Protein 3QFU (pdb70)

B-factor: mean 29.81, std 9.0, range [12.0, 86.88]

Sequence (379 aa):
NYGTVIGIDLGTTYSCVAVMKNGKTEILANEQGNRITPSYVAFTDDERLIGDAAKNQVAANPQNTIFDIKRLIGLKYNDRSVQKDIKHLPFNVVNKDGKPAVEVSVKGEKKVFTPEEISGMILGKMKQIAEDYLGTKVTHAVVTVPAYFNDAQRQATKDAGTIAGLNVLRIVNEPTAAAIAYGLDKSDKEHQIIVYDLGGGTFDVSLLSIENGVFEVQATSGDTHLGGEDFDYKIVRQLIKAFKKKHGIDVSDNNKALAKLKREAEKAKRALSSQMSTRIEIDSFVDGIDLSETLTRAKFEELNLDLFKKTLKPVEKVLQDSGLEKKDVDDIVLVGGSTRIPKVQQLLESYFDGKKASKGINPDEAVAYGAAVQAGVLS

Structure (mmCIF, N/CA/C/O backbone):
data_3QFU
#
_entry.id   3QFU
#
_cell.length_a   63.367
_cell.length_b   85.667
_cell.length_c   94.921
_cell.angle_alpha   90.00
_cell.angle_beta   90.00
_cell.angle_gamma   90.00
#
_symmetry.space_group_name_H-M   'P 21 21 21'
#
loop_
_entity.id
_entity.type
_entity.pdbx_description
1 polymer '78 kDa glucose-regulated protein homolog'
2 non-polymer "ADENOSINE-5'-DIPHOSPHATE"
3 non-polymer 'PHOSPHATE ION'
4 non-polymer 'MAGNESIUM ION'
5 water water
#
loop_
_atom_site.group_PDB
_atom_site.id
_atom_site.type_symbol
_atom_site.label_atom_id
_atom_site.label_alt_id
_atom_site.label_comp_id
_atom_site.label_asym_id
_atom_site.label_entity_id
_atom_site.label_seq_id
_atom_site.pdbx_PDB_ins_code
_atom_site.Cartn_x
_atom_site.Cartn_y
_atom_site.Cartn_z
_atom_site.occupancy
_atom_site.B_iso_or_equiv
_atom_site.auth_seq_id
_atom_site.auth_comp_id
_atom_site.auth_asym_id
_atom_site.auth_atom_id
_atom_site.pdbx_PDB_model_num
ATOM 1 N N . ASN A 1 16 ? 18.864 13.808 -15.439 1.00 38.86 48 ASN A N 1
ATOM 2 C CA . ASN A 1 16 ? 19.888 13.286 -14.488 1.00 38.78 48 ASN A CA 1
ATOM 3 C C . ASN A 1 16 ? 20.116 14.246 -13.324 1.00 38.51 48 ASN A C 1
ATOM 4 O O . ASN A 1 16 ? 20.541 15.388 -13.521 1.00 38.47 48 ASN A O 1
ATOM 9 N N . TYR A 1 17 ? 19.827 13.774 -12.114 1.00 28.01 49 TYR A N 1
ATOM 10 C CA . TYR A 1 17 ? 20.014 14.576 -10.906 1.00 26.84 49 TYR A CA 1
ATOM 11 C C . TYR A 1 17 ? 21.448 14.534 -10.384 1.00 26.16 49 TYR A C 1
ATOM 12 O O . TYR A 1 17 ? 21.843 15.383 -9.583 1.00 25.42 49 TYR A O 1
ATOM 21 N N . GLY A 1 18 ? 22.216 13.541 -10.829 1.00 26.02 50 GLY A N 1
ATOM 22 C CA . GLY A 1 18 ? 23.552 13.300 -10.287 1.00 25.34 50 GLY A CA 1
ATOM 23 C C . GLY A 1 18 ? 23.472 12.899 -8.824 1.00 24.25 50 GLY A C 1
ATOM 24 O O . GLY A 1 18 ? 22.506 12.259 -8.400 1.00 24.04 50 GLY A O 1
ATOM 25 N N . THR A 1 19 ? 24.484 13.277 -8.050 1.00 23.26 51 THR A N 1
ATOM 26 C CA . THR A 1 19 ? 24.466 13.044 -6.612 1.00 22.23 51 THR A CA 1
ATOM 27 C C . THR A 1 19 ? 23.807 14.228 -5.905 1.00 21.36 51 THR A C 1
ATOM 28 O O . THR A 1 19 ? 24.361 15.332 -5.864 1.00 20.86 51 THR A O 1
ATOM 32 N N . VAL A 1 20 ? 22.618 13.986 -5.360 1.00 20.65 52 VAL A N 1
ATOM 33 C CA . VAL A 1 20 ? 21.827 15.039 -4.723 1.00 20.06 52 VAL A CA 1
ATOM 34 C C . VAL A 1 20 ? 22.291 15.241 -3.282 1.00 19.30 52 VAL A C 1
ATOM 35 O O . VAL A 1 20 ? 22.345 14.291 -2.499 1.00 19.56 52 VAL A O 1
ATOM 39 N N . ILE A 1 21 ? 22.637 16.482 -2.945 1.00 18.71 53 ILE A N 1
ATOM 40 C CA . ILE A 1 21 ? 23.162 16.799 -1.615 1.00 17.83 53 ILE A CA 1
ATOM 41 C C . ILE A 1 21 ? 22.092 17.407 -0.705 1.00 17.70 53 ILE A C 1
ATOM 42 O O . ILE A 1 21 ? 21.078 17.913 -1.182 1.00 17.82 53 ILE A O 1
ATOM 47 N N . GLY A 1 22 ? 22.324 17.337 0.603 1.00 17.51 54 GLY A N 1
ATOM 48 C CA . GLY A 1 22 ? 21.419 17.923 1.586 1.00 17.16 54 GLY A CA 1
ATOM 49 C C . GLY A 1 22 ? 22.070 19.100 2.282 1.00 16.78 54 GLY A C 1
ATOM 50 O O . GLY A 1 22 ? 23.218 19.010 2.719 1.00 16.75 54 GLY A O 1
ATOM 51 N N . ILE A 1 23 ? 21.343 20.210 2.379 1.00 16.78 55 ILE A N 1
ATOM 52 C CA . ILE A 1 23 ? 21.882 21.421 3.001 1.00 16.62 55 ILE A CA 1
ATOM 53 C C . ILE A 1 23 ? 20.948 22.007 4.060 1.00 16.61 55 ILE A C 1
ATOM 54 O O . ILE A 1 23 ? 19.775 22.276 3.793 1.00 16.57 55 ILE A O 1
ATOM 59 N N . ASP A 1 24 ? 21.489 22.189 5.260 1.00 16.66 56 ASP A N 1
ATOM 60 C CA . ASP A 1 24 ? 20.848 22.973 6.305 1.00 16.86 56 ASP A CA 1
ATOM 61 C C . ASP A 1 24 ? 21.358 24.409 6.157 1.00 16.88 56 ASP A C 1
ATOM 62 O O . ASP A 1 24 ? 22.499 24.711 6.506 1.00 16.86 56 ASP A O 1
ATOM 67 N N . LEU A 1 25 ? 20.520 25.278 5.598 1.00 17.06 57 LEU A N 1
ATOM 68 C CA . LEU A 1 25 ? 20.864 26.692 5.450 1.00 17.12 57 LEU A CA 1
ATOM 69 C C . LEU A 1 25 ? 20.329 27.436 6.670 1.00 17.26 57 LEU A C 1
ATOM 70 O O . LEU A 1 25 ? 19.179 27.892 6.687 1.00 17.32 57 LEU A O 1
ATOM 75 N N . GLY A 1 26 ? 21.170 27.537 7.696 1.00 17.30 58 GLY A N 1
ATOM 76 C CA . GLY A 1 26 ? 20.733 28.035 8.996 1.00 17.70 58 GLY A CA 1
ATOM 77 C C . GLY A 1 26 ? 20.907 29.526 9.194 1.00 18.03 58 GLY A C 1
ATOM 78 O O . GLY A 1 26 ? 21.649 30.184 8.454 1.00 18.24 58 GLY A O 1
ATOM 79 N N . THR A 1 27 ? 20.221 30.052 10.205 1.00 18.33 59 THR A N 1
ATOM 80 C CA . THR A 1 27 ? 20.314 31.463 10.571 1.00 18.80 59 THR A CA 1
ATOM 81 C C . THR A 1 27 ? 21.751 31.876 10.898 1.00 19.05 59 THR A C 1
ATOM 82 O O . THR A 1 27 ? 22.218 32.920 10.434 1.00 19.03 59 THR A O 1
ATOM 86 N N . THR A 1 28 ? 22.450 31.053 11.680 1.00 19.00 60 THR A N 1
ATOM 87 C CA . THR A 1 28 ? 23.810 31.390 12.119 1.00 19.57 60 THR A CA 1
ATOM 88 C C . THR A 1 28 ? 24.879 30.465 11.530 1.00 19.33 60 THR A C 1
ATOM 89 O O . THR A 1 28 ? 26.004 30.896 11.277 1.00 19.70 60 THR A O 1
ATOM 93 N N . TYR A 1 29 ? 24.519 29.200 11.320 1.00 19.34 61 TYR A N 1
ATOM 94 C CA . TYR A 1 29 ? 25.423 28.212 10.734 1.00 19.37 61 TYR A CA 1
ATOM 95 C C . TYR A 1 29 ? 24.756 27.421 9.625 1.00 19.10 61 TYR A C 1
ATOM 96 O O . TYR A 1 29 ? 23.559 27.145 9.690 1.00 18.52 61 TYR A O 1
ATOM 105 N N . SER A 1 30 ? 25.544 27.043 8.621 1.00 18.95 62 SER A N 1
ATOM 106 C CA . SER A 1 30 ? 25.080 26.134 7.576 1.00 18.76 62 SER A CA 1
ATOM 107 C C . SER A 1 30 ? 25.863 24.821 7.596 1.00 18.90 62 SER A C 1
ATOM 108 O O . SER A 1 30 ? 27.017 24.776 8.033 1.00 18.90 62 SER A O 1
ATOM 111 N N . CYS A 1 31 ? 25.220 23.754 7.129 1.00 18.86 63 CYS A N 1
ATOM 112 C CA . CYS A 1 31 ? 25.796 22.413 7.167 1.00 18.88 63 CYS A CA 1
ATOM 113 C C . CYS A 1 31 ? 25.408 21.652 5.904 1.00 18.68 63 CYS A C 1
ATOM 114 O O . CYS A 1 31 ? 24.252 21.691 5.481 1.00 18.36 63 CYS A O 1
ATOM 117 N N . VAL A 1 32 ? 26.380 20.969 5.307 1.00 18.55 64 VAL A N 1
ATOM 118 C CA . VAL A 1 32 ? 26.138 20.181 4.102 1.00 18.67 64 VAL A CA 1
ATOM 119 C C . VAL A 1 32 ? 26.454 18.705 4.351 1.00 18.93 64 VAL A C 1
ATOM 120 O O . VAL A 1 32 ? 27.409 18.369 5.055 1.00 18.55 64 VAL A O 1
ATOM 124 N N . ALA A 1 33 ? 25.622 17.838 3.785 1.00 19.0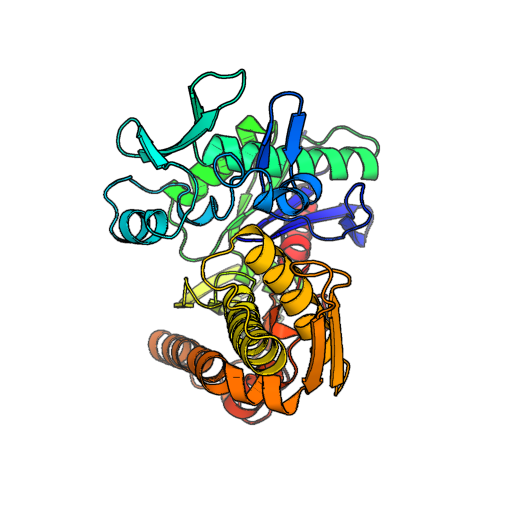2 65 ALA A N 1
ATOM 125 C CA . ALA A 1 33 ? 25.760 16.400 3.959 1.00 19.68 65 ALA A CA 1
ATOM 126 C C . ALA A 1 33 ? 25.411 15.674 2.666 1.00 20.27 65 ALA A C 1
ATOM 127 O O . ALA A 1 33 ? 24.720 16.222 1.803 1.00 20.14 65 ALA A O 1
ATOM 129 N N . VAL A 1 34 ? 25.893 14.442 2.532 1.00 21.14 66 VAL A N 1
ATOM 130 C CA . VAL A 1 34 ? 25.581 13.626 1.360 1.00 22.44 66 VAL A CA 1
ATOM 131 C C . VAL A 1 34 ? 25.518 12.145 1.724 1.00 23.71 66 VAL A C 1
ATOM 132 O O . VAL A 1 34 ? 26.327 11.655 2.518 1.00 23.23 66 VAL A O 1
ATOM 136 N N . MET A 1 35 ? 24.536 11.451 1.158 1.00 25.20 67 MET A N 1
ATOM 137 C CA . MET A 1 35 ? 24.452 10.005 1.271 1.00 27.60 67 MET A CA 1
ATOM 138 C C . MET A 1 35 ? 25.088 9.386 0.032 1.00 28.60 67 MET A C 1
ATOM 139 O O . MET A 1 35 ? 24.643 9.620 -1.095 1.00 28.88 67 MET A O 1
ATOM 144 N N . LYS A 1 36 ? 26.146 8.615 0.253 1.00 29.85 68 LYS A N 1
ATOM 145 C CA . LYS A 1 36 ? 26.867 7.957 -0.827 1.00 31.46 68 LYS A CA 1
ATOM 146 C C . LYS A 1 36 ? 27.260 6.550 -0.393 1.00 32.33 68 LYS A C 1
ATOM 147 O O . LYS A 1 36 ? 27.988 6.373 0.587 1.00 32.60 68 LYS A O 1
ATOM 153 N N . ASN A 1 37 ? 26.751 5.564 -1.131 1.00 33.31 69 ASN A N 1
ATOM 154 C CA . ASN A 1 37 ? 26.992 4.140 -0.875 1.00 34.35 69 ASN A CA 1
ATOM 155 C C . ASN A 1 37 ? 26.780 3.684 0.576 1.00 34.03 69 ASN A C 1
ATOM 156 O O . ASN A 1 37 ? 27.708 3.219 1.243 1.00 34.45 69 ASN A O 1
ATOM 161 N N . GLY A 1 38 ? 25.544 3.839 1.049 1.00 33.48 70 GLY A N 1
ATOM 162 C CA . GLY A 1 38 ? 25.113 3.292 2.337 1.00 33.17 70 GLY A CA 1
ATOM 163 C C . GLY A 1 38 ? 25.508 4.066 3.581 1.00 32.28 70 GLY A C 1
ATOM 164 O O . GLY A 1 38 ? 25.317 3.583 4.699 1.00 32.59 70 GLY A O 1
ATOM 165 N N . LYS A 1 39 ? 26.057 5.264 3.394 1.00 31.20 71 LYS A N 1
ATOM 166 C CA . LYS A 1 39 ? 26.490 6.099 4.512 1.00 30.32 71 LYS A CA 1
ATOM 167 C C . LYS A 1 39 ? 26.198 7.575 4.245 1.00 29.09 71 LYS A C 1
ATOM 168 O O . LYS A 1 39 ? 26.453 8.073 3.148 1.00 29.00 71 LYS A O 1
ATOM 174 N N . THR A 1 40 ? 25.660 8.258 5.255 1.00 28.01 72 THR A N 1
ATOM 175 C CA . THR A 1 40 ? 25.419 9.699 5.193 1.00 26.82 72 THR A CA 1
ATOM 176 C C . THR A 1 40 ? 26.482 10.424 6.009 1.00 26.50 72 THR A C 1
ATOM 177 O O . THR A 1 40 ? 26.634 10.173 7.207 1.00 26.40 72 THR A O 1
ATOM 181 N N . GLU A 1 41 ? 27.184 11.333 5.389 1.00 26.01 73 GLU A N 1
ATOM 182 C CA . GLU A 1 41 ? 28.183 12.106 6.119 1.00 25.85 73 GLU A CA 1
ATOM 183 C C . GLU A 1 41 ? 27.956 13.599 5.961 1.00 24.75 73 GLU A C 1
ATOM 184 O O . GLU A 1 41 ? 27.609 14.064 4.878 1.00 24.16 73 GLU A O 1
ATOM 190 N N . ILE A 1 42 ? 28.416 14.207 7.064 1.00 24.03 74 ILE A N 1
ATOM 191 C CA . ILE A 1 42 ? 28.474 15.666 7.098 1.00 23.38 74 ILE A CA 1
ATOM 192 C C . ILE A 1 42 ? 29.869 16.067 6.630 1.00 23.30 74 ILE A C 1
ATOM 193 O O . ILE A 1 42 ? 30.868 15.457 7.026 1.00 23.27 74 ILE A O 1
ATOM 198 N N . LEU A 1 43 ? 29.927 17.077 5.767 1.00 22.81 75 LEU A N 1
ATOM 199 C CA . LEU A 1 43 ? 31.161 17.411 5.069 1.00 22.96 75 LEU A CA 1
ATOM 200 C C . LEU A 1 43 ? 31.809 18.660 5.655 1.00 22.91 75 LEU A C 1
ATOM 201 O O . LEU A 1 43 ? 31.202 19.729 5.683 1.00 22.56 75 LEU A O 1
ATOM 206 N N . ALA A 1 44 ? 33.041 18.505 6.136 1.00 23.16 76 ALA A N 1
ATOM 207 C CA . ALA A 1 44 ? 33.793 19.612 6.721 1.00 23.43 76 ALA A CA 1
ATOM 208 C C . ALA A 1 44 ? 34.249 20.600 5.650 1.00 23.79 76 ALA A C 1
ATOM 209 O O . ALA A 1 44 ? 34.554 20.204 4.521 1.00 24.14 76 ALA A O 1
ATOM 211 N N . ASN A 1 45 ? 34.292 21.882 6.005 1.00 24.00 77 ASN A N 1
ATOM 212 C CA . ASN A 1 45 ? 34.767 22.908 5.078 1.00 24.86 77 ASN A CA 1
ATOM 213 C C . ASN A 1 45 ? 36.294 22.905 4.959 1.00 26.09 77 ASN A C 1
ATOM 214 O O . ASN A 1 45 ? 36.960 22.033 5.521 1.00 26.31 77 ASN A O 1
ATOM 219 N N . GLU A 1 46 ? 36.840 23.872 4.224 1.00 27.19 78 GLU A N 1
ATOM 220 C CA . GLU A 1 46 ? 38.286 23.947 3.980 1.00 28.65 78 GLU A CA 1
ATOM 221 C C . GLU A 1 46 ? 39.110 24.212 5.248 1.00 28.76 78 GLU A C 1
ATOM 222 O O . GLU A 1 46 ? 40.304 23.908 5.293 1.00 29.56 78 GLU A O 1
ATOM 228 N N . GLN A 1 47 ? 38.463 24.767 6.271 1.00 28.25 79 GLN A N 1
ATOM 229 C CA . GLN A 1 47 ? 39.097 25.005 7.568 1.00 28.46 79 GLN A CA 1
ATOM 230 C C . GLN A 1 47 ? 38.918 23.822 8.528 1.00 28.04 79 GLN A C 1
ATOM 231 O O . GLN A 1 47 ? 39.395 23.857 9.667 1.00 28.23 79 GLN A O 1
ATOM 237 N N . GLY A 1 48 ? 38.236 22.778 8.056 1.00 27.14 80 GLY A N 1
ATOM 238 C CA . GLY A 1 48 ? 38.047 21.550 8.827 1.00 26.61 80 GLY A CA 1
ATOM 239 C C . GLY A 1 48 ? 36.834 21.567 9.737 1.00 25.68 80 GLY A C 1
ATOM 240 O O . GLY A 1 48 ? 36.649 20.655 10.552 1.00 25.84 80 GLY A O 1
ATOM 241 N N . ASN A 1 49 ? 36.005 22.599 9.592 1.00 24.70 81 ASN A N 1
ATOM 242 C CA . ASN A 1 49 ? 34.806 22.758 10.405 1.00 23.70 81 ASN A CA 1
ATOM 243 C C . ASN A 1 49 ? 33.601 22.097 9.747 1.00 22.87 81 ASN A C 1
ATOM 244 O O . ASN A 1 49 ? 33.298 22.354 8.578 1.00 22.60 81 ASN A O 1
ATOM 249 N N . ARG A 1 50 ? 32.916 21.254 10.515 1.00 22.12 82 ARG A N 1
ATOM 250 C CA . ARG A 1 50 ? 31.774 20.487 10.015 1.00 21.39 82 ARG A CA 1
ATOM 251 C C . ARG A 1 50 ? 30.520 21.343 9.816 1.00 20.85 82 ARG A C 1
ATOM 252 O O . ARG A 1 50 ? 29.562 20.910 9.167 1.00 20.38 82 ARG A O 1
ATOM 260 N N . ILE A 1 51 ? 30.535 22.543 10.394 1.00 20.36 83 ILE A N 1
ATOM 261 C CA . ILE A 1 51 ? 29.515 23.562 10.146 1.00 20.05 83 ILE A CA 1
ATOM 262 C C . ILE A 1 51 ? 30.200 24.878 9.756 1.00 19.99 83 ILE A C 1
ATOM 263 O O . ILE A 1 51 ? 31.356 25.110 10.115 1.00 20.09 83 ILE A O 1
ATOM 268 N N . THR A 1 52 ? 29.486 25.720 9.014 1.00 19.54 84 THR A N 1
ATOM 269 C CA . THR A 1 52 ? 30.052 26.953 8.461 1.00 19.40 84 THR A CA 1
ATOM 270 C C . THR A 1 52 ? 29.161 28.142 8.828 1.00 19.24 84 THR A C 1
ATOM 271 O O . THR A 1 52 ? 27.950 28.082 8.617 1.00 18.61 84 THR A O 1
ATOM 275 N N . PRO A 1 53 ? 29.750 29.222 9.390 1.00 19.25 85 PRO A N 1
ATOM 276 C CA . PRO A 1 53 ? 28.956 30.407 9.721 1.00 19.12 85 PRO A CA 1
ATOM 277 C C . PRO A 1 53 ? 28.222 30.936 8.497 1.00 19.00 85 PRO A C 1
ATOM 278 O O . PRO A 1 53 ? 28.807 31.019 7.414 1.00 19.15 85 PRO A O 1
ATOM 282 N N . SER A 1 54 ? 26.944 31.266 8.671 1.00 18.77 86 SER A N 1
ATOM 283 C CA . SER A 1 54 ? 26.138 31.846 7.604 1.00 18.83 86 SER A CA 1
ATOM 284 C C . SER A 1 54 ? 26.473 33.329 7.469 1.00 19.41 86 SER A C 1
ATOM 285 O O . SER A 1 54 ? 25.641 34.201 7.731 1.00 19.31 86 SER A O 1
ATOM 288 N N . TYR A 1 55 ? 27.714 33.588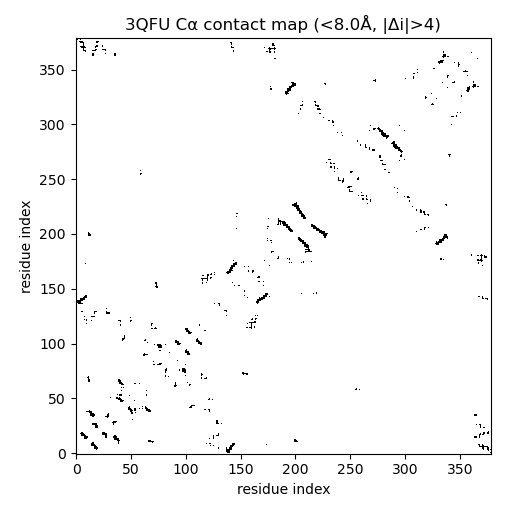 7.057 1.00 19.98 87 TYR A N 1
ATOM 289 C CA . TYR A 1 55 ? 28.266 34.933 6.954 1.00 20.87 87 TYR A CA 1
ATOM 290 C C . TYR A 1 55 ? 28.831 35.173 5.564 1.00 21.34 87 TYR A C 1
ATOM 291 O O . TYR A 1 55 ? 29.441 34.280 4.973 1.00 20.79 87 TYR A O 1
ATOM 300 N N . VAL A 1 56 ? 28.629 36.387 5.057 1.00 21.91 88 VAL A N 1
ATOM 301 C CA . VAL A 1 56 ? 29.285 36.853 3.836 1.00 22.91 88 VAL A CA 1
ATOM 302 C C . VAL A 1 56 ? 29.875 38.238 4.104 1.00 23.76 88 VAL A C 1
ATOM 303 O O . VAL A 1 56 ? 29.223 39.088 4.708 1.00 23.63 88 VAL A O 1
ATOM 307 N N . ALA A 1 57 ? 31.115 38.448 3.674 1.00 24.58 89 ALA A N 1
ATOM 308 C CA . ALA A 1 57 ? 31.773 39.742 3.842 1.00 25.89 89 ALA A CA 1
ATOM 309 C C . ALA A 1 57 ? 32.341 40.254 2.524 1.00 27.22 89 ALA A C 1
ATOM 310 O O . ALA A 1 57 ? 32.880 39.486 1.724 1.00 27.11 89 ALA A O 1
ATOM 312 N N . PHE A 1 58 ? 32.216 41.562 2.314 1.00 28.60 90 PHE A N 1
ATOM 313 C CA . PHE A 1 58 ? 32.699 42.203 1.101 1.00 30.40 90 PHE A CA 1
ATOM 314 C C . PHE A 1 58 ? 33.851 43.133 1.440 1.00 32.05 90 PHE A C 1
ATOM 315 O O . PHE A 1 58 ? 33.694 44.071 2.222 1.00 32.17 90 PHE A O 1
ATOM 323 N N . THR A 1 59 ? 35.013 42.848 0.862 1.00 33.73 91 THR A N 1
ATOM 324 C CA . THR A 1 59 ? 36.208 43.656 1.080 1.00 35.81 91 THR A CA 1
ATOM 325 C C . THR A 1 59 ? 36.718 44.192 -0.255 1.00 37.59 91 THR A C 1
ATOM 326 O O . THR A 1 59 ? 36.193 43.839 -1.315 1.00 37.72 91 THR A O 1
ATOM 330 N N . ASP A 1 60 ? 37.739 45.043 -0.199 1.00 39.52 92 ASP A N 1
ATOM 331 C CA . ASP A 1 60 ? 38.332 45.624 -1.402 1.00 41.61 92 ASP A CA 1
ATOM 332 C C . ASP A 1 60 ? 38.890 44.569 -2.361 1.00 42.21 92 ASP A C 1
ATOM 333 O O . ASP A 1 60 ? 38.898 44.776 -3.576 1.00 43.41 92 ASP A O 1
ATOM 338 N N . ASP A 1 61 ? 39.339 43.442 -1.812 1.00 41.88 93 ASP A N 1
ATOM 339 C CA . ASP A 1 61 ? 40.001 42.401 -2.600 1.00 42.58 93 ASP A CA 1
ATOM 340 C C . ASP A 1 61 ? 39.157 41.146 -2.810 1.00 41.39 93 ASP A C 1
ATOM 341 O O . ASP A 1 61 ? 39.163 40.565 -3.898 1.00 41.85 93 ASP A O 1
ATOM 346 N N . GLU A 1 62 ? 38.306 40.688 -1.937 1.00 39.97 94 GLU A N 1
ATOM 347 C CA . GLU A 1 62 ? 37.887 39.354 -1.525 1.00 38.77 94 GLU A CA 1
ATOM 348 C C . GLU A 1 62 ? 36.379 39.240 -1.298 1.00 36.97 94 GLU A C 1
ATOM 349 O O . GLU A 1 62 ? 35.713 40.212 -0.935 1.00 36.97 94 GLU A O 1
ATOM 355 N N . ARG A 1 63 ? 35.611 38.457 -1.817 1.00 35.56 95 ARG A N 1
ATOM 356 C CA . ARG A 1 63 ? 34.287 38.143 -1.305 1.00 33.65 95 ARG A CA 1
ATOM 357 C C . ARG A 1 63 ? 34.440 36.944 -0.369 1.00 32.02 95 ARG A C 1
ATOM 358 O O . ARG A 1 63 ? 34.722 35.829 -0.816 1.00 31.89 95 ARG A O 1
ATOM 366 N N . LEU A 1 64 ? 34.279 37.186 0.931 1.00 30.34 96 LEU A N 1
ATOM 367 C CA . LEU A 1 64 ? 34.508 36.159 1.947 1.00 28.81 96 LEU A CA 1
ATOM 368 C C . LEU A 1 64 ? 33.208 35.476 2.353 1.00 27.41 96 LEU A C 1
ATOM 369 O O . LEU A 1 64 ? 32.192 36.136 2.559 1.00 26.84 96 LEU A O 1
ATOM 374 N N . ILE A 1 65 ? 33.250 34.151 2.456 1.00 26.59 97 ILE A N 1
ATOM 375 C CA . ILE A 1 65 ? 32.066 33.364 2.798 1.00 25.53 97 ILE A CA 1
ATOM 376 C C . ILE A 1 65 ? 32.412 32.344 3.879 1.00 24.87 97 ILE A C 1
ATOM 377 O O . ILE A 1 65 ? 33.329 31.538 3.710 1.00 25.26 97 ILE A O 1
ATOM 382 N N . GLY A 1 66 ? 31.686 32.402 4.993 1.00 23.97 98 GLY A N 1
ATOM 383 C CA . GLY A 1 66 ? 31.844 31.434 6.074 1.00 23.31 98 GLY A CA 1
ATOM 384 C C . GLY A 1 66 ? 32.774 31.878 7.183 1.00 23.40 98 GLY A C 1
ATOM 385 O O . GLY A 1 66 ? 32.668 33.000 7.679 1.00 23.17 98 GLY A O 1
ATOM 386 N N . ASP A 1 67 ? 33.690 30.988 7.568 1.00 23.29 99 ASP A N 1
ATOM 387 C CA . ASP A 1 67 ? 34.626 31.247 8.664 1.00 23.67 99 ASP A CA 1
ATOM 388 C C . ASP A 1 67 ? 35.440 32.529 8.492 1.00 24.23 99 ASP A C 1
ATOM 389 O O . ASP A 1 67 ? 35.549 33.316 9.430 1.00 24.42 99 ASP A O 1
ATOM 394 N N . ALA A 1 68 ? 35.994 32.739 7.298 1.00 24.76 100 ALA A N 1
ATOM 395 C CA . ALA A 1 68 ? 36.809 33.928 7.020 1.00 25.74 100 ALA A CA 1
ATOM 396 C C . ALA A 1 68 ? 36.010 35.222 7.169 1.00 25.79 100 ALA A C 1
ATOM 397 O O . ALA A 1 68 ? 36.543 36.233 7.631 1.00 26.30 100 ALA A O 1
ATOM 399 N N . ALA A 1 69 ? 34.735 35.178 6.781 1.00 25.39 101 ALA A N 1
ATOM 400 C CA . ALA A 1 69 ? 33.840 36.327 6.907 1.00 25.57 101 ALA A CA 1
ATOM 401 C C . ALA A 1 69 ? 33.525 36.644 8.371 1.00 25.53 101 ALA A C 1
ATOM 402 O O . ALA A 1 69 ? 33.603 37.801 8.788 1.00 25.89 101 ALA A O 1
ATOM 404 N N . LYS A 1 70 ? 33.181 35.616 9.147 1.00 25.17 102 LYS A N 1
ATOM 405 C CA . LYS A 1 70 ? 32.894 35.798 10.570 1.00 25.43 102 LYS A CA 1
ATOM 406 C C . LYS A 1 70 ? 34.129 36.256 11.347 1.00 26.16 102 LYS A C 1
ATOM 407 O O . LYS A 1 70 ? 34.018 37.073 12.261 1.00 26.33 102 LYS A O 1
ATOM 413 N N . ASN A 1 71 ? 35.298 35.738 10.968 1.00 26.90 103 ASN A N 1
ATOM 414 C CA . ASN A 1 71 ? 36.559 36.069 11.640 1.00 27.95 103 ASN A CA 1
ATOM 415 C C . ASN A 1 71 ? 36.969 37.543 11.559 1.00 28.72 103 ASN A C 1
ATOM 416 O O . ASN A 1 71 ? 37.626 38.054 12.468 1.00 29.24 103 ASN A O 1
ATOM 421 N N . GLN A 1 72 ? 36.587 38.219 10.476 1.00 28.82 104 GLN A N 1
ATOM 422 C CA . GLN A 1 72 ? 36.971 39.622 10.266 1.00 29.63 104 GLN A CA 1
ATOM 423 C C . GLN A 1 72 ? 35.840 40.627 10.520 1.00 29.70 104 GLN A C 1
ATOM 424 O O . GLN A 1 72 ? 35.975 41.808 10.190 1.00 30.40 104 GLN A O 1
ATOM 430 N N . VAL A 1 73 ? 34.744 40.155 11.115 1.00 29.14 105 VAL A N 1
ATOM 431 C CA . VAL A 1 73 ? 33.533 40.964 11.315 1.00 29.23 105 VAL A CA 1
ATOM 432 C C . VAL A 1 73 ? 33.788 42.314 12.013 1.00 29.99 105 VAL A C 1
ATOM 433 O O . VAL A 1 73 ? 33.265 43.345 11.583 1.00 30.27 105 VAL A O 1
ATOM 437 N N . ALA A 1 74 ? 34.608 42.302 13.063 1.00 30.29 106 ALA A N 1
ATOM 438 C CA . ALA A 1 74 ? 34.914 43.508 13.838 1.00 31.04 106 ALA A CA 1
ATOM 439 C C . ALA A 1 74 ? 35.670 44.560 13.028 1.00 31.96 106 ALA A C 1
ATOM 440 O O . ALA A 1 74 ? 35.488 45.762 13.235 1.00 32.66 106 ALA A O 1
ATOM 442 N N . ALA A 1 75 ? 36.515 44.102 12.107 1.00 32.18 107 ALA A N 1
ATOM 443 C CA . ALA A 1 75 ? 37.300 44.993 11.257 1.00 32.96 107 ALA A CA 1
ATOM 444 C C . ALA A 1 75 ? 36.471 45.611 10.127 1.00 33.03 107 ALA A C 1
ATOM 445 O O . ALA A 1 75 ? 36.848 46.642 9.568 1.00 33.82 107 ALA A O 1
ATOM 447 N N . ASN A 1 76 ? 35.340 44.982 9.809 1.00 32.02 108 ASN A N 1
ATOM 448 C CA . ASN A 1 76 ? 34.534 45.357 8.649 1.00 32.02 108 ASN A CA 1
ATOM 449 C C . ASN A 1 76 ? 33.030 45.155 8.909 1.00 31.30 108 ASN A C 1
ATOM 450 O O . ASN A 1 76 ? 32.372 44.406 8.186 1.00 30.75 108 ASN A O 1
ATOM 455 N N . PRO A 1 77 ? 32.478 45.834 9.939 1.00 31.36 109 PRO A N 1
ATOM 456 C CA . PRO A 1 77 ? 31.104 45.533 10.370 1.00 30.61 109 PRO A CA 1
ATOM 457 C C . PRO A 1 77 ? 30.016 45.996 9.397 1.00 30.59 109 PRO A C 1
ATOM 458 O O . PRO A 1 77 ? 28.960 45.365 9.323 1.00 30.19 109 PRO A O 1
ATOM 462 N N . GLN A 1 78 ? 30.277 47.073 8.660 1.00 31.08 110 GLN A N 1
ATOM 463 C CA . GLN A 1 78 ? 29.307 47.616 7.704 1.00 31.13 110 GLN A CA 1
ATOM 464 C C . GLN A 1 78 ? 29.153 46.762 6.445 1.00 29.97 110 GLN A C 1
ATOM 465 O O . GLN A 1 78 ? 28.139 46.854 5.749 1.00 29.74 110 GLN A O 1
ATOM 471 N N . ASN A 1 79 ? 30.160 45.937 6.163 1.00 29.03 111 ASN A N 1
ATOM 472 C CA . ASN A 1 79 ? 30.194 45.136 4.942 1.00 28.31 111 ASN A CA 1
ATOM 473 C C . ASN A 1 79 ? 30.195 43.629 5.201 1.00 26.90 111 ASN A C 1
ATOM 474 O O . ASN A 1 79 ? 30.443 42.838 4.289 1.00 26.64 111 ASN A O 1
ATOM 479 N N . THR A 1 80 ? 29.917 43.242 6.443 1.00 25.86 112 THR A N 1
ATOM 480 C CA . THR A 1 80 ? 29.819 41.833 6.810 1.00 24.67 112 THR A CA 1
ATOM 481 C C . THR A 1 80 ? 28.365 41.489 7.111 1.00 23.87 112 THR A C 1
ATOM 482 O O . THR A 1 80 ? 27.760 42.038 8.036 1.00 23.70 112 THR A O 1
ATOM 486 N N . ILE A 1 81 ? 27.816 40.584 6.307 1.00 23.10 113 ILE A N 1
ATOM 487 C CA . ILE A 1 81 ? 26.393 40.258 6.347 1.00 22.51 113 ILE A CA 1
ATOM 488 C C . ILE A 1 81 ? 26.149 38.963 7.113 1.00 21.81 113 ILE A C 1
ATOM 489 O O . ILE A 1 81 ? 26.825 37.962 6.887 1.00 21.41 113 ILE A O 1
ATOM 494 N N . PHE A 1 82 ? 25.181 39.009 8.023 1.00 21.65 114 PHE A N 1
ATOM 495 C CA . PHE A 1 82 ? 24.753 37.846 8.792 1.00 21.17 114 PHE A CA 1
ATOM 496 C C . PHE A 1 82 ? 23.255 37.968 9.074 1.00 21.02 114 PHE A C 1
ATOM 497 O O . PHE A 1 82 ? 22.663 39.023 8.837 1.00 21.42 114 PHE A O 1
ATOM 505 N N . ASP A 1 83 ? 22.651 36.885 9.565 1.00 20.55 115 ASP A N 1
ATOM 506 C CA . ASP A 1 83 ? 21.211 36.836 9.861 1.00 20.61 115 ASP A CA 1
ATOM 507 C C . ASP A 1 83 ? 20.322 37.144 8.647 1.00 20.51 115 ASP A C 1
ATOM 508 O O . ASP A 1 83 ? 19.195 37.620 8.807 1.00 20.64 115 ASP A O 1
ATOM 513 N N . ILE A 1 84 ? 20.819 36.866 7.442 1.00 20.14 116 ILE A N 1
ATOM 514 C CA . ILE A 1 84 ? 20.054 37.148 6.222 1.00 20.26 116 ILE A CA 1
ATOM 515 C C . ILE A 1 84 ? 18.759 36.331 6.163 1.00 19.77 116 ILE A C 1
ATOM 516 O O . ILE A 1 84 ? 17.792 36.734 5.513 1.00 19.77 116 ILE A O 1
ATOM 521 N N . LYS A 1 85 ? 18.754 35.196 6.863 1.00 19.22 117 LYS A N 1
ATOM 522 C CA . LYS A 1 85 ? 17.587 34.315 6.940 1.00 18.96 117 LYS A CA 1
ATOM 523 C C . LYS A 1 85 ? 16.408 35.002 7.631 1.00 19.49 117 LYS A C 1
ATOM 524 O O . LYS A 1 85 ? 15.249 34.632 7.412 1.00 19.44 117 LYS A O 1
ATOM 530 N N . ARG A 1 86 ? 16.708 36.013 8.447 1.00 19.67 118 ARG A N 1
ATOM 531 C CA . ARG A 1 86 ? 15.672 36.822 9.100 1.00 20.43 118 ARG A CA 1
ATOM 532 C C . ARG A 1 86 ? 14.937 37.729 8.113 1.00 21.02 118 ARG A C 1
ATOM 533 O O . ARG A 1 86 ? 13.869 38.261 8.432 1.00 21.66 118 ARG A O 1
ATOM 541 N N . LEU A 1 87 ? 15.512 37.903 6.923 1.00 20.98 119 LEU A N 1
ATOM 542 C CA . LEU A 1 87 ? 14.966 38.816 5.918 1.00 21.39 119 LEU A CA 1
ATOM 543 C C . LEU A 1 87 ? 14.435 38.113 4.668 1.00 21.27 119 LEU A C 1
ATOM 544 O O . LEU A 1 87 ? 13.601 38.666 3.954 1.00 21.80 119 LEU A O 1
ATOM 549 N N . ILE A 1 88 ? 14.916 36.898 4.412 1.00 20.66 120 ILE A N 1
ATOM 550 C CA . ILE A 1 88 ? 14.616 36.187 3.166 1.00 20.52 120 ILE A CA 1
ATOM 551 C C . ILE A 1 88 ? 13.109 35.964 2.957 1.00 20.97 120 ILE A C 1
ATOM 552 O O . ILE A 1 88 ? 12.405 35.525 3.869 1.00 20.70 120 ILE A O 1
ATOM 557 N N . GLY A 1 89 ? 12.628 36.308 1.763 1.00 21.59 121 GLY A N 1
ATOM 558 C CA . GLY A 1 89 ? 11.235 36.068 1.372 1.00 22.17 121 GLY A CA 1
ATOM 559 C C . GLY A 1 89 ? 10.205 37.013 1.969 1.00 23.15 121 GLY A C 1
ATOM 560 O O . GLY A 1 89 ? 9.002 36.856 1.737 1.00 23.33 121 GLY A O 1
ATOM 561 N N . LEU A 1 90 ? 10.671 38.001 2.726 1.00 23.53 122 LEU A N 1
ATOM 562 C CA . LEU A 1 90 ? 9.774 38.946 3.389 1.00 24.57 122 LEU A CA 1
ATOM 563 C C . LEU A 1 90 ? 9.709 40.285 2.660 1.00 25.67 122 LEU A C 1
ATOM 564 O O . LEU A 1 90 ? 10.456 40.520 1.708 1.00 25.57 122 LEU A O 1
ATOM 569 N N . LYS A 1 91 ? 8.792 41.144 3.101 1.00 26.68 123 LYS A N 1
ATOM 570 C CA . LYS A 1 91 ? 8.659 42.495 2.561 1.00 28.17 123 LYS A CA 1
ATOM 571 C C . LYS A 1 91 ? 9.302 43.502 3.507 1.00 28.50 123 LYS A C 1
ATOM 572 O O . LYS A 1 91 ? 9.390 43.262 4.712 1.00 28.19 123 LYS A O 1
ATOM 578 N N . TYR A 1 92 ? 9.755 44.625 2.955 1.00 29.47 124 TYR A N 1
ATOM 579 C CA . TYR A 1 92 ? 10.461 45.640 3.736 1.00 30.28 124 TYR A CA 1
ATOM 580 C C . TYR A 1 92 ? 9.626 46.175 4.898 1.00 30.94 124 TYR A C 1
ATOM 581 O O . TYR A 1 92 ? 10.140 46.357 6.003 1.00 30.74 124 TYR A O 1
ATOM 590 N N . ASN A 1 93 ? 8.340 46.405 4.644 1.00 32.02 125 ASN A N 1
ATOM 591 C CA . ASN A 1 93 ? 7.443 46.994 5.637 1.00 33.14 125 ASN A CA 1
ATOM 592 C C . ASN A 1 93 ? 6.838 46.011 6.647 1.00 33.05 125 ASN A C 1
ATOM 593 O O . ASN A 1 93 ? 5.995 46.395 7.461 1.00 33.80 125 ASN A O 1
ATOM 598 N N . ASP A 1 94 ? 7.273 44.751 6.598 1.00 32.55 126 ASP A N 1
ATOM 599 C CA . ASP A 1 94 ? 6.860 43.749 7.584 1.00 32.59 126 ASP A CA 1
ATOM 600 C C . ASP A 1 94 ? 7.340 44.141 8.980 1.00 32.69 126 ASP A C 1
ATOM 601 O O . ASP A 1 94 ? 8.465 44.621 9.141 1.00 32.32 126 ASP A O 1
ATOM 606 N N . ARG A 1 95 ? 6.478 43.940 9.977 1.00 33.33 127 ARG A N 1
ATOM 607 C CA . ARG A 1 95 ? 6.788 44.258 11.376 1.00 33.81 127 ARG A CA 1
ATOM 608 C C . ARG A 1 95 ? 8.105 43.643 11.854 1.00 32.89 127 ARG A C 1
ATOM 609 O O . ARG A 1 95 ? 8.915 44.318 12.495 1.00 32.86 127 ARG A O 1
ATOM 617 N N . SER A 1 96 ? 8.316 42.367 11.531 1.00 32.15 128 SER A N 1
ATOM 618 C CA . SER A 1 96 ? 9.524 41.654 11.935 1.00 31.50 128 SER A CA 1
ATOM 619 C C . SER A 1 96 ? 10.781 42.245 11.292 1.00 31.17 128 SER A C 1
ATOM 620 O O . SER A 1 96 ? 11.813 42.382 11.951 1.00 30.91 128 SER A O 1
ATOM 623 N N . VAL A 1 97 ? 10.677 42.594 10.010 1.00 31.49 129 VAL A N 1
ATOM 624 C CA . VAL A 1 97 ? 11.792 43.171 9.252 1.00 31.61 129 VAL A CA 1
ATOM 625 C C . VAL A 1 97 ? 12.223 44.513 9.847 1.00 32.41 129 VAL A C 1
ATOM 626 O O . VAL A 1 97 ? 13.414 44.760 10.032 1.00 32.12 129 VAL A O 1
ATOM 630 N N . GLN A 1 98 ? 11.249 45.366 10.158 1.00 33.59 130 GLN A N 1
ATOM 631 C CA . GLN A 1 98 ? 11.525 46.668 10.765 1.00 34.73 130 GLN A CA 1
ATOM 632 C C . GLN A 1 98 ? 12.211 46.538 12.125 1.00 34.82 130 GLN A C 1
ATOM 633 O O . GLN A 1 98 ? 13.119 47.308 12.444 1.00 35.07 130 GLN A O 1
ATOM 639 N N . LYS A 1 99 ? 11.782 45.552 12.910 1.00 34.96 131 LYS A N 1
ATOM 640 C CA . LYS A 1 99 ? 12.395 45.251 14.202 1.00 35.34 131 LYS A CA 1
ATOM 641 C C . LYS A 1 99 ? 13.823 44.724 14.036 1.00 34.84 131 LYS A C 1
ATOM 642 O O . LYS A 1 99 ? 14.731 45.135 14.764 1.00 34.89 131 LYS A O 1
ATOM 648 N N . ASP A 1 100 ? 14.010 43.826 13.070 1.00 34.61 132 ASP A N 1
ATOM 649 C CA . ASP A 1 100 ? 15.297 43.166 12.845 1.00 34.42 132 ASP A CA 1
ATOM 650 C C . ASP A 1 100 ? 16.396 44.101 12.341 1.00 34.92 132 ASP A C 1
ATOM 651 O O . ASP A 1 100 ? 17.546 43.991 12.767 1.00 34.83 132 ASP A O 1
ATOM 656 N N . ILE A 1 101 ? 16.037 45.022 11.449 1.00 35.87 133 ILE A N 1
ATOM 657 C CA . ILE A 1 101 ? 17.018 45.925 10.830 1.00 36.65 133 ILE A CA 1
ATOM 658 C C . ILE A 1 101 ? 17.571 46.984 11.793 1.00 37.46 133 ILE A C 1
ATOM 659 O O . ILE A 1 101 ? 18.601 47.604 11.517 1.00 37.68 133 ILE A O 1
ATOM 664 N N . LYS A 1 102 ? 16.887 47.173 12.921 1.00 38.07 134 LYS A N 1
ATOM 665 C CA . LYS A 1 102 ? 17.364 48.047 13.995 1.00 38.99 134 LYS A CA 1
ATOM 666 C C . LYS A 1 102 ? 18.593 47.463 14.693 1.00 38.61 134 LYS A C 1
ATOM 667 O O . LYS A 1 102 ? 19.448 48.205 15.178 1.00 39.17 134 LYS A O 1
ATOM 673 N N . HIS A 1 103 ? 18.672 46.133 14.737 1.00 38.02 135 HIS A N 1
ATOM 674 C CA . HIS A 1 103 ? 19.743 45.433 15.450 1.00 37.67 135 HIS A CA 1
ATOM 675 C C . HIS A 1 103 ? 20.829 44.871 14.523 1.00 36.92 135 HIS A C 1
ATOM 676 O O . HIS A 1 103 ? 21.691 44.105 14.958 1.00 36.64 135 HIS A O 1
ATOM 683 N N . LEU A 1 104 ? 20.787 45.265 13.251 1.00 36.72 136 LEU A N 1
ATOM 684 C CA . LEU A 1 104 ? 21.804 44.867 12.276 1.00 35.99 136 LEU A CA 1
ATOM 685 C C . LEU A 1 104 ? 22.719 46.053 11.945 1.00 36.25 136 LEU A C 1
ATOM 686 O O . LEU A 1 104 ? 22.230 47.131 11.597 1.00 36.87 136 LEU A O 1
ATOM 691 N N . PRO A 1 105 ? 24.051 45.858 12.062 1.00 35.83 137 PRO A N 1
ATOM 692 C CA . PRO A 1 105 ? 25.045 46.928 11.892 1.00 36.13 137 PRO A CA 1
ATOM 693 C C . PRO A 1 105 ? 25.327 47.323 10.437 1.00 35.99 137 PRO A C 1
ATOM 694 O O . PRO A 1 105 ? 26.017 48.316 10.193 1.00 36.81 137 PRO A O 1
ATOM 698 N N . PHE A 1 106 ? 24.815 46.545 9.488 1.00 34.95 138 PHE A N 1
ATOM 699 C CA . PHE A 1 106 ? 24.943 46.869 8.069 1.00 34.66 138 PHE A CA 1
ATOM 700 C C . PHE A 1 106 ? 23.665 47.528 7.553 1.00 34.71 138 PHE A C 1
ATOM 701 O O . PHE A 1 106 ? 22.603 47.405 8.169 1.00 34.44 138 PHE A O 1
ATOM 709 N N . ASN A 1 107 ? 23.777 48.221 6.425 1.00 34.95 139 ASN A N 1
ATOM 710 C CA . ASN A 1 107 ? 22.650 48.939 5.840 1.00 35.16 139 ASN A CA 1
ATOM 711 C C . ASN A 1 107 ? 21.669 48.020 5.120 1.00 34.26 139 ASN A C 1
ATOM 712 O O . ASN A 1 107 ? 22.065 47.203 4.284 1.00 33.78 139 ASN A O 1
ATOM 717 N N . VAL A 1 108 ? 20.393 48.156 5.469 1.00 33.75 140 VAL A N 1
ATOM 718 C CA . VAL A 1 108 ? 19.314 47.456 4.777 1.00 33.02 140 VAL A CA 1
ATOM 719 C C . VAL A 1 108 ? 18.419 48.491 4.105 1.00 33.70 140 VAL A C 1
ATOM 720 O O . VAL A 1 108 ? 17.958 49.441 4.747 1.00 34.15 140 VAL A O 1
ATOM 724 N N . VAL A 1 109 ? 18.195 48.310 2.808 1.00 33.56 141 VAL A N 1
ATOM 725 C CA . VAL A 1 109 ? 17.408 49.254 2.019 1.00 34.28 141 VAL A CA 1
ATOM 726 C C . VAL A 1 109 ? 16.122 48.624 1.488 1.00 34.04 141 VAL A C 1
ATOM 727 O O . VAL A 1 109 ? 15.994 47.397 1.424 1.00 33.19 141 VAL A O 1
ATOM 731 N N . ASN A 1 110 ? 15.172 49.479 1.122 1.00 34.71 142 ASN A N 1
ATOM 732 C CA . ASN A 1 110 ? 13.948 49.040 0.472 1.00 34.77 142 ASN A CA 1
ATOM 733 C C . ASN A 1 110 ? 14.142 49.008 -1.041 1.00 35.21 142 ASN A C 1
ATOM 734 O O . ASN A 1 110 ? 14.250 50.052 -1.687 1.00 36.07 142 ASN A O 1
ATOM 739 N N . LYS A 1 111 ? 14.196 47.798 -1.589 1.00 34.64 143 LYS A N 1
ATOM 740 C CA . LYS A 1 111 ? 14.360 47.593 -3.022 1.00 35.15 143 LYS A CA 1
ATOM 741 C C . LYS A 1 111 ? 13.135 46.865 -3.570 1.00 35.04 143 LYS A C 1
ATOM 742 O O . LYS A 1 111 ? 12.954 45.670 -3.329 1.00 34.13 143 LYS A O 1
ATOM 748 N N . ASP A 1 112 ? 12.294 47.607 -4.292 1.00 35.91 144 ASP A N 1
ATOM 749 C CA . ASP A 1 112 ? 11.044 47.094 -4.874 1.00 36.15 144 ASP A CA 1
ATOM 750 C C . ASP A 1 112 ? 10.108 46.437 -3.847 1.00 35.21 144 ASP A C 1
ATOM 751 O O . ASP A 1 112 ? 9.470 45.422 -4.136 1.00 34.92 144 ASP A O 1
ATOM 756 N N . GLY A 1 113 ? 10.035 47.022 -2.652 1.00 34.87 145 GLY A N 1
ATOM 757 C CA . GLY A 1 113 ? 9.154 46.529 -1.591 1.00 34.12 145 GLY A CA 1
ATOM 758 C C . GLY A 1 113 ? 9.765 45.461 -0.699 1.00 32.88 145 GLY A C 1
ATOM 759 O O . GLY A 1 113 ? 9.133 45.012 0.259 1.00 32.46 145 GLY A O 1
ATOM 760 N N . LYS A 1 114 ? 10.996 45.061 -1.008 1.00 32.11 146 LYS A N 1
ATOM 761 C CA . LYS A 1 114 ? 11.671 43.974 -0.296 1.00 31.10 146 LYS A CA 1
ATOM 762 C C . LYS A 1 114 ? 12.983 44.450 0.332 1.00 30.53 146 LYS A C 1
ATOM 763 O O . LYS A 1 114 ? 13.644 45.333 -0.219 1.00 30.97 146 LYS A O 1
ATOM 769 N N . PRO A 1 115 ? 13.366 43.869 1.491 1.00 29.65 147 PRO A N 1
ATOM 770 C CA . PRO A 1 115 ? 14.632 44.257 2.110 1.00 29.19 147 PRO A CA 1
ATOM 771 C C . PRO A 1 115 ? 15.831 43.734 1.323 1.00 28.77 147 PRO A C 1
ATOM 772 O O . PRO A 1 115 ? 15.796 42.615 0.804 1.00 28.26 147 PRO A O 1
ATOM 776 N N . ALA A 1 116 ? 16.872 44.555 1.234 1.00 28.84 148 ALA A N 1
ATOM 777 C CA . ALA A 1 116 ? 18.116 44.179 0.571 1.00 28.75 148 ALA A CA 1
ATOM 778 C C . ALA A 1 116 ? 19.286 44.848 1.279 1.00 28.85 148 ALA A C 1
ATOM 779 O O . ALA A 1 116 ? 19.132 45.929 1.846 1.00 29.27 148 ALA A O 1
ATOM 781 N N . VAL A 1 117 ? 20.451 44.206 1.252 1.00 28.53 149 VAL A N 1
ATOM 782 C CA . VAL A 1 117 ? 21.631 44.751 1.928 1.00 28.87 149 VAL A CA 1
ATOM 783 C C . VAL A 1 117 ? 22.428 45.669 1.009 1.00 29.99 149 VAL A C 1
ATOM 784 O O . VAL A 1 117 ? 22.547 45.410 -0.189 1.00 29.96 149 VAL A O 1
ATOM 788 N N . GLU A 1 118 ? 22.953 46.747 1.584 1.00 30.95 150 GLU A N 1
ATOM 789 C CA . GLU A 1 118 ? 23.758 47.715 0.849 1.00 32.58 150 GLU A CA 1
ATOM 790 C C . GLU A 1 118 ? 25.166 47.754 1.429 1.00 33.07 150 GLU A C 1
ATOM 791 O O . GLU A 1 118 ? 25.353 48.052 2.610 1.00 32.93 150 GLU A O 1
ATOM 797 N N . VAL A 1 119 ? 26.147 47.437 0.589 1.00 34.00 151 VAL A N 1
ATOM 798 C CA . VAL A 1 119 ? 27.551 47.397 0.997 1.00 35.02 151 VAL A CA 1
ATOM 799 C C . VAL A 1 119 ? 28.418 48.178 0.008 1.00 36.98 151 VAL A C 1
ATOM 800 O O . VAL A 1 119 ? 27.916 48.704 -0.986 1.00 37.47 151 VAL A O 1
ATOM 804 N N . SER A 1 120 ? 29.716 48.249 0.294 1.00 38.54 152 SER A N 1
ATOM 805 C CA . SER A 1 120 ? 30.699 48.784 -0.646 1.00 40.95 152 SER A CA 1
ATOM 806 C C . SER A 1 120 ? 31.548 47.634 -1.186 1.00 41.57 152 SER A C 1
ATOM 807 O O . SER A 1 120 ? 32.093 46.841 -0.415 1.00 41.21 152 SER A O 1
ATOM 810 N N . VAL A 1 121 ? 31.653 47.540 -2.509 1.00 43.22 153 VAL A N 1
ATOM 811 C CA . VAL A 1 121 ? 32.381 46.436 -3.140 1.00 43.91 153 VAL A CA 1
ATOM 812 C C . VAL A 1 121 ? 33.705 46.901 -3.757 1.00 45.55 153 VAL A C 1
ATOM 813 O O . VAL A 1 121 ? 34.767 46.360 -3.434 1.00 45.86 153 VAL A O 1
ATOM 817 N N . LYS A 1 122 ? 33.635 47.907 -4.627 1.00 47.02 154 LYS A N 1
ATOM 818 C CA . LYS A 1 122 ? 34.821 48.449 -5.291 1.00 48.73 154 LYS A CA 1
ATOM 819 C C . LYS A 1 122 ? 35.273 49.758 -4.642 1.00 49.36 154 LYS A C 1
ATOM 820 O O . LYS A 1 122 ? 36.380 50.241 -4.895 1.00 50.77 154 LYS A O 1
ATOM 826 N N . GLY A 1 123 ? 34.412 50.308 -3.788 1.00 48.59 155 GLY A N 1
ATOM 827 C CA . GLY A 1 123 ? 34.555 51.671 -3.274 1.00 48.81 155 GLY A CA 1
ATOM 828 C C . GLY A 1 123 ? 33.296 52.428 -3.658 1.00 48.56 155 GLY A C 1
ATOM 829 O O . GLY A 1 123 ? 33.253 53.663 -3.629 1.00 49.68 155 GLY A O 1
ATOM 830 N N . GLU A 1 124 ? 32.270 51.658 -4.021 1.00 47.05 156 GLU A N 1
ATOM 831 C CA . GLU A 1 124 ? 31.000 52.163 -4.533 1.00 46.42 156 GLU A CA 1
ATOM 832 C C . GLU A 1 124 ? 29.880 51.298 -3.966 1.00 44.20 156 GLU A C 1
ATOM 833 O O . GLU A 1 124 ? 30.094 50.117 -3.677 1.00 43.25 156 GLU A O 1
ATOM 839 N N . LYS A 1 125 ? 28.692 51.879 -3.812 1.00 43.10 157 LYS A N 1
ATOM 840 C CA . LYS A 1 125 ? 27.560 51.171 -3.206 1.00 40.92 157 LYS A CA 1
ATOM 841 C C . LYS A 1 125 ? 27.021 50.046 -4.083 1.00 39.52 157 LYS A C 1
ATOM 842 O O . LYS A 1 125 ? 2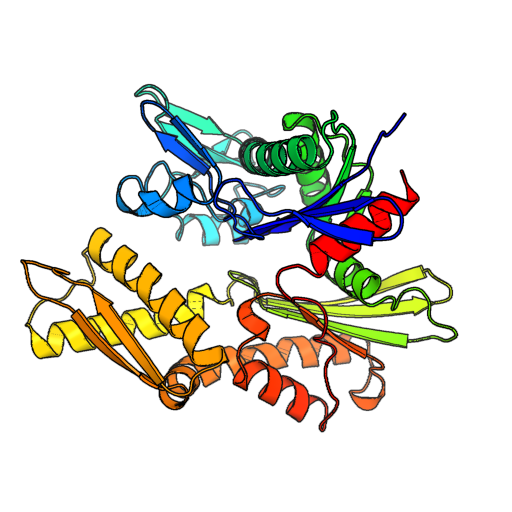6.787 50.228 -5.278 1.00 40.01 157 LYS A O 1
ATOM 848 N N . LYS A 1 126 ? 26.838 48.880 -3.467 1.00 37.36 158 LYS A N 1
ATOM 849 C CA . LYS A 1 126 ? 26.282 47.712 -4.137 1.00 35.89 158 LYS A CA 1
ATOM 850 C C . LYS A 1 126 ? 25.188 47.078 -3.289 1.00 33.76 158 LYS A C 1
ATOM 851 O O . LYS A 1 126 ? 25.332 46.941 -2.072 1.00 32.79 158 LYS A O 1
ATOM 857 N N . VAL A 1 127 ? 24.101 46.694 -3.951 1.00 32.57 159 VAL A N 1
ATOM 858 C CA . VAL A 1 127 ? 22.923 46.153 -3.281 1.00 30.77 159 VAL A CA 1
ATOM 859 C C . VAL A 1 127 ? 22.754 44.671 -3.616 1.00 29.36 159 VAL A C 1
ATOM 860 O O . VAL A 1 127 ? 22.858 44.275 -4.779 1.00 29.47 159 VAL A O 1
ATOM 864 N N . PHE A 1 128 ? 22.504 43.864 -2.586 1.00 27.69 160 PHE A N 1
ATOM 865 C CA . PHE A 1 128 ? 22.294 42.426 -2.744 1.00 26.28 160 PHE A CA 1
ATOM 866 C C . PHE A 1 128 ? 21.003 41.980 -2.070 1.00 25.25 160 PHE A C 1
ATOM 867 O O . PHE A 1 128 ? 20.711 42.386 -0.943 1.00 24.88 160 PHE A O 1
ATOM 875 N N . THR A 1 129 ? 20.242 41.137 -2.762 1.00 24.62 161 THR A N 1
ATOM 876 C CA . THR A 1 129 ? 19.025 40.553 -2.202 1.00 23.73 161 THR A CA 1
ATOM 877 C C . THR A 1 129 ? 19.383 39.445 -1.207 1.00 22.67 161 THR A C 1
ATOM 878 O O . THR A 1 129 ? 20.490 38.899 -1.263 1.00 22.49 161 THR A O 1
ATOM 882 N N . PRO A 1 130 ? 18.455 39.111 -0.289 1.00 21.94 162 PRO A N 1
ATOM 883 C CA . PRO A 1 130 ? 18.669 37.953 0.582 1.00 20.96 162 PRO A CA 1
ATOM 884 C C . PRO A 1 130 ? 18.891 36.661 -0.209 1.00 20.47 162 PRO A C 1
ATOM 885 O O . PRO A 1 130 ? 19.653 35.803 0.230 1.00 20.18 162 PRO A O 1
ATOM 889 N N . GLU A 1 131 ? 18.248 36.545 -1.372 1.00 20.72 163 GLU A N 1
ATOM 890 C CA . GLU A 1 131 ? 18.450 35.402 -2.270 1.00 20.46 163 GLU A CA 1
ATOM 891 C C . GLU A 1 131 ? 19.903 35.310 -2.725 1.00 20.49 163 GLU A C 1
ATOM 892 O O . GLU A 1 131 ? 20.502 34.232 -2.709 1.00 19.93 163 GLU A O 1
ATOM 898 N N . GLU A 1 132 ? 20.460 36.453 -3.119 1.00 20.72 164 GLU A N 1
ATOM 899 C CA . GLU A 1 132 ? 21.848 36.532 -3.569 1.00 21.28 164 GLU A CA 1
ATOM 900 C C . GLU A 1 132 ? 22.838 36.184 -2.456 1.00 20.53 164 GLU A C 1
ATOM 901 O O . GLU A 1 132 ? 23.774 35.416 -2.681 1.00 20.26 164 GLU A O 1
ATOM 907 N N . ILE A 1 133 ? 22.610 36.730 -1.261 1.00 20.10 165 ILE A N 1
ATOM 908 C CA . ILE A 1 133 ? 23.461 36.460 -0.095 1.00 19.72 165 ILE A CA 1
ATOM 909 C C . ILE A 1 133 ? 23.401 34.983 0.304 1.00 19.21 165 ILE A C 1
ATOM 910 O O . ILE A 1 133 ? 24.438 34.348 0.517 1.00 19.02 165 ILE A O 1
ATOM 915 N N . SER A 1 134 ? 22.187 34.440 0.391 1.00 18.90 166 SER A N 1
ATOM 916 C CA . SER A 1 134 ? 22.003 33.020 0.691 1.00 18.46 166 SER A CA 1
ATOM 917 C C . SER A 1 134 ? 22.619 32.145 -0.400 1.00 18.37 166 SER A C 1
ATOM 918 O O . SER A 1 134 ? 23.184 31.085 -0.111 1.00 18.11 166 SER A O 1
ATOM 921 N N . GLY A 1 135 ? 22.510 32.604 -1.646 1.00 18.66 167 GLY A N 1
ATOM 922 C CA . GLY A 1 135 ? 23.107 31.927 -2.799 1.00 18.86 167 GLY A CA 1
ATOM 923 C C . GLY A 1 135 ? 24.618 31.801 -2.709 1.00 18.93 167 GLY A C 1
ATOM 924 O O . GLY A 1 135 ? 25.190 30.799 -3.149 1.00 19.07 167 GLY A O 1
ATOM 925 N N . MET A 1 136 ? 25.266 32.816 -2.138 1.00 18.81 168 MET A N 1
ATOM 926 C CA . MET A 1 136 ? 26.711 32.772 -1.888 1.00 18.77 168 MET A CA 1
ATOM 927 C C 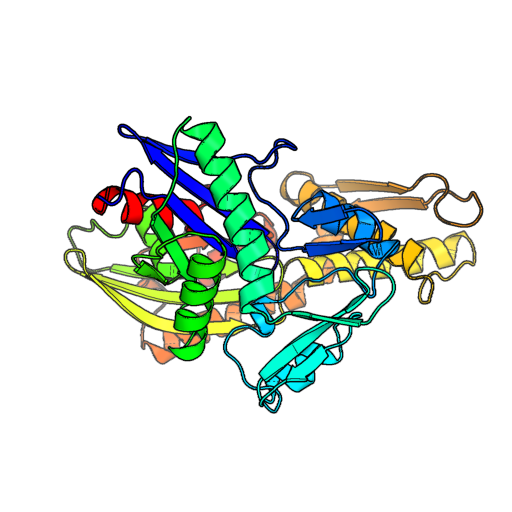. MET A 1 136 ? 27.063 31.659 -0.894 1.00 18.50 168 MET A C 1
ATOM 928 O O . MET A 1 136 ? 28.024 30.910 -1.103 1.00 18.49 168 MET A O 1
ATOM 933 N N . ILE A 1 137 ? 26.267 31.547 0.168 1.00 18.11 169 ILE A N 1
ATOM 934 C CA . ILE A 1 137 ? 26.441 30.498 1.180 1.00 17.67 169 ILE A CA 1
ATOM 935 C C . ILE A 1 137 ? 26.160 29.105 0.600 1.00 17.51 169 ILE A C 1
ATOM 936 O O . ILE A 1 137 ? 26.926 28.164 0.834 1.00 17.35 169 ILE A O 1
ATOM 941 N N . LEU A 1 138 ? 25.073 28.978 -0.159 1.00 17.48 170 LEU A N 1
ATOM 942 C CA . LEU A 1 138 ? 24.730 27.706 -0.807 1.00 17.56 170 LEU A CA 1
ATOM 943 C C . LEU A 1 138 ? 25.793 27.268 -1.818 1.00 18.13 170 LEU A C 1
ATOM 944 O O . LEU A 1 138 ? 26.090 26.076 -1.937 1.00 18.19 170 LEU A O 1
ATOM 949 N N . GLY A 1 139 ? 26.364 28.236 -2.532 1.00 18.63 171 GLY A N 1
ATOM 950 C CA . GLY A 1 139 ? 27.447 27.976 -3.477 1.00 19.37 171 GLY A CA 1
ATOM 951 C C . GLY A 1 139 ? 28.674 27.387 -2.801 1.00 19.60 171 GLY A C 1
ATOM 952 O O . GLY A 1 139 ? 29.328 26.499 -3.354 1.00 19.79 171 GLY A O 1
ATOM 953 N N . LYS A 1 140 ? 28.981 27.876 -1.601 1.00 19.37 172 LYS A N 1
ATOM 954 C CA . LYS A 1 140 ? 30.097 27.343 -0.819 1.00 19.63 172 LYS A CA 1
ATOM 955 C C . LYS A 1 140 ? 29.826 25.901 -0.396 1.00 19.07 172 LYS A C 1
ATOM 956 O O . LYS A 1 140 ? 30.704 25.045 -0.507 1.00 19.00 172 LYS A O 1
ATOM 962 N N . MET A 1 141 ? 28.607 25.639 0.078 1.00 18.59 173 MET A N 1
ATOM 963 C CA . MET A 1 141 ? 28.199 24.286 0.455 1.00 18.23 173 MET A CA 1
ATOM 964 C C . MET A 1 141 ? 28.331 23.335 -0.736 1.00 18.66 173 MET A C 1
ATOM 965 O O . MET A 1 141 ? 28.800 22.205 -0.584 1.00 18.37 173 MET A O 1
ATOM 970 N N . LYS A 1 142 ? 27.932 23.809 -1.917 1.00 18.76 174 LYS A N 1
ATOM 971 C CA . LYS A 1 142 ? 28.035 23.031 -3.149 1.00 19.29 174 LYS A CA 1
ATOM 972 C C . LYS A 1 142 ? 29.491 22.706 -3.479 1.00 19.69 174 LYS A C 1
ATOM 973 O O . LYS A 1 142 ? 29.824 21.566 -3.803 1.00 19.57 174 LYS A O 1
ATOM 979 N N . GLN A 1 143 ? 30.350 23.716 -3.386 1.00 19.53 175 GLN A N 1
ATOM 980 C CA . GLN A 1 143 ? 31.771 23.551 -3.680 1.00 20.36 175 GLN A CA 1
ATOM 981 C C . GLN A 1 143 ? 32.437 22.556 -2.729 1.00 19.68 175 GLN A C 1
ATOM 982 O O . GLN A 1 143 ? 33.276 21.762 -3.155 1.00 20.26 175 GLN A O 1
ATOM 988 N N . ILE A 1 144 ? 32.040 22.588 -1.455 1.00 18.72 176 ILE A N 1
ATOM 989 C CA . ILE A 1 144 ? 32.523 21.624 -0.461 1.00 18.56 176 ILE A CA 1
ATOM 990 C C . ILE A 1 144 ? 32.152 20.201 -0.893 1.00 18.13 176 ILE A C 1
ATOM 991 O O . ILE A 1 144 ? 32.999 19.297 -0.897 1.00 18.30 176 ILE A O 1
ATOM 996 N N . ALA A 1 145 ? 30.889 20.025 -1.278 1.00 17.43 177 ALA A N 1
ATOM 997 C CA . ALA A 1 145 ? 30.385 18.730 -1.737 1.00 17.39 177 ALA A CA 1
ATOM 998 C C . ALA A 1 145 ? 31.091 18.245 -3.001 1.00 17.99 177 ALA A C 1
ATOM 999 O O . ALA A 1 145 ? 31.362 17.053 -3.143 1.00 18.04 177 ALA A O 1
ATOM 1001 N N . GLU A 1 146 ? 31.380 19.175 -3.911 1.00 18.22 178 GLU A N 1
ATOM 1002 C CA . GLU A 1 146 ? 32.033 18.848 -5.179 1.00 19.25 178 GLU A CA 1
ATOM 1003 C C . GLU A 1 146 ? 33.447 18.295 -4.983 1.00 19.87 178 GLU A C 1
ATOM 1004 O O . GLU A 1 146 ? 33.846 17.356 -5.671 1.00 20.23 178 GLU A O 1
ATOM 1010 N N . ASP A 1 147 ? 34.190 18.873 -4.041 1.00 20.04 179 ASP A N 1
ATOM 1011 C CA . ASP A 1 147 ? 35.503 18.342 -3.675 1.00 20.88 179 ASP A CA 1
ATOM 1012 C C . ASP A 1 147 ? 35.378 16.969 -3.005 1.00 20.92 179 ASP A C 1
ATOM 1013 O O . ASP A 1 147 ? 36.140 16.054 -3.310 1.00 21.11 179 ASP A O 1
ATOM 1018 N N . TYR A 1 148 ? 34.406 16.836 -2.105 1.00 20.40 180 TYR A N 1
ATOM 1019 C CA . TYR A 1 148 ? 34.167 15.578 -1.387 1.00 20.68 180 TYR A CA 1
ATOM 1020 C C . TYR A 1 148 ? 33.844 14.421 -2.339 1.00 20.75 180 TYR A C 1
ATOM 1021 O O . TYR A 1 148 ? 34.326 13.294 -2.157 1.00 20.77 180 TYR A O 1
ATOM 1030 N N . LEU A 1 149 ? 33.034 14.713 -3.354 1.00 20.55 181 LEU A N 1
ATOM 1031 C CA . LEU A 1 149 ? 32.589 13.705 -4.310 1.00 20.90 181 LEU A CA 1
ATOM 1032 C C . LEU A 1 149 ? 33.541 13.547 -5.498 1.00 21.88 181 LEU A C 1
ATOM 1033 O O . LEU A 1 149 ? 33.554 12.501 -6.150 1.00 22.31 181 LEU A O 1
ATOM 1038 N N . GLY A 1 150 ? 34.329 14.586 -5.772 1.00 22.03 182 GLY A N 1
ATOM 1039 C CA . GLY A 1 150 ? 35.202 14.615 -6.946 1.00 23.10 182 GLY A CA 1
ATOM 1040 C C . GLY A 1 150 ? 34.432 14.756 -8.248 1.00 23.50 182 GLY A C 1
ATOM 1041 O O . GLY A 1 150 ? 34.950 14.445 -9.322 1.00 24.41 182 GLY A O 1
ATOM 1042 N N . THR A 1 151 ? 33.187 15.220 -8.144 1.00 23.08 183 THR A N 1
ATOM 1043 C CA . THR A 1 151 ? 32.303 15.385 -9.297 1.00 23.55 183 THR A CA 1
ATOM 1044 C C . THR A 1 151 ? 31.529 16.696 -9.187 1.00 22.85 183 THR A C 1
ATOM 1045 O O . THR A 1 151 ? 31.524 17.343 -8.138 1.00 22.05 183 THR A O 1
ATOM 1049 N N . LYS A 1 152 ? 30.862 17.072 -10.274 1.00 23.25 184 LYS A N 1
ATOM 1050 C CA . LYS A 1 152 ? 29.947 18.207 -10.264 1.00 22.94 184 LYS A CA 1
ATOM 1051 C C . LYS A 1 152 ? 28.723 17.878 -9.405 1.00 21.91 184 LYS A C 1
ATOM 1052 O O . LYS A 1 152 ? 28.323 16.716 -9.300 1.00 22.29 184 LYS A O 1
ATOM 1058 N N . VAL A 1 153 ? 28.155 18.904 -8.777 1.00 21.05 185 VAL A N 1
ATOM 1059 C CA . VAL A 1 153 ? 26.877 18.786 -8.072 1.00 19.84 185 VAL A CA 1
ATOM 1060 C C . VAL A 1 153 ? 25.911 19.787 -8.696 1.00 19.76 185 VAL A C 1
ATOM 1061 O O . VAL A 1 153 ? 26.264 20.950 -8.898 1.00 19.61 185 VAL A O 1
ATOM 1065 N N . THR A 1 154 ? 24.700 19.325 -9.008 1.00 19.51 186 THR A N 1
ATOM 1066 C CA . THR A 1 154 ? 23.704 20.158 -9.688 1.00 19.80 186 THR A CA 1
ATOM 1067 C C . THR A 1 154 ? 22.364 20.250 -8.953 1.00 19.31 186 THR A C 1
ATOM 1068 O O . THR A 1 154 ? 21.581 21.170 -9.202 1.00 19.08 186 THR A O 1
ATOM 1072 N N . HIS A 1 155 ? 22.104 19.298 -8.059 1.00 18.92 187 HIS A N 1
ATOM 1073 C CA . HIS A 1 155 ? 20.809 19.209 -7.384 1.00 18.88 187 HIS A CA 1
ATOM 1074 C C . HIS A 1 155 ? 20.953 19.066 -5.873 1.00 18.33 187 HIS A C 1
ATOM 1075 O O . HIS A 1 155 ? 21.939 18.505 -5.388 1.00 18.28 187 HIS A O 1
ATOM 1082 N N . ALA A 1 156 ? 19.954 19.560 -5.138 1.00 18.15 188 ALA A N 1
ATOM 1083 C CA . ALA A 1 156 ? 19.995 19.564 -3.675 1.00 17.72 188 ALA A CA 1
ATOM 1084 C C . ALA A 1 156 ? 18.616 19.491 -3.018 1.00 17.78 188 ALA A C 1
ATOM 1085 O O . ALA A 1 156 ? 17.601 19.813 -3.636 1.00 18.06 188 ALA A O 1
ATOM 1087 N N . VAL A 1 157 ? 18.608 19.045 -1.764 1.00 17.61 189 VAL A N 1
ATOM 1088 C CA . VAL A 1 157 ? 17.468 19.202 -0.864 1.00 17.61 189 VAL A CA 1
ATOM 1089 C C . VAL A 1 157 ? 17.897 20.215 0.194 1.00 17.31 189 VAL A C 1
ATOM 1090 O O . VAL A 1 157 ? 18.961 20.071 0.807 1.00 17.06 189 VAL A O 1
ATOM 1094 N N . VAL A 1 158 ? 17.086 21.251 0.391 1.00 17.45 190 VAL A N 1
ATOM 1095 C CA . VAL A 1 158 ? 17.430 22.323 1.321 1.00 17.08 190 VAL A CA 1
ATOM 1096 C C . VAL A 1 158 ? 16.320 22.460 2.361 1.00 17.10 190 VAL A C 1
ATOM 1097 O O . VAL A 1 158 ? 15.137 22.416 2.022 1.00 17.55 190 VAL A O 1
ATOM 1101 N N . THR A 1 159 ? 16.710 22.615 3.622 1.00 16.78 191 THR A N 1
ATOM 1102 C CA . THR A 1 159 ? 15.743 22.704 4.715 1.00 16.65 191 THR A CA 1
ATOM 1103 C C . THR A 1 159 ? 15.367 24.144 5.061 1.00 16.48 191 THR A C 1
ATOM 1104 O O . THR A 1 159 ? 16.148 25.079 4.827 1.00 15.99 191 THR A O 1
ATOM 1108 N N . VAL A 1 160 ? 14.154 24.306 5.590 1.00 16.49 192 VAL A N 1
ATOM 1109 C CA . VAL A 1 160 ? 13.648 25.592 6.081 1.00 16.54 192 VAL A CA 1
ATOM 1110 C C . VAL A 1 160 ? 12.867 25.356 7.374 1.00 16.85 192 VAL A C 1
ATOM 1111 O O . VAL A 1 160 ? 12.434 24.231 7.631 1.00 16.94 192 VAL A O 1
ATOM 1115 N N . PRO A 1 161 ? 12.676 26.411 8.190 1.00 16.93 193 PRO A N 1
ATOM 1116 C CA . PRO A 1 161 ? 11.795 26.268 9.347 1.00 17.40 193 PRO A CA 1
ATOM 1117 C C . PRO A 1 161 ? 10.373 25.908 8.917 1.00 17.93 193 PRO A C 1
ATOM 1118 O O . PRO A 1 161 ? 9.927 26.322 7.842 1.00 18.04 193 PRO A O 1
ATOM 1122 N N . ALA A 1 162 ? 9.676 25.140 9.752 1.00 18.47 194 ALA A N 1
ATOM 1123 C CA . ALA A 1 162 ? 8.315 24.691 9.453 1.00 19.10 194 ALA A CA 1
ATOM 1124 C C . ALA A 1 162 ? 7.346 25.844 9.175 1.00 19.62 194 ALA A C 1
ATOM 1125 O O . ALA A 1 162 ? 6.409 25.697 8.388 1.00 19.93 194 ALA A O 1
ATOM 1127 N N . TYR A 1 163 ? 7.587 26.988 9.814 1.00 19.77 195 TYR A N 1
ATOM 1128 C CA . TYR A 1 163 ? 6.683 28.134 9.725 1.00 20.63 195 TYR A CA 1
ATOM 1129 C C . TYR A 1 163 ? 6.918 29.023 8.500 1.00 19.95 195 TYR A C 1
ATOM 1130 O O . TYR A 1 163 ? 6.164 29.969 8.267 1.00 20.16 195 TYR A O 1
ATOM 1139 N N . PHE A 1 164 ? 7.964 28.731 7.730 1.00 19.13 196 PHE A N 1
ATOM 1140 C CA . PHE A 1 164 ? 8.217 29.449 6.479 1.00 18.89 196 PHE A CA 1
ATOM 1141 C C . PHE A 1 164 ? 7.032 29.307 5.529 1.00 19.22 196 PHE A C 1
ATOM 1142 O O . PHE A 1 164 ? 6.452 28.226 5.401 1.00 19.43 196 PHE A O 1
ATOM 1150 N N . ASN A 1 165 ? 6.664 30.410 4.885 1.00 19.11 197 ASN A N 1
ATOM 1151 C CA . ASN A 1 165 ? 5.598 30.405 3.888 1.00 19.68 197 ASN A CA 1
ATOM 1152 C C . ASN A 1 165 ? 6.168 30.195 2.486 1.00 19.41 197 ASN A C 1
ATOM 1153 O O . ASN A 1 165 ? 7.379 30.024 2.328 1.00 18.77 197 ASN A O 1
ATOM 1158 N N . ASP A 1 166 ? 5.301 30.220 1.476 1.00 19.89 198 ASP A N 1
ATOM 1159 C CA . ASP A 1 166 ? 5.723 29.961 0.099 1.00 20.05 198 ASP A CA 1
ATOM 1160 C C . ASP A 1 166 ? 6.762 30.956 -0.418 1.00 19.57 198 ASP A C 1
ATOM 1161 O O . ASP A 1 166 ? 7.704 30.565 -1.104 1.00 18.98 198 ASP A O 1
ATOM 1166 N N . ALA A 1 167 ? 6.577 32.237 -0.098 1.00 19.79 199 ALA A N 1
ATOM 1167 C CA . ALA A 1 167 ? 7.529 33.280 -0.495 1.00 19.76 199 ALA A CA 1
ATOM 1168 C C . ALA A 1 167 ? 8.930 32.984 0.038 1.00 18.98 199 ALA A C 1
ATOM 1169 O O . ALA A 1 167 ? 9.926 33.134 -0.676 1.00 18.74 199 ALA A O 1
ATOM 1171 N N . GLN A 1 168 ? 8.991 32.548 1.293 1.00 18.73 200 GLN A N 1
ATOM 1172 C CA . GLN A 1 168 ? 10.252 32.235 1.957 1.00 18.17 200 GLN A CA 1
ATOM 1173 C C . GLN A 1 168 ? 10.874 30.946 1.413 1.00 17.86 200 GLN A C 1
ATOM 1174 O O . GLN A 1 168 ? 12.092 30.861 1.250 1.00 17.51 200 GLN A O 1
ATOM 1180 N N . ARG A 1 169 ? 10.028 29.953 1.138 1.00 18.11 201 ARG A N 1
ATOM 1181 C CA . ARG A 1 169 ? 10.458 28.695 0.518 1.00 17.97 201 ARG A CA 1
ATOM 1182 C C . ARG A 1 169 ? 10.961 28.921 -0.907 1.00 18.24 201 ARG A C 1
ATOM 1183 O O . ARG A 1 169 ? 12.008 28.394 -1.287 1.00 17.98 201 ARG A O 1
ATOM 1191 N N . GLN A 1 170 ? 10.219 29.714 -1.681 1.00 18.88 202 GLN A N 1
ATOM 1192 C CA . GLN A 1 170 ? 10.604 30.037 -3.058 1.00 19.26 202 GLN A CA 1
ATOM 1193 C C . GLN A 1 170 ? 11.907 30.835 -3.106 1.00 18.94 202 GLN A C 1
ATOM 1194 O O . GLN A 1 170 ? 12.745 30.610 -3.983 1.00 18.68 202 GLN A O 1
ATOM 1200 N N . ALA A 1 171 ? 12.074 31.757 -2.159 1.00 18.55 203 ALA A N 1
ATOM 1201 C CA . ALA A 1 171 ? 13.287 32.567 -2.082 1.00 18.53 203 ALA A CA 1
ATOM 1202 C C . ALA A 1 171 ? 14.503 31.690 -1.793 1.00 18.02 203 ALA A C 1
ATOM 1203 O O . ALA A 1 171 ? 15.595 31.942 -2.304 1.00 18.07 203 ALA A O 1
ATOM 1205 N N . THR A 1 172 ? 14.298 30.651 -0.985 1.00 17.93 204 THR A N 1
ATOM 1206 C CA . THR A 1 172 ? 15.346 29.679 -0.688 1.00 17.67 204 THR A CA 1
ATOM 1207 C C . THR A 1 172 ? 15.687 28.842 -1.930 1.00 18.04 204 THR A C 1
ATOM 1208 O O . THR A 1 172 ? 16.867 28.584 -2.209 1.00 17.94 204 THR A O 1
ATOM 1212 N N . LYS A 1 173 ? 14.659 28.437 -2.677 1.00 18.40 205 LYS A N 1
ATOM 1213 C CA . LYS A 1 173 ? 14.844 27.783 -3.977 1.00 18.96 205 LYS A CA 1
ATOM 1214 C C . LYS A 1 173 ? 15.603 28.688 -4.949 1.00 19.05 205 LYS A C 1
ATOM 1215 O O . LYS A 1 173 ? 16.504 28.229 -5.651 1.00 19.03 205 LYS A O 1
ATOM 1221 N N . ASP A 1 174 ? 15.228 29.968 -4.980 1.00 19.09 206 ASP A N 1
ATOM 1222 C CA . ASP A 1 174 ? 15.852 30.956 -5.867 1.00 19.44 206 ASP A CA 1
ATOM 1223 C C . ASP A 1 174 ? 17.321 31.195 -5.512 1.00 19.19 206 ASP A C 1
ATOM 1224 O O . ASP A 1 174 ? 18.158 31.392 -6.399 1.00 19.31 206 ASP A O 1
ATOM 1229 N N . ALA A 1 175 ? 17.623 31.163 -4.214 1.00 18.50 207 ALA A N 1
ATOM 1230 C CA . ALA A 1 175 ? 19.002 31.230 -3.735 1.00 18.33 207 ALA A CA 1
ATOM 1231 C C . ALA A 1 175 ? 19.801 30.042 -4.265 1.00 18.23 207 ALA A C 1
ATOM 1232 O O . ALA A 1 175 ? 20.952 30.196 -4.669 1.00 18.40 207 ALA A O 1
ATOM 1234 N N . GLY A 1 176 ? 19.174 28.865 -4.261 1.00 18.01 208 GLY A N 1
ATOM 1235 C CA . GLY A 1 176 ? 19.753 27.662 -4.858 1.00 18.11 208 GLY A CA 1
ATOM 1236 C C . GLY A 1 176 ? 20.105 27.870 -6.319 1.00 18.65 208 GLY A C 1
ATOM 1237 O O . GLY A 1 176 ? 21.222 27.576 -6.740 1.00 18.68 208 GLY A O 1
ATOM 1238 N N . THR A 1 177 ? 19.150 28.391 -7.089 1.00 19.09 209 THR A N 1
ATOM 1239 C CA . THR A 1 177 ? 19.347 28.649 -8.520 1.00 19.91 209 THR A CA 1
ATOM 1240 C C . THR A 1 177 ? 20.551 29.557 -8.796 1.00 20.40 209 THR A C 1
ATOM 1241 O O . THR A 1 177 ? 21.320 29.306 -9.727 1.00 20.96 209 THR A O 1
ATOM 1245 N N . ILE A 1 178 ? 20.709 30.600 -7.981 1.00 20.38 210 ILE A N 1
ATOM 1246 C CA . ILE A 1 178 ? 21.849 31.519 -8.092 1.00 21.09 210 ILE A CA 1
ATOM 1247 C C . ILE A 1 178 ? 23.164 30.764 -7.860 1.00 21.14 210 ILE A C 1
ATOM 1248 O O . ILE A 1 178 ? 24.180 31.047 -8.506 1.00 21.64 210 ILE A O 1
ATOM 1253 N N . ALA A 1 179 ? 23.117 29.786 -6.957 1.00 20.69 211 ALA A N 1
ATOM 1254 C CA . ALA A 1 179 ? 24.278 28.958 -6.609 1.00 20.66 211 ALA A CA 1
ATOM 1255 C C . ALA A 1 179 ? 24.516 27.804 -7.593 1.00 21.17 211 ALA A C 1
ATOM 1256 O O . ALA A 1 179 ? 25.442 27.006 -7.409 1.00 21.37 211 ALA A O 1
ATOM 1258 N N . GLY A 1 180 ? 23.682 27.718 -8.628 1.00 21.32 212 GLY A N 1
ATOM 1259 C CA . GLY A 1 180 ? 23.780 26.650 -9.621 1.00 21.63 212 GLY A CA 1
ATOM 1260 C C . GLY A 1 180 ? 23.209 25.335 -9.124 1.00 21.05 212 GLY A C 1
ATOM 1261 O O . GLY A 1 180 ? 23.581 24.262 -9.609 1.00 21.27 212 GLY A O 1
ATOM 1262 N N . LEU A 1 181 ? 22.308 25.423 -8.149 1.00 20.39 213 LEU A N 1
ATOM 1263 C CA . LEU A 1 181 ? 21.653 24.249 -7.582 1.00 20.19 213 LEU A CA 1
ATOM 1264 C C . LEU A 1 181 ? 20.168 24.228 -7.910 1.00 20.40 213 LEU A C 1
ATOM 1265 O O . LEU A 1 181 ? 19.455 25.207 -7.675 1.00 20.65 213 LEU A O 1
ATOM 1270 N N . ASN A 1 182 ? 19.716 23.106 -8.460 1.00 20.61 214 ASN A N 1
ATOM 1271 C CA . ASN A 1 182 ? 18.295 22.840 -8.604 1.00 20.67 214 ASN A CA 1
ATOM 1272 C C . ASN A 1 182 ? 17.815 22.231 -7.289 1.00 19.93 214 ASN A C 1
ATOM 1273 O O . ASN A 1 182 ? 18.092 21.065 -6.998 1.00 19.57 214 ASN A O 1
ATOM 1278 N N . VAL A 1 183 ? 17.127 23.039 -6.487 1.00 19.33 215 VAL A N 1
ATOM 1279 C CA . VAL A 1 183 ? 16.594 22.586 -5.204 1.00 18.81 215 VAL A CA 1
ATOM 1280 C C . VAL A 1 183 ? 15.323 21.776 -5.462 1.00 18.94 215 VAL A C 1
ATOM 1281 O O . VAL A 1 183 ? 14.242 22.336 -5.670 1.00 18.89 215 VAL A O 1
ATOM 1285 N N . LEU A 1 184 ? 15.479 20.454 -5.468 1.00 19.00 216 LEU A N 1
ATOM 1286 C CA . LEU A 1 184 ? 14.394 19.531 -5.812 1.00 19.63 216 LEU A CA 1
ATOM 1287 C C . LEU A 1 184 ? 13.280 19.512 -4.769 1.00 19.61 216 LEU A C 1
ATOM 1288 O O . LEU A 1 184 ? 12.099 19.385 -5.109 1.00 20.11 216 LEU A O 1
ATOM 1293 N N . ARG A 1 185 ? 13.667 19.626 -3.503 1.00 19.29 217 ARG A N 1
ATOM 1294 C CA . ARG A 1 185 ? 12.715 19.643 -2.400 1.00 19.63 217 ARG A CA 1
ATOM 1295 C C . ARG A 1 185 ? 13.121 20.680 -1.362 1.00 19.02 217 ARG A C 1
ATOM 1296 O O . ARG A 1 185 ? 14.292 20.770 -0.983 1.00 18.75 217 ARG A O 1
ATOM 1304 N N . ILE A 1 186 ? 12.144 21.470 -0.926 1.00 18.95 218 ILE A N 1
ATOM 1305 C CA . ILE A 1 186 ? 12.272 22.267 0.289 1.00 18.38 218 ILE A CA 1
ATOM 1306 C C . ILE A 1 186 ? 11.629 21.447 1.412 1.00 18.52 218 ILE A C 1
ATOM 1307 O O . ILE A 1 186 ? 10.448 21.096 1.341 1.00 18.79 218 ILE A O 1
ATOM 1312 N N . VAL A 1 187 ? 12.421 21.133 2.433 1.00 18.04 219 VAL A N 1
ATOM 1313 C CA . VAL A 1 187 ? 11.992 20.249 3.514 1.00 18.43 219 VAL A CA 1
ATOM 1314 C C . VAL A 1 187 ? 12.001 20.969 4.861 1.00 18.03 219 VAL A C 1
ATOM 1315 O O . VAL A 1 187 ? 12.899 21.759 5.138 1.00 17.71 219 VAL A O 1
ATOM 1319 N N . ASN A 1 188 ? 10.997 20.689 5.692 1.00 18.28 220 ASN A N 1
ATOM 1320 C CA . ASN A 1 188 ? 10.922 21.280 7.030 1.00 17.99 220 ASN A CA 1
ATOM 1321 C C . ASN A 1 188 ? 12.022 20.784 7.967 1.00 17.61 220 ASN A C 1
ATOM 1322 O O . ASN A 1 188 ? 12.283 19.583 8.046 1.00 17.72 220 ASN A O 1
ATOM 1327 N N . GLU A 1 189 ? 12.660 21.721 8.669 1.00 17.32 221 GLU A N 1
ATOM 1328 C CA . GLU A 1 189 ? 13.752 21.409 9.600 1.00 17.01 221 GLU A CA 1
ATOM 1329 C C . GLU A 1 189 ? 13.424 20.335 10.658 1.00 17.28 221 GLU A C 1
ATOM 1330 O O . GLU A 1 189 ? 14.203 19.397 10.821 1.00 17.33 221 GLU A O 1
ATOM 1336 N N . PRO A 1 190 ? 12.286 20.462 11.377 1.00 17.84 222 PRO A N 1
ATOM 1337 C CA . PRO A 1 190 ? 11.985 19.413 12.363 1.00 18.37 222 PRO A CA 1
ATOM 1338 C C . PRO A 1 190 ? 11.767 18.034 11.729 1.00 18.82 222 PRO A C 1
ATOM 1339 O O . PRO A 1 190 ? 12.113 17.016 12.335 1.00 19.04 222 PRO A O 1
ATOM 1343 N N . THR A 1 191 ? 11.211 18.013 10.517 1.00 18.82 223 THR A N 1
ATOM 1344 C CA . THR A 1 191 ? 10.964 16.769 9.784 1.00 19.43 223 THR A CA 1
ATOM 1345 C C . THR A 1 191 ? 12.277 16.115 9.356 1.00 18.87 223 THR A C 1
ATOM 1346 O O . THR A 1 191 ? 12.434 14.895 9.464 1.00 19.07 223 THR A O 1
ATOM 1350 N N . ALA A 1 192 ? 13.209 16.938 8.882 1.00 18.27 224 ALA A N 1
ATOM 1351 C CA . ALA A 1 192 ? 14.552 16.493 8.530 1.00 17.93 224 ALA A CA 1
ATOM 1352 C C . ALA A 1 192 ? 15.227 15.819 9.725 1.00 18.09 224 ALA A C 1
ATOM 1353 O O . ALA A 1 192 ? 15.816 14.746 9.582 1.00 18.09 224 ALA A O 1
ATOM 1355 N N . ALA A 1 193 ? 15.115 16.442 10.900 1.00 18.22 225 ALA A N 1
ATOM 1356 C CA . ALA A 1 193 ? 15.666 15.890 12.140 1.00 18.83 225 ALA A CA 1
ATOM 1357 C C . ALA A 1 193 ? 15.027 14.545 12.491 1.00 19.68 225 ALA A C 1
ATOM 1358 O O . ALA A 1 193 ? 15.720 13.603 12.882 1.00 19.95 225 ALA A O 1
ATOM 1360 N N . ALA A 1 194 ? 13.706 14.464 12.342 1.00 20.21 226 ALA A N 1
ATOM 1361 C CA . ALA A 1 194 ? 12.971 13.226 12.601 1.00 21.23 226 ALA A CA 1
ATOM 1362 C C . ALA A 1 194 ? 13.400 12.116 11.640 1.00 21.49 226 ALA A C 1
ATOM 1363 O O . ALA A 1 194 ? 13.571 10.964 12.050 1.00 22.08 226 ALA A O 1
ATOM 1365 N N . ILE A 1 195 ? 13.572 12.477 10.368 1.00 21.08 227 ILE A N 1
ATOM 1366 C CA . ILE A 1 195 ? 14.049 11.552 9.336 1.00 21.46 227 ILE A CA 1
ATOM 1367 C C . ILE A 1 195 ? 15.456 11.036 9.660 1.00 21.34 227 ILE A C 1
ATOM 1368 O O . ILE A 1 195 ? 15.736 9.844 9.505 1.00 21.70 227 ILE A O 1
ATOM 1373 N N . ALA A 1 196 ? 16.321 11.928 10.123 1.00 20.81 228 ALA A N 1
ATOM 1374 C CA . ALA A 1 196 ? 17.645 11.580 10.592 1.00 20.84 228 ALA A CA 1
ATOM 1375 C C . ALA A 1 196 ? 17.629 10.405 11.594 1.00 21.60 228 ALA A C 1
ATOM 1376 O O . ALA A 1 196 ? 18.385 9.519 11.472 1.00 21.66 228 ALA A O 1
ATOM 1378 N N . TYR A 1 197 ? 16.747 10.487 12.562 1.00 22.10 229 TYR A N 1
ATOM 1379 C CA . TYR A 1 197 ? 16.577 9.486 13.609 1.00 23.22 229 TYR A CA 1
ATOM 1380 C C . TYR A 1 197 ? 15.752 8.263 13.194 1.00 24.32 229 TYR A C 1
ATOM 1381 O O . TYR A 1 197 ? 15.421 7.457 14.001 1.00 24.98 229 TYR A O 1
ATOM 1390 N N . GLY A 1 198 ? 15.431 8.190 11.923 1.00 24.58 230 GLY A N 1
ATOM 1391 C CA . GLY A 1 198 ? 14.683 7.093 11.348 1.00 26.18 230 GLY A CA 1
ATOM 1392 C C . GLY A 1 198 ? 13.244 7.001 11.796 1.00 27.52 230 GLY A C 1
ATOM 1393 O O . GLY A 1 198 ? 12.623 5.980 11.641 1.00 28.29 230 GLY A O 1
ATOM 1394 N N . LEU A 1 199 ? 12.728 8.075 12.346 1.00 27.93 231 LEU A N 1
ATOM 1395 C CA . LEU A 1 199 ? 11.392 8.071 12.861 1.00 29.46 231 LEU A CA 1
ATOM 1396 C C . LEU A 1 199 ? 10.328 8.047 11.797 1.00 30.35 231 LEU A C 1
ATOM 1397 O O . LEU A 1 199 ? 9.190 8.096 12.114 1.00 31.37 231 LEU A O 1
ATOM 1402 N N . ASP A 1 200 ? 10.729 7.965 10.551 1.00 30.54 232 ASP A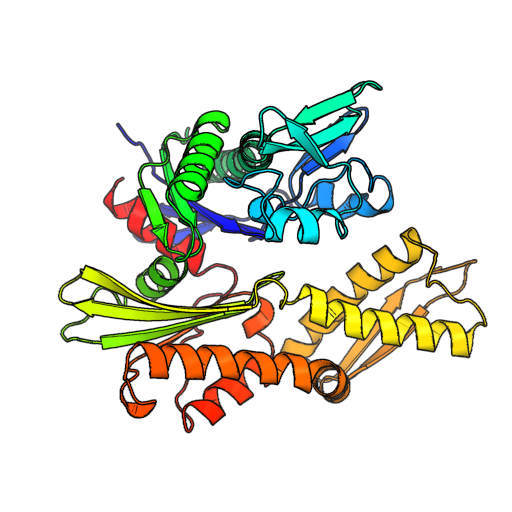 N 1
ATOM 1403 C CA . ASP A 1 200 ? 9.812 7.908 9.433 1.00 31.57 232 ASP A CA 1
ATOM 1404 C C . ASP A 1 200 ? 9.313 6.496 9.259 1.00 32.68 232 ASP A C 1
ATOM 1405 O O . ASP A 1 200 ? 8.297 6.234 8.651 1.00 33.50 232 ASP A O 1
ATOM 1410 N N . LYS A 1 201 ? 10.096 5.590 9.783 1.00 12.26 233 LYS A N 1
ATOM 1411 C CA . LYS A 1 201 ? 9.902 4.198 9.559 1.00 13.15 233 LYS A CA 1
ATOM 1412 C C . LYS A 1 201 ? 9.271 3.579 10.716 1.00 14.15 233 LYS A C 1
ATOM 1413 O O . LYS A 1 201 ? 9.657 2.550 11.113 1.00 14.71 233 LYS A O 1
ATOM 1419 N N . SER A 1 202 ? 8.297 4.184 11.287 1.00 14.46 234 SER A N 1
ATOM 1420 C CA . SER A 1 202 ? 7.691 3.547 12.393 1.00 15.56 234 SER A CA 1
ATOM 1421 C C . SER A 1 202 ? 6.614 2.503 12.057 1.00 16.84 234 SER A C 1
ATOM 1422 O O . SER A 1 202 ? 5.881 2.653 11.125 1.00 16.95 234 SER A O 1
ATOM 1425 N N . ASP A 1 203 ? 6.521 1.428 12.832 1.00 17.92 235 ASP A N 1
ATOM 1426 C CA . ASP A 1 203 ? 5.475 0.438 12.612 1.00 19.29 235 ASP A CA 1
ATOM 1427 C C . ASP A 1 203 ? 4.185 0.804 13.280 1.00 20.20 235 ASP A C 1
ATOM 1428 O O . ASP A 1 203 ? 3.191 0.159 13.059 1.00 21.37 235 ASP A O 1
ATOM 1433 N N . LYS A 1 204 ? 4.169 1.863 14.057 1.00 19.73 236 LYS A N 1
ATOM 1434 C CA . LYS A 1 204 ? 2.900 2.437 14.458 1.00 20.47 236 LYS A CA 1
ATOM 1435 C C . LYS A 1 204 ? 2.756 3.993 14.349 1.00 19.47 236 LYS A C 1
ATOM 1436 O O . LYS A 1 204 ? 3.579 4.637 13.784 1.00 18.18 236 LYS A O 1
ATOM 1442 N N . GLU A 1 205 ? 1.697 4.573 14.884 1.00 20.17 237 GLU A N 1
ATOM 1443 C CA . GLU A 1 205 ? 1.595 6.016 14.919 1.00 19.35 237 GLU A CA 1
ATOM 1444 C C . GLU A 1 205 ? 2.381 6.581 16.065 1.00 18.84 237 GLU A C 1
ATOM 1445 O O . GLU A 1 205 ? 2.341 6.044 17.137 1.00 19.69 237 GLU A O 1
ATOM 1451 N N . HIS A 1 206 ? 3.097 7.678 15.828 1.00 38.44 238 HIS A N 1
ATOM 1452 C CA . HIS A 1 206 ? 3.886 8.327 16.851 1.00 37.85 238 HIS A CA 1
ATOM 1453 C C . HIS A 1 206 ? 3.732 9.818 16.785 1.00 36.79 238 HIS A C 1
ATOM 1454 O O . HIS A 1 206 ? 3.588 10.353 15.726 1.00 36.33 238 HIS A O 1
ATOM 1461 N N . GLN A 1 207 ? 3.768 10.443 17.939 1.00 36.47 239 GLN A N 1
ATOM 1462 C CA . GLN A 1 207 ? 3.840 11.859 18.094 1.00 35.36 239 GLN A CA 1
ATOM 1463 C C . GLN A 1 207 ? 5.264 12.239 18.497 1.00 33.84 239 GLN A C 1
ATOM 1464 O O . GLN A 1 207 ? 5.788 11.740 19.455 1.00 34.05 239 GLN A O 1
ATOM 1470 N N . ILE A 1 208 ? 5.869 13.133 17.742 1.00 32.01 240 ILE A N 1
ATOM 1471 C CA . ILE A 1 208 ? 7.249 13.479 17.931 1.00 30.57 240 ILE A CA 1
ATOM 1472 C C . ILE A 1 208 ? 7.382 14.952 18.304 1.00 29.68 240 ILE A C 1
ATOM 1473 O O . ILE A 1 208 ? 6.905 15.768 17.597 1.00 29.33 240 ILE A O 1
ATOM 1478 N N . ILE A 1 209 ? 8.031 15.274 19.404 1.00 29.26 241 ILE A N 1
ATOM 1479 C CA . ILE A 1 209 ? 8.378 16.629 19.708 1.00 28.35 241 ILE A CA 1
ATOM 1480 C C . ILE A 1 209 ? 9.816 16.871 19.223 1.00 27.09 241 ILE A C 1
ATOM 1481 O O . ILE A 1 209 ? 10.665 16.110 19.530 1.00 26.94 241 ILE A O 1
ATOM 1486 N N . VAL A 1 210 ? 10.029 17.937 18.458 1.00 26.07 242 VAL A N 1
ATOM 1487 C CA . VAL A 1 210 ? 11.364 18.351 18.032 1.00 25.07 242 VAL A CA 1
ATOM 1488 C C . VAL A 1 210 ? 11.706 19.672 18.712 1.00 24.72 242 VAL A C 1
ATOM 1489 O O . VAL A 1 210 ? 11.111 20.711 18.416 1.00 24.87 242 VAL A O 1
ATOM 1493 N N . TYR A 1 211 ? 12.657 19.608 19.639 1.00 24.43 243 TYR A N 1
ATOM 1494 C CA . TYR A 1 211 ? 13.125 20.765 20.389 1.00 24.02 243 TYR A CA 1
ATOM 1495 C C . TYR A 1 211 ? 14.420 21.232 19.733 1.00 23.00 243 TYR A C 1
ATOM 1496 O O . TYR A 1 211 ? 15.419 20.509 19.739 1.00 22.55 243 TYR A O 1
ATOM 1505 N N . ASP A 1 212 ? 14.389 22.430 19.152 1.00 22.42 244 ASP A N 1
ATOM 1506 C CA . ASP A 1 212 ? 15.500 22.937 18.347 1.00 21.65 244 ASP A CA 1
ATOM 1507 C C . ASP A 1 212 ? 15.987 24.291 18.862 1.00 21.30 244 ASP A C 1
ATOM 1508 O O . ASP A 1 212 ? 15.396 25.333 18.567 1.00 21.40 244 ASP A O 1
ATOM 1513 N N . LEU A 1 213 ? 17.064 24.264 19.640 1.00 20.96 245 LEU A N 1
ATOM 1514 C CA . LEU A 1 213 ? 17.657 25.485 20.174 1.00 20.72 245 LEU A CA 1
ATOM 1515 C C . LEU A 1 213 ? 18.994 25.735 19.485 1.00 20.18 245 LEU A C 1
ATOM 1516 O O . LEU A 1 213 ? 19.971 25.013 19.708 1.00 20.16 245 LEU A O 1
ATOM 1521 N N . GLY A 1 214 ? 19.014 26.751 18.628 1.00 19.82 246 GLY A N 1
ATOM 1522 C CA . GLY A 1 214 ? 20.179 27.045 17.806 1.00 19.27 246 GLY A CA 1
ATOM 1523 C C . GLY A 1 214 ? 20.954 28.260 18.270 1.00 19.31 246 GLY A C 1
ATOM 1524 O O . GLY A 1 214 ? 21.019 28.550 19.467 1.00 19.53 246 GLY A O 1
ATOM 1525 N N . GLY A 1 215 ? 21.544 28.966 17.308 1.00 18.89 247 GLY A N 1
ATOM 1526 C CA . GLY A 1 215 ? 22.344 30.154 17.587 1.00 19.05 247 GLY A CA 1
ATOM 1527 C C . GLY A 1 215 ? 21.518 31.410 17.748 1.00 19.29 247 GLY A C 1
ATOM 1528 O O . GLY A 1 215 ? 21.838 32.263 18.571 1.00 19.60 247 GLY A O 1
ATOM 1529 N N . GLY A 1 216 ? 20.452 31.523 16.962 1.00 19.22 248 GLY A N 1
ATOM 1530 C CA . GLY A 1 216 ? 19.629 32.727 16.965 1.00 19.80 248 GLY A CA 1
ATOM 1531 C C . GLY A 1 216 ? 18.176 32.490 17.315 1.00 20.29 248 GLY A C 1
ATOM 1532 O O . GLY A 1 216 ? 17.504 33.389 17.829 1.00 20.95 248 GLY A O 1
ATOM 1533 N N . THR A 1 217 ? 17.689 31.283 17.030 1.00 20.18 249 THR A N 1
ATOM 1534 C CA . THR A 1 217 ? 16.266 30.977 17.157 1.00 20.83 249 THR A CA 1
ATOM 1535 C C . THR A 1 217 ? 16.000 29.720 17.971 1.00 21.04 249 THR A C 1
ATOM 1536 O O . THR A 1 217 ? 16.836 28.820 18.048 1.00 20.51 249 THR A O 1
ATOM 1540 N N . PHE A 1 218 ? 14.810 29.675 18.560 1.00 21.78 250 PHE A N 1
ATOM 1541 C CA . PHE A 1 218 ? 14.328 28.495 19.251 1.00 22.43 250 PHE A CA 1
ATOM 1542 C C . PHE A 1 218 ? 13.043 28.010 18.587 1.00 22.83 250 PHE A C 1
ATOM 1543 O O . PHE A 1 218 ? 12.122 28.796 18.373 1.00 22.93 250 PHE A O 1
ATOM 1551 N N . ASP A 1 219 ? 13.001 26.722 18.250 1.00 23.11 251 ASP A N 1
ATOM 1552 C CA . ASP A 1 219 ? 11.832 26.119 17.600 1.00 23.90 251 ASP A CA 1
ATOM 1553 C C . ASP A 1 219 ? 11.392 24.834 18.290 1.00 24.65 251 ASP A C 1
ATOM 1554 O O . ASP A 1 219 ? 12.217 23.969 18.588 1.00 24.37 251 ASP A O 1
ATOM 1559 N N . VAL A 1 220 ? 10.088 24.726 18.547 1.00 25.70 252 VAL A N 1
ATOM 1560 C CA . VAL A 1 220 ? 9.464 23.475 18.990 1.00 26.73 252 VAL A CA 1
ATOM 1561 C C . VAL A 1 220 ? 8.354 23.115 18.013 1.00 27.12 252 VAL A C 1
ATOM 1562 O O . VAL A 1 220 ? 7.520 23.956 17.675 1.00 27.33 252 VAL A O 1
ATOM 1566 N N . SER A 1 221 ? 8.352 21.864 17.563 1.00 27.51 253 SER A N 1
ATOM 1567 C CA . SER A 1 221 ? 7.332 21.376 16.642 1.00 28.07 253 SER A CA 1
ATOM 1568 C C . SER A 1 221 ? 6.821 19.998 17.054 1.00 29.00 253 SER A C 1
ATOM 1569 O O . SER A 1 221 ? 7.599 19.144 17.487 1.00 28.75 253 SER A O 1
ATOM 1572 N N . LEU A 1 222 ? 5.511 19.796 16.937 1.00 29.94 254 LEU A N 1
ATOM 1573 C CA . LEU A 1 222 ? 4.938 18.458 17.063 1.00 30.99 254 LEU A CA 1
ATOM 1574 C C . LEU A 1 222 ? 4.667 17.888 15.679 1.00 30.90 254 LEU A C 1
ATOM 1575 O O . LEU A 1 222 ? 3.934 18.482 14.881 1.00 30.85 254 LEU A O 1
ATOM 1580 N N . LEU A 1 223 ? 5.276 16.740 15.405 1.00 30.91 255 LEU A N 1
ATOM 1581 C CA . LEU A 1 223 ? 5.063 16.020 14.159 1.00 31.17 255 LEU A CA 1
ATOM 1582 C C . LEU A 1 223 ? 4.337 14.712 14.430 1.00 32.55 255 LEU A C 1
ATOM 1583 O O . LEU A 1 223 ? 4.571 14.065 15.453 1.00 32.90 255 LEU A O 1
ATOM 1588 N N . SER A 1 224 ? 3.447 14.339 13.515 1.00 33.37 256 SER A N 1
ATOM 1589 C CA . SER A 1 224 ? 2.871 13.003 13.509 1.00 34.71 256 SER A CA 1
ATOM 159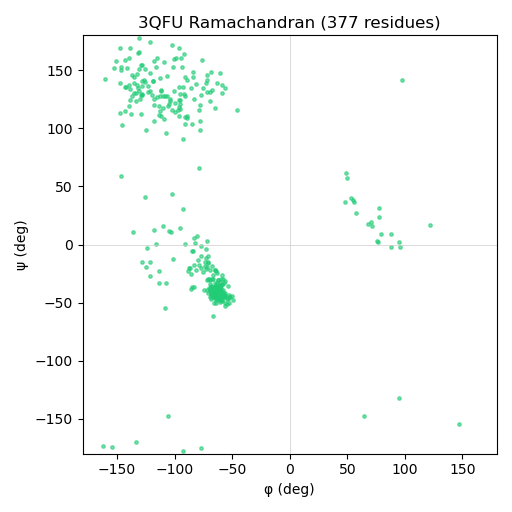0 C C . SER A 1 224 ? 3.488 12.225 12.355 1.00 34.48 256 SER A C 1
ATOM 1591 O O . SER A 1 224 ? 3.798 12.800 11.306 1.00 33.72 256 SER A O 1
ATOM 1594 N N . ILE A 1 225 ? 3.686 10.927 12.560 1.00 35.21 257 ILE A N 1
ATOM 1595 C CA . ILE A 1 225 ? 4.197 10.050 11.510 1.00 35.31 257 ILE A CA 1
ATOM 1596 C C . ILE A 1 225 ? 3.315 8.808 11.363 1.00 36.88 257 ILE A C 1
ATOM 1597 O O . ILE A 1 225 ? 3.013 8.127 12.345 1.00 37.81 257 ILE A O 1
ATOM 1602 N N . GLU A 1 226 ? 2.898 8.539 10.128 1.00 37.46 258 GLU A N 1
ATOM 1603 C CA . GLU A 1 226 ? 2.014 7.419 9.813 1.00 39.15 258 GLU A CA 1
ATOM 1604 C C . GLU A 1 226 ? 2.377 6.794 8.470 1.00 39.07 258 GLU A C 1
ATOM 1605 O O . GLU A 1 226 ? 2.261 7.440 7.426 1.00 38.60 258 GLU A O 1
ATOM 1611 N N . ASN A 1 227 ? 2.820 5.538 8.509 1.00 39.66 259 ASN A N 1
ATOM 1612 C CA . ASN A 1 227 ? 3.190 4.778 7.306 1.00 39.77 259 ASN A CA 1
ATOM 1613 C C . ASN A 1 227 ? 4.102 5.543 6.331 1.00 38.64 259 ASN A C 1
ATOM 1614 O O . ASN A 1 227 ? 3.973 5.417 5.109 1.00 38.70 259 ASN A O 1
ATOM 1619 N N . GLY A 1 228 ? 5.014 6.341 6.887 1.00 37.67 260 GLY A N 1
ATOM 1620 C CA . GLY A 1 228 ? 5.974 7.111 6.095 1.00 36.52 260 GLY A CA 1
ATOM 1621 C C . GLY A 1 228 ? 5.579 8.549 5.797 1.00 36.02 260 GLY A C 1
ATOM 1622 O O . GLY A 1 228 ? 6.347 9.287 5.177 1.00 35.35 260 GLY A O 1
ATOM 1623 N N . VAL A 1 229 ? 4.391 8.952 6.244 1.00 36.48 261 VAL A N 1
ATOM 1624 C CA . VAL A 1 229 ? 3.870 10.292 5.961 1.00 35.98 261 VAL A CA 1
ATOM 1625 C C . VAL A 1 229 ? 3.927 11.195 7.194 1.00 35.46 261 VAL A C 1
ATOM 1626 O O . VAL A 1 229 ? 3.304 10.905 8.220 1.00 36.14 261 VAL A O 1
ATOM 1630 N N . PHE A 1 230 ? 4.681 12.287 7.075 1.00 34.23 262 PHE A N 1
ATOM 1631 C CA . PHE A 1 230 ? 4.806 13.281 8.135 1.00 33.62 262 PHE A CA 1
ATOM 1632 C C . PHE A 1 230 ? 3.767 14.384 8.017 1.00 33.87 262 PHE A C 1
ATOM 1633 O O . PHE A 1 230 ? 3.418 14.810 6.911 1.00 33.86 262 PHE A O 1
ATOM 1641 N N . GLU A 1 231 ? 3.293 14.853 9.165 1.00 33.92 263 GLU A N 1
ATOM 1642 C CA . GLU A 1 231 ? 2.473 16.052 9.219 1.00 34.00 263 GLU A CA 1
ATOM 1643 C C . GLU A 1 231 ? 2.921 16.963 10.355 1.00 33.45 263 GLU A C 1
ATOM 1644 O O . GLU A 1 231 ? 3.105 16.515 11.490 1.00 33.68 263 GLU A O 1
ATOM 1650 N N . VAL A 1 232 ? 3.109 18.239 10.034 1.00 32.66 264 VAL A N 1
ATOM 1651 C CA . VAL A 1 232 ? 3.411 19.249 11.038 1.00 32.15 264 VAL A CA 1
ATOM 1652 C C . VAL A 1 232 ? 2.109 19.612 11.751 1.00 33.14 264 VAL A C 1
ATOM 1653 O O . VAL A 1 232 ? 1.241 20.281 11.181 1.00 33.39 264 VAL A O 1
ATOM 1657 N N . GLN A 1 233 ? 1.976 19.149 12.992 1.00 33.52 265 GLN A N 1
ATOM 1658 C CA . GLN A 1 233 ? 0.741 19.314 13.756 1.00 34.57 265 GLN A CA 1
ATOM 1659 C C . GLN A 1 233 ? 0.650 20.647 14.494 1.00 34.56 265 GLN A C 1
ATOM 1660 O O . GLN A 1 233 ? -0.426 21.244 14.564 1.00 35.36 265 GLN A O 1
ATOM 1666 N N . ALA A 1 234 ? 1.778 21.108 15.035 1.00 33.64 266 ALA A N 1
ATOM 1667 C CA . ALA A 1 234 ? 1.844 22.365 15.783 1.00 33.63 266 ALA A CA 1
ATOM 1668 C C . ALA A 1 234 ? 3.278 22.883 15.865 1.00 32.63 266 ALA A C 1
ATOM 1669 O O . ALA A 1 234 ? 4.217 22.098 15.997 1.00 31.84 266 ALA A O 1
ATOM 1671 N N . THR A 1 235 ? 3.437 24.204 15.781 1.00 32.51 267 THR A N 1
ATOM 1672 C CA . THR A 1 235 ? 4.750 24.844 15.921 1.00 31.88 267 THR A CA 1
ATOM 1673 C C . THR A 1 235 ? 4.691 26.071 16.824 1.00 32.07 267 THR A C 1
ATOM 1674 O O . THR A 1 235 ? 3.704 26.813 16.822 1.00 32.93 267 THR A O 1
ATOM 1678 N N . SER A 1 236 ? 5.759 26.271 17.592 1.00 31.51 268 SER A N 1
ATOM 1679 C CA . SER A 1 236 ? 5.933 27.457 18.426 1.00 31.51 268 SER A CA 1
ATOM 1680 C C . SER A 1 236 ? 7.425 27.701 18.647 1.00 30.51 268 SER A C 1
ATOM 1681 O O . SER A 1 236 ? 8.266 27.012 18.061 1.00 29.93 268 SER A O 1
ATOM 1684 N N . GLY A 1 237 ? 7.750 28.682 19.484 1.00 30.30 269 GLY A N 1
ATOM 1685 C CA . GLY A 1 237 ? 9.141 28.985 19.807 1.00 29.26 269 GLY A CA 1
ATOM 1686 C C . GLY A 1 237 ? 9.397 30.454 20.066 1.00 28.95 269 GLY A C 1
ATOM 1687 O O . GLY A 1 237 ? 8.496 31.196 20.471 1.00 29.62 269 GLY A O 1
ATOM 1688 N N . ASP A 1 238 ? 10.642 30.864 19.838 1.00 27.85 270 ASP A N 1
ATOM 1689 C CA . ASP A 1 238 ? 11.071 32.241 20.021 1.00 27.63 270 ASP A CA 1
ATOM 1690 C C . ASP A 1 238 ? 12.151 32.536 18.988 1.00 26.66 270 ASP A C 1
ATOM 1691 O O . ASP A 1 238 ? 13.241 31.966 19.044 1.00 25.90 270 ASP A O 1
ATOM 1696 N N . THR A 1 239 ? 11.838 33.422 18.045 1.00 26.51 271 THR A N 1
ATOM 1697 C CA . THR A 1 239 ? 12.758 33.760 16.953 1.00 25.86 271 THR A CA 1
ATOM 1698 C C . THR A 1 239 ? 13.971 34.579 17.411 1.00 25.61 271 THR A C 1
ATOM 1699 O O . THR A 1 239 ? 14.919 34.766 16.646 1.00 24.93 271 THR A O 1
ATOM 1703 N N . HIS A 1 240 ? 13.938 35.055 18.655 1.00 26.02 272 HIS A N 1
ATOM 1704 C CA . HIS A 1 240 ? 15.034 35.848 19.211 1.00 26.21 272 HIS A CA 1
ATOM 1705 C C . HIS A 1 240 ? 15.566 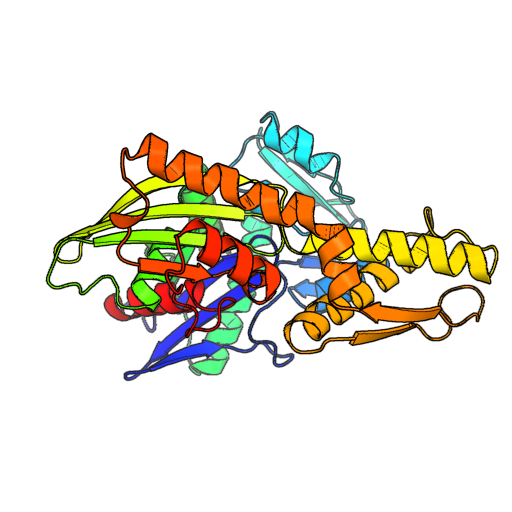35.273 20.521 1.00 26.10 272 HIS A C 1
ATOM 1706 O O . HIS A 1 240 ? 15.876 36.010 21.462 1.00 26.40 272 HIS A O 1
ATOM 1713 N N . LEU A 1 241 ? 15.672 33.947 20.563 1.00 25.65 273 LEU A N 1
ATOM 1714 C CA . LEU A 1 241 ? 16.250 33.239 21.697 1.00 25.58 273 LEU A CA 1
ATOM 1715 C C . LEU A 1 241 ? 17.152 32.121 21.184 1.00 24.81 273 LEU A C 1
ATOM 1716 O O . LEU A 1 241 ? 16.682 31.159 20.583 1.00 24.38 273 LEU A O 1
ATOM 1721 N N . GLY A 1 242 ? 18.453 32.269 21.412 1.00 24.43 274 GLY A N 1
ATOM 1722 C CA . GLY A 1 242 ? 19.425 31.280 20.965 1.00 23.81 274 GLY A CA 1
ATOM 1723 C C . GLY A 1 242 ? 20.757 31.416 21.670 1.00 23.79 274 GLY A C 1
ATOM 1724 O O . GLY A 1 242 ? 20.901 32.212 22.600 1.00 24.07 274 GLY A O 1
ATOM 1725 N N . GLY A 1 243 ? 21.734 30.638 21.212 1.00 23.45 275 GLY A N 1
ATOM 1726 C CA . GLY A 1 243 ? 23.072 30.614 21.803 1.00 23.76 275 GLY A CA 1
ATOM 1727 C C . GLY A 1 243 ? 23.756 31.965 21.921 1.00 24.18 275 GLY A C 1
ATOM 1728 O O . GLY A 1 243 ? 24.481 32.211 22.887 1.00 24.43 275 GLY A O 1
ATOM 1729 N N . GLU A 1 244 ? 23.527 32.838 20.940 1.00 24.24 276 GLU A N 1
ATOM 1730 C CA . GLU A 1 244 ? 24.120 34.180 20.929 1.00 24.91 276 GLU A CA 1
ATOM 1731 C C . GLU A 1 244 ? 23.692 34.992 22.158 1.00 25.25 276 GLU A C 1
ATOM 1732 O O . GLU A 1 244 ? 24.470 35.787 22.691 1.00 25.60 276 GLU A O 1
ATOM 1738 N N . ASP A 1 245 ? 22.455 34.778 22.601 1.00 25.24 277 ASP A N 1
ATOM 1739 C CA . ASP A 1 245 ? 21.926 35.442 23.794 1.00 25.74 277 ASP A CA 1
ATOM 1740 C C . ASP A 1 245 ? 22.606 34.945 25.064 1.00 25.92 277 ASP A C 1
ATOM 1741 O O . ASP A 1 245 ? 22.814 35.715 26.005 1.00 26.44 277 ASP A O 1
ATOM 1746 N N . PHE A 1 246 ? 22.962 33.662 25.080 1.00 25.46 278 PHE A N 1
ATOM 1747 C CA . PHE A 1 246 ? 23.680 33.082 26.210 1.00 25.85 278 PHE A CA 1
ATOM 1748 C C . PHE A 1 246 ? 25.110 33.617 26.264 1.00 26.02 278 PHE A C 1
ATOM 1749 O O . PHE A 1 246 ? 25.642 33.856 27.351 1.00 26.73 278 PHE A O 1
ATOM 1757 N N . ASP A 1 247 ? 25.716 33.811 25.091 1.00 25.73 279 ASP A N 1
ATOM 1758 C CA . ASP A 1 247 ? 27.045 34.426 24.981 1.00 26.00 279 ASP A CA 1
ATOM 1759 C C . ASP A 1 247 ? 27.052 35.835 25.559 1.00 26.78 279 ASP A C 1
ATOM 1760 O O . ASP A 1 247 ? 27.975 36.206 26.285 1.00 26.93 279 ASP A O 1
ATOM 1765 N N . TYR A 1 248 ? 26.027 36.597 25.207 1.00 27.20 280 TYR A N 1
ATOM 1766 C CA . TYR A 1 248 ? 25.906 37.991 25.647 1.00 28.20 280 TYR A CA 1
ATOM 1767 C C . TYR A 1 248 ? 25.843 38.172 27.164 1.00 28.39 280 TYR A C 1
ATOM 1768 O O . TYR A 1 248 ? 26.386 39.098 27.681 1.00 28.69 280 TYR A O 1
ATOM 1777 N N . LYS A 1 249 ? 25.196 37.264 27.854 1.00 27.92 281 LYS A N 1
ATOM 1778 C CA . LYS A 1 249 ? 25.188 37.292 29.288 1.00 28.28 281 LYS A CA 1
ATOM 1779 C C . LYS A 1 249 ? 26.582 37.141 29.873 1.00 28.09 281 LYS A C 1
ATOM 1780 O O . LYS A 1 249 ? 26.916 37.761 30.831 1.00 28.59 281 LYS A O 1
ATOM 1786 N N . ILE A 1 250 ? 27.380 36.278 29.280 1.00 27.11 282 ILE A N 1
ATOM 1787 C CA . ILE A 1 250 ? 28.790 36.153 29.658 1.00 26.98 282 ILE A CA 1
ATOM 1788 C C . ILE A 1 250 ? 29.549 37.449 29.337 1.00 26.89 282 ILE A C 1
ATOM 1789 O O . ILE A 1 250 ? 30.338 37.928 30.156 1.00 27.31 282 ILE A O 1
ATOM 1794 N N . VAL A 1 251 ? 29.297 38.006 28.153 1.00 26.21 283 VAL A N 1
ATOM 1795 C CA . VAL A 1 251 ? 29.912 39.269 27.721 1.00 26.39 283 VAL A CA 1
ATOM 1796 C C . VAL A 1 251 ? 29.705 40.387 28.754 1.00 27.22 283 VAL A C 1
ATOM 1797 O O . VAL A 1 251 ? 30.667 41.056 29.140 1.00 27.54 283 VAL A O 1
ATOM 1801 N N . ARG A 1 252 ? 28.576 40.474 29.207 1.00 27.57 284 ARG A N 1
ATOM 1802 C CA . ARG A 1 252 ? 28.217 41.524 30.174 1.00 28.70 284 ARG A CA 1
ATOM 1803 C C . ARG A 1 252 ? 28.948 41.344 31.504 1.00 29.04 284 ARG A C 1
ATOM 1804 O O . ARG A 1 252 ? 29.419 42.315 32.100 1.00 29.58 284 ARG A O 1
ATOM 1812 N N . GLN A 1 253 ? 29.116 40.147 31.913 1.00 28.66 285 GLN A N 1
ATOM 1813 C CA . GLN A 1 253 ? 29.880 39.816 33.113 1.00 29.08 285 GLN A CA 1
ATOM 1814 C C . GLN A 1 253 ? 31.363 40.152 32.946 1.00 28.65 285 GLN A C 1
ATOM 1815 O O . GLN A 1 253 ? 32.004 40.637 33.882 1.00 29.11 285 GLN A O 1
ATOM 1821 N N . LEU A 1 254 ? 31.892 39.905 31.749 1.00 27.45 286 LEU A N 1
ATOM 1822 C CA . LEU A 1 254 ? 33.293 40.197 31.435 1.00 27.17 286 LEU A CA 1
ATOM 1823 C C . LEU A 1 254 ? 33.575 41.701 31.370 1.00 27.40 286 LEU A C 1
ATOM 1824 O O . LEU A 1 254 ? 34.638 42.150 31.807 1.00 27.80 286 LEU A O 1
ATOM 1829 N N . ILE A 1 255 ? 32.625 42.466 30.827 1.00 26.79 287 ILE A N 1
ATOM 1830 C CA . ILE A 1 255 ? 32.710 43.933 30.820 1.00 27.17 287 ILE A CA 1
ATOM 1831 C C . ILE A 1 255 ? 32.797 44.447 32.256 1.00 28.02 287 ILE A C 1
ATOM 1832 O O . ILE A 1 255 ? 33.659 45.267 32.581 1.00 28.53 287 ILE A O 1
ATOM 1837 N N . LYS A 1 256 ? 31.901 43.945 33.105 1.00 28.18 288 LYS A N 1
ATOM 1838 C CA . LYS A 1 256 ? 31.824 44.345 34.511 1.00 29.38 288 LYS A CA 1
ATOM 1839 C C . LYS A 1 256 ? 33.116 44.010 35.261 1.00 29.53 288 LYS A C 1
ATOM 1840 O O . LYS A 1 256 ? 33.635 44.839 36.013 1.00 30.29 288 LYS A O 1
ATOM 1846 N N . ALA A 1 257 ? 33.628 42.801 35.042 1.00 28.84 289 ALA A N 1
ATOM 1847 C CA . ALA A 1 257 ? 34.847 42.334 35.704 1.00 29.06 289 ALA A CA 1
ATOM 1848 C C . ALA A 1 257 ? 36.076 43.155 35.312 1.00 29.30 289 ALA A C 1
ATOM 1849 O O . ALA A 1 257 ? 36.850 43.571 36.178 1.00 30.06 289 ALA A O 1
ATOM 1851 N N . PHE A 1 258 ? 36.239 43.394 34.010 1.00 28.48 290 PHE A N 1
ATOM 1852 C CA . PHE A 1 258 ? 37.383 44.148 33.495 1.00 28.65 290 PHE A CA 1
ATOM 1853 C C . PHE A 1 258 ? 37.352 45.612 33.941 1.00 29.44 290 PHE A C 1
ATOM 1854 O O . PHE A 1 258 ? 38.400 46.200 34.228 1.00 30.09 290 PHE A O 1
ATOM 1862 N N . LYS A 1 259 ? 36.150 46.186 34.004 1.00 29.29 291 LYS A N 1
ATOM 1863 C CA . LYS A 1 259 ? 35.951 47.549 34.500 1.00 30.26 291 LYS A CA 1
ATOM 1864 C C . LYS A 1 259 ? 36.282 47.653 35.990 1.00 31.12 291 LYS A C 1
ATOM 1865 O O . LYS A 1 259 ? 36.910 48.621 36.424 1.00 31.88 291 LYS A O 1
ATOM 1871 N N . LYS A 1 260 ? 35.858 46.654 36.763 1.00 30.96 292 LYS A N 1
ATOM 1872 C CA . LYS A 1 260 ? 36.134 46.613 38.199 1.00 32.08 292 LYS A CA 1
ATOM 1873 C C . LYS A 1 260 ? 37.637 46.557 38.473 1.00 32.51 292 LYS A C 1
ATOM 1874 O O . LYS A 1 260 ? 38.151 47.298 39.316 1.00 33.68 292 LYS A O 1
ATOM 1880 N N . LYS A 1 261 ? 38.328 45.690 37.738 1.00 31.80 293 LYS A N 1
ATOM 1881 C CA . LYS A 1 261 ? 39.756 45.454 37.934 1.00 32.25 293 LYS A CA 1
ATOM 1882 C C . LYS A 1 261 ? 40.640 46.579 37.400 1.00 32.72 293 LYS A C 1
ATOM 1883 O O . LYS A 1 261 ? 41.632 46.941 38.037 1.00 33.63 293 LYS A O 1
ATOM 1889 N N . HIS A 1 262 ? 40.274 47.136 36.245 1.00 31.85 294 HIS A N 1
ATOM 1890 C CA . HIS A 1 262 ? 41.186 48.018 35.507 1.00 32.13 294 HIS A CA 1
ATOM 1891 C C . HIS A 1 262 ? 40.666 49.425 35.189 1.00 32.15 294 HIS A C 1
ATOM 1892 O O . HIS A 1 262 ? 41.400 50.243 34.628 1.00 32.65 294 HIS A O 1
ATOM 1899 N N . GLY A 1 263 ? 39.415 49.704 35.547 1.00 31.73 295 GLY A N 1
ATOM 1900 C CA . GLY A 1 263 ? 38.824 51.032 35.346 1.00 31.97 295 GLY A CA 1
ATOM 1901 C C . GLY A 1 263 ? 38.527 51.380 33.898 1.00 31.40 295 GLY A C 1
ATOM 1902 O O . GLY A 1 263 ? 38.303 52.549 33.565 1.00 31.77 295 GLY A O 1
ATOM 1903 N N . ILE A 1 264 ? 38.526 50.362 33.041 1.00 30.29 296 ILE A N 1
ATOM 1904 C CA . ILE A 1 264 ? 38.277 50.528 31.612 1.00 29.84 296 ILE A CA 1
ATOM 1905 C C . ILE A 1 264 ? 36.948 49.871 31.244 1.00 28.92 296 ILE A C 1
ATOM 1906 O O . ILE A 1 264 ? 36.793 48.655 31.358 1.00 28.06 296 ILE A O 1
ATOM 1911 N N . ASP A 1 265 ? 35.995 50.696 30.816 1.00 29.18 297 ASP A N 1
ATOM 1912 C CA . ASP A 1 265 ? 34.677 50.229 30.395 1.00 28.80 297 ASP A CA 1
ATOM 1913 C C . ASP A 1 265 ? 34.664 50.093 28.875 1.00 28.39 297 ASP A C 1
ATOM 1914 O O . ASP A 1 265 ? 34.811 51.082 28.157 1.00 28.78 297 ASP A O 1
ATOM 1919 N N . VAL A 1 266 ? 34.496 48.863 28.394 1.00 27.91 298 VAL A N 1
ATOM 1920 C CA . VAL A 1 266 ? 34.565 48.577 26.957 1.00 28.01 298 VAL A CA 1
ATOM 1921 C C . VAL A 1 266 ? 33.191 48.560 26.266 1.00 28.12 298 VAL A C 1
ATOM 1922 O O . VAL A 1 266 ? 33.069 48.093 25.130 1.00 27.53 298 VAL A O 1
ATOM 1926 N N . SER A 1 267 ? 32.173 49.083 26.951 1.00 29.25 299 SER A N 1
ATOM 1927 C CA . SER A 1 267 ? 30.788 49.064 26.459 1.00 29.84 299 SER A CA 1
ATOM 1928 C C . SER A 1 267 ? 30.587 49.742 25.099 1.00 30.31 299 SER A C 1
ATOM 1929 O O . SER A 1 267 ? 29.690 49.366 24.343 1.00 30.22 299 SER A O 1
ATOM 1932 N N . ASP A 1 268 ? 31.419 50.738 24.803 1.00 31.60 300 ASP A N 1
ATOM 1933 C CA . ASP A 1 268 ? 31.341 51.483 23.545 1.00 32.27 300 ASP A CA 1
ATOM 1934 C C . ASP A 1 268 ? 32.529 51.188 22.625 1.00 32.23 300 ASP A C 1
ATOM 1935 O O . ASP A 1 268 ? 32.783 51.921 21.665 1.00 32.85 300 ASP A O 1
ATOM 1940 N N . ASN A 1 269 ? 33.246 50.110 22.929 1.00 31.73 301 ASN A N 1
ATOM 1941 C CA . AS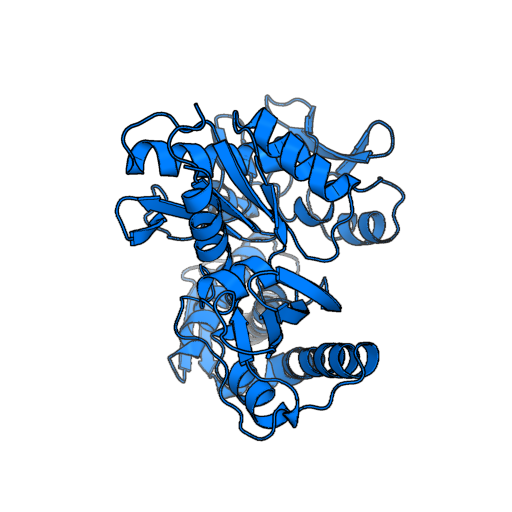N A 1 269 ? 34.389 49.671 22.138 1.00 31.63 301 ASN A CA 1
ATOM 1942 C C . ASN A 1 269 ? 34.005 48.412 21.367 1.00 30.70 301 ASN A C 1
ATOM 1943 O O . ASN A 1 269 ? 34.072 47.304 21.899 1.00 29.84 301 ASN A O 1
ATOM 1948 N N . ASN A 1 270 ? 33.594 48.598 20.114 1.00 30.80 302 ASN A N 1
ATOM 1949 C CA . ASN A 1 270 ? 33.071 47.503 19.292 1.00 30.18 302 ASN A CA 1
ATOM 1950 C C . ASN A 1 270 ? 34.066 46.375 19.025 1.00 29.90 302 ASN A C 1
ATOM 1951 O O . ASN A 1 270 ? 33.689 45.203 19.034 1.00 29.04 302 ASN A O 1
ATOM 1956 N N . LYS A 1 271 ? 35.329 46.731 18.795 1.00 30.61 303 LYS A N 1
ATOM 1957 C CA . LYS A 1 271 ? 36.379 45.734 18.569 1.00 30.70 303 LYS A CA 1
ATOM 1958 C C . LYS A 1 271 ? 36.648 44.901 19.824 1.00 30.23 303 LYS A C 1
ATOM 1959 O O . LYS A 1 271 ? 36.836 43.688 19.736 1.00 29.56 303 LYS A O 1
ATOM 1965 N N . ALA A 1 272 ? 36.648 45.555 20.986 1.00 30.49 304 ALA A N 1
ATOM 1966 C CA . ALA A 1 272 ? 36.790 44.863 22.270 1.00 30.17 304 ALA A CA 1
ATOM 1967 C C . ALA A 1 272 ? 35.586 43.962 22.559 1.00 29.29 304 ALA A C 1
ATOM 1968 O O . ALA A 1 272 ? 35.747 42.826 23.017 1.00 28.50 304 ALA A O 1
ATOM 1970 N N . LEU A 1 273 ? 34.387 44.472 22.277 1.00 29.07 305 LEU A N 1
ATOM 1971 C CA . LEU A 1 273 ? 33.147 43.712 22.459 1.00 28.59 305 LEU A CA 1
ATOM 1972 C C . LEU A 1 273 ? 33.107 42.452 21.594 1.00 28.02 305 LEU A C 1
ATOM 1973 O O . LEU A 1 273 ? 32.612 41.410 22.030 1.00 27.47 305 LEU A O 1
ATOM 1978 N N . ALA A 1 274 ? 33.634 42.554 20.376 1.00 28.22 306 ALA A N 1
ATOM 1979 C CA . ALA A 1 274 ? 33.698 41.416 19.457 1.00 27.77 306 ALA A CA 1
ATOM 1980 C C . ALA A 1 274 ? 34.647 40.330 19.963 1.00 27.84 306 ALA A C 1
ATOM 1981 O O . ALA A 1 274 ? 34.357 39.137 19.836 1.00 27.32 306 ALA A O 1
ATOM 1983 N N . LYS A 1 275 ? 35.772 40.752 20.541 1.00 28.63 307 LYS A N 1
ATOM 1984 C CA . LYS A 1 275 ? 36.727 39.831 21.162 1.00 28.88 307 LYS A CA 1
ATOM 1985 C C . LYS A 1 275 ? 36.081 39.095 22.333 1.00 28.50 307 LYS A C 1
ATOM 1986 O O . LYS A 1 275 ? 36.299 37.896 22.517 1.00 28.01 307 LYS A O 1
ATOM 1992 N N . LEU A 1 276 ? 35.286 39.824 23.116 1.00 28.46 308 LEU A N 1
ATOM 1993 C CA . LEU A 1 276 ? 34.565 39.249 24.250 1.00 28.36 308 LEU A CA 1
ATOM 1994 C C . LEU A 1 276 ? 33.529 38.234 23.798 1.00 27.94 308 LEU A C 1
ATOM 1995 O O . LEU A 1 276 ? 33.392 37.175 24.409 1.00 27.58 308 LEU A O 1
ATOM 2000 N N . LYS A 1 277 ? 32.805 38.569 22.730 1.00 28.03 309 LYS A N 1
ATOM 2001 C CA . LYS A 1 277 ? 31.794 37.683 22.151 1.00 27.99 309 LYS A CA 1
ATOM 2002 C C . LYS A 1 277 ? 32.402 36.355 21.701 1.00 27.75 309 LYS A C 1
ATOM 2003 O O . LYS A 1 277 ? 31.846 35.287 21.972 1.00 27.43 309 LYS A O 1
ATOM 2009 N N . ARG A 1 278 ? 33.550 36.436 21.033 1.00 28.18 310 ARG A N 1
ATOM 2010 C CA . ARG A 1 278 ? 34.288 35.262 20.566 1.00 28.43 310 ARG A CA 1
ATOM 2011 C C . ARG A 1 278 ? 34.710 34.360 21.729 1.00 28.22 310 ARG A C 1
ATOM 2012 O O . ARG A 1 278 ? 34.472 33.149 21.700 1.00 27.58 310 ARG A O 1
ATOM 2020 N N . GLU A 1 279 ? 35.320 34.955 22.751 1.00 28.49 311 GLU A N 1
ATOM 2021 C CA . GLU A 1 279 ? 35.793 34.199 23.912 1.00 28.61 311 GLU A CA 1
ATOM 2022 C C . GLU A 1 279 ? 34.654 33.708 24.804 1.00 28.10 311 GLU A C 1
ATOM 2023 O O . GLU A 1 279 ? 34.768 32.653 25.432 1.00 27.94 311 GLU A O 1
ATOM 2029 N N . ALA A 1 280 ? 33.560 34.468 24.847 1.00 27.69 312 ALA A N 1
ATOM 2030 C CA . ALA A 1 280 ? 32.367 34.070 25.595 1.00 27.56 312 ALA A CA 1
ATOM 2031 C C . ALA A 1 280 ? 31.753 32.792 25.024 1.00 27.03 312 ALA A C 1
ATOM 2032 O O . ALA A 1 280 ? 31.356 31.899 25.777 1.00 26.90 312 ALA A O 1
ATOM 2034 N N . GLU A 1 281 ? 31.683 32.714 23.695 1.00 26.79 313 GLU A N 1
ATOM 2035 C CA . GLU A 1 281 ? 31.136 31.538 23.013 1.00 26.85 313 GLU A CA 1
ATOM 2036 C C . GLU A 1 281 ? 32.011 30.306 23.246 1.00 26.69 313 GLU A C 1
ATOM 2037 O O . GLU A 1 281 ? 31.496 29.202 23.428 1.00 26.61 313 GLU A O 1
ATOM 2043 N N . LYS A 1 282 ? 33.328 30.508 23.238 1.00 27.00 314 LYS A N 1
ATOM 2044 C CA . LYS A 1 282 ? 34.292 29.444 23.539 1.00 27.26 314 LYS A CA 1
ATOM 2045 C C . LYS A 1 282 ? 34.113 28.904 24.954 1.00 27.10 314 LYS A C 1
ATOM 2046 O O . LYS A 1 282 ? 34.080 27.688 25.160 1.00 27.14 314 LYS A O 1
ATOM 2052 N N . ALA A 1 283 ? 33.999 29.818 25.919 1.00 26.87 315 ALA A N 1
ATOM 2053 C CA . ALA A 1 283 ? 33.800 29.465 27.323 1.00 26.87 315 ALA A CA 1
ATOM 2054 C C . ALA A 1 283 ? 32.509 28.672 27.509 1.00 26.41 315 ALA A C 1
ATOM 2055 O O . ALA A 1 283 ? 32.500 27.628 28.167 1.00 26.35 315 ALA A O 1
ATOM 2057 N N . LYS A 1 284 ? 31.431 29.171 26.909 1.00 25.80 316 LYS A N 1
ATOM 2058 C CA . LYS A 1 284 ? 30.132 28.509 26.947 1.00 25.55 316 LYS A CA 1
ATOM 2059 C C . LYS A 1 284 ? 30.231 27.063 26.458 1.00 25.46 316 LYS A C 1
ATOM 2060 O O . LYS A 1 284 ? 29.774 26.145 27.140 1.00 25.65 316 LYS A O 1
ATOM 2066 N N . ARG A 1 285 ? 30.832 26.874 25.282 1.00 25.28 317 ARG A N 1
ATOM 2067 C CA . ARG A 1 285 ? 31.018 25.541 24.696 1.00 25.51 317 ARG A CA 1
ATOM 2068 C C . ARG A 1 285 ? 31.774 24.617 25.646 1.00 26.01 317 ARG A C 1
ATOM 2069 O O . ARG A 1 285 ? 31.403 23.454 25.817 1.00 26.00 317 ARG A O 1
ATOM 2077 N N . ALA A 1 286 ? 32.829 25.144 26.265 1.00 26.36 318 ALA A N 1
ATOM 2078 C CA . ALA A 1 286 ? 33.636 24.380 27.214 1.00 27.06 318 ALA A CA 1
ATOM 2079 C C . ALA A 1 286 ? 32.805 23.910 28.407 1.00 27.56 318 ALA A C 1
ATOM 2080 O O . ALA A 1 286 ? 32.963 22.782 28.869 1.00 27.85 318 ALA A O 1
ATOM 2082 N N . LEU A 1 287 ? 31.900 24.768 28.875 1.00 27.59 319 LEU A N 1
ATOM 2083 C CA . LEU A 1 287 ? 31.081 24.473 30.052 1.00 28.37 319 LEU A CA 1
ATOM 2084 C C . LEU A 1 287 ? 29.984 23.429 29.815 1.00 28.45 319 LEU A C 1
ATOM 2085 O O . LEU A 1 287 ? 29.273 23.047 30.748 1.00 28.98 319 LEU A O 1
ATOM 2090 N N . SER A 1 288 ? 29.856 22.970 28.572 1.00 28.20 320 SER A N 1
ATOM 2091 C CA . SER A 1 288 ? 28.955 21.865 28.246 1.00 28.52 320 SER A CA 1
ATOM 2092 C C . SER A 1 288 ? 29.563 20.511 28.617 1.00 29.58 320 SER A C 1
ATOM 2093 O O . SER A 1 288 ? 28.846 19.515 28.730 1.00 29.65 320 SER A O 1
ATOM 2096 N N . SER A 1 289 ? 30.881 20.486 28.811 1.00 30.42 321 SER A N 1
ATOM 2097 C CA . SER A 1 289 ? 31.594 19.256 29.164 1.00 31.68 321 SER A CA 1
ATOM 2098 C C . SER A 1 289 ? 32.492 19.417 30.397 1.00 32.90 321 SER A C 1
ATOM 2099 O O . SER A 1 289 ? 32.936 18.424 30.981 1.00 33.46 321 SER A O 1
ATOM 2102 N N . GLN A 1 290 ? 32.747 20.668 30.783 1.00 33.45 322 GLN A N 1
ATOM 2103 C CA . GLN A 1 290 ? 33.561 20.994 31.958 1.00 34.91 322 GLN A CA 1
ATOM 2104 C C . GLN A 1 290 ? 32.746 21.764 32.998 1.00 35.48 322 GLN A C 1
ATOM 2105 O O . GLN A 1 290 ? 31.735 22.389 32.670 1.00 35.09 322 GLN A O 1
ATOM 2111 N N . MET A 1 291 ? 33.198 21.723 34.250 1.00 36.69 323 MET A N 1
ATOM 2112 C CA . MET A 1 291 ? 32.529 22.433 35.342 1.00 37.52 323 MET A CA 1
ATOM 2113 C C . MET A 1 291 ? 33.023 23.876 35.487 1.00 37.37 323 MET A C 1
ATOM 2114 O O . MET A 1 291 ? 32.342 24.716 36.079 1.00 37.50 323 MET A O 1
ATOM 2119 N N . SER A 1 292 ? 34.209 24.149 34.946 1.00 37.20 324 SER A N 1
ATOM 2120 C CA . SER A 1 292 ? 34.821 25.476 35.012 1.00 37.32 324 SER A CA 1
ATOM 2121 C C . SER A 1 292 ? 35.751 25.702 33.822 1.00 36.79 324 SER A C 1
ATOM 2122 O O . SER A 1 292 ? 36.307 24.749 33.272 1.00 36.70 324 SER A O 1
ATOM 2125 N N . THR A 1 293 ? 35.914 26.965 33.432 1.00 36.56 325 THR A N 1
ATOM 2126 C CA . THR A 1 293 ? 36.779 27.325 32.305 1.00 36.24 325 THR A CA 1
ATOM 2127 C C . THR A 1 293 ? 37.461 28.685 32.487 1.00 36.73 325 THR A C 1
ATOM 2128 O O . THR A 1 293 ? 36.939 29.566 33.177 1.00 36.92 325 THR A O 1
ATOM 2132 N N . ARG A 1 294 ? 38.626 28.840 31.859 1.00 37.01 326 ARG A N 1
ATOM 2133 C CA . ARG A 1 294 ? 39.378 30.094 31.895 1.00 37.76 326 ARG A CA 1
ATOM 2134 C C . ARG A 1 294 ? 39.086 30.939 30.658 1.00 36.92 326 ARG A C 1
ATOM 2135 O O . ARG A 1 294 ? 39.245 30.476 29.525 1.00 36.57 326 ARG A O 1
ATOM 2143 N N . ILE A 1 295 ? 38.649 32.175 30.883 1.00 36.85 327 ILE A N 1
ATOM 2144 C CA . ILE A 1 295 ? 38.450 33.133 29.798 1.00 36.27 327 ILE A CA 1
ATOM 2145 C C . ILE A 1 295 ? 39.635 34.094 29.796 1.00 36.90 327 ILE A C 1
ATOM 2146 O O . ILE A 1 295 ? 39.845 34.836 30.757 1.00 37.40 327 ILE A O 1
ATOM 2151 N N . GLU A 1 296 ? 40.416 34.056 28.720 1.00 36.76 328 GLU A N 1
ATOM 2152 C CA . GLU A 1 296 ? 41.666 34.807 28.646 1.00 37.53 328 GLU A CA 1
ATOM 2153 C C . GLU A 1 296 ? 41.865 35.498 27.300 1.00 36.99 328 GLU A C 1
ATOM 2154 O O . GLU A 1 296 ? 41.758 34.871 26.243 1.00 36.48 328 GLU A O 1
ATOM 2160 N N . ILE A 1 297 ? 42.136 36.800 27.359 1.00 37.06 329 ILE A N 1
ATOM 2161 C CA . ILE A 1 297 ? 42.507 37.585 26.184 1.00 36.75 329 ILE A CA 1
ATOM 2162 C C . ILE A 1 297 ? 43.780 38.366 26.502 1.00 37.55 329 ILE A C 1
ATOM 2163 O O . ILE A 1 297 ? 43.770 39.270 27.342 1.00 37.96 329 ILE A O 1
ATOM 2168 N N . ASP A 1 298 ? 44.874 38.003 25.839 1.00 37.60 330 ASP A N 1
ATOM 2169 C CA . ASP A 1 298 ? 46.143 38.698 26.027 1.00 38.40 330 ASP A CA 1
ATOM 2170 C C . ASP A 1 298 ? 46.137 40.049 25.318 1.00 38.20 330 ASP A C 1
ATOM 2171 O O . ASP A 1 298 ? 45.699 40.155 24.168 1.00 37.73 330 ASP A O 1
ATOM 2176 N N . SER A 1 299 ? 46.615 41.073 26.027 1.00 38.29 331 SER A N 1
ATOM 2177 C CA . SER A 1 299 ? 46.636 42.458 25.548 1.00 38.07 331 SER A CA 1
ATOM 2178 C C . SER A 1 299 ? 45.267 42.879 25.001 1.00 36.58 331 SER A C 1
ATOM 2179 O O . SER A 1 299 ? 45.139 43.288 23.844 1.00 36.34 331 SER A O 1
ATOM 2182 N N . PHE A 1 300 ? 44.253 42.763 25.858 1.00 35.22 332 PHE A N 1
ATOM 2183 C CA . PHE A 1 300 ? 42.858 43.024 25.497 1.00 33.80 332 PHE A CA 1
ATOM 2184 C C . PHE A 1 300 ? 42.615 44.502 25.170 1.00 34.03 332 PHE A C 1
ATOM 2185 O O . PHE A 1 300 ? 42.233 44.836 24.047 1.00 33.69 332 PHE A O 1
ATOM 2193 N N . VAL A 1 301 ? 42.835 45.374 26.152 1.00 34.49 333 VAL A N 1
ATOM 2194 C CA . VAL A 1 301 ? 42.763 46.822 25.946 1.00 35.02 333 VAL A CA 1
ATOM 2195 C C . VAL A 1 301 ? 43.976 47.479 26.598 1.00 36.19 333 VAL A C 1
ATOM 2196 O O . VAL A 1 301 ? 44.295 47.190 27.753 1.00 36.32 333 VAL A O 1
ATOM 2200 N N . ASP A 1 302 ? 44.651 48.343 25.840 1.00 37.12 334 ASP A N 1
ATOM 2201 C CA . ASP A 1 302 ? 45.803 49.122 26.319 1.00 38.63 334 ASP A CA 1
ATOM 2202 C C . ASP A 1 302 ? 46.914 48.273 26.950 1.00 39.14 334 ASP A C 1
ATOM 2203 O O . ASP A 1 302 ? 47.504 48.655 27.963 1.00 39.90 334 ASP A O 1
ATOM 2208 N N . GLY A 1 303 ? 47.185 47.120 26.343 1.00 38.79 335 GLY A N 1
ATOM 2209 C CA . GLY A 1 303 ? 48.226 46.208 26.817 1.00 39.38 335 GLY A CA 1
ATOM 2210 C C . GLY A 1 303 ? 47.856 45.384 28.039 1.00 38.97 335 GLY A C 1
ATOM 2211 O O . GLY A 1 303 ? 48.674 44.607 28.537 1.00 39.38 335 GLY A O 1
ATOM 2212 N N . ILE A 1 304 ? 46.624 45.545 28.517 1.00 38.26 336 ILE A N 1
ATOM 2213 C CA . ILE A 1 304 ? 46.169 44.873 29.734 1.00 37.93 336 ILE A CA 1
ATOM 2214 C C . ILE A 1 304 ? 45.432 43.578 29.400 1.00 36.98 336 ILE A C 1
ATOM 2215 O O . ILE A 1 304 ? 44.465 43.580 28.630 1.00 36.05 336 ILE A O 1
ATOM 2220 N N . ASP A 1 305 ? 45.905 42.479 29.986 1.00 37.28 337 ASP A N 1
ATOM 2221 C CA . ASP A 1 305 ? 45.321 41.157 29.773 1.00 36.69 337 ASP A CA 1
ATOM 2222 C C . ASP A 1 305 ? 43.980 41.000 30.482 1.00 36.07 337 ASP A C 1
ATOM 2223 O O . ASP A 1 305 ? 43.812 41.444 31.621 1.00 36.54 337 ASP A O 1
ATOM 2228 N N . LEU A 1 306 ? 43.030 40.367 29.798 1.00 35.22 338 LEU A N 1
ATOM 2229 C CA . LEU A 1 306 ? 41.804 39.911 30.436 1.00 34.78 338 LEU A CA 1
ATOM 2230 C C . LEU A 1 306 ? 42.021 38.477 30.909 1.00 34.66 338 LEU A C 1
ATOM 2231 O O . LEU A 1 306 ? 42.486 37.627 30.148 1.00 34.42 338 LEU A O 1
ATOM 2236 N N . SER A 1 307 ? 41.695 38.225 32.172 1.00 35.09 339 SER A N 1
ATOM 2237 C CA . SER A 1 307 ? 41.862 36.904 32.767 1.00 35.20 339 SER A CA 1
ATOM 2238 C C . SER A 1 307 ? 40.749 36.656 33.773 1.00 35.07 339 SER A C 1
ATOM 2239 O O . SER A 1 307 ? 40.766 37.191 34.886 1.00 35.65 339 SER A O 1
ATOM 2242 N N . GLU A 1 308 ? 39.772 35.854 33.362 1.00 34.25 340 GLU A N 1
ATOM 2243 C CA . GLU A 1 308 ? 38.610 35.559 34.190 1.00 34.22 340 GLU A CA 1
ATOM 2244 C C . GLU A 1 308 ? 38.340 34.058 34.245 1.00 34.05 340 GLU A C 1
ATOM 2245 O O . GLU A 1 308 ? 38.889 33.285 33.457 1.00 33.75 340 GLU A O 1
ATOM 2251 N N . THR A 1 309 ? 37.498 33.661 35.193 1.00 34.47 341 THR A N 1
ATOM 2252 C CA . THR A 1 309 ? 37.031 32.286 35.301 1.00 34.34 341 THR A CA 1
ATOM 2253 C C . THR A 1 309 ? 35.506 32.275 35.312 1.00 34.00 341 THR A C 1
ATOM 2254 O O . THR A 1 309 ? 34.872 33.143 35.916 1.00 34.32 341 THR A O 1
ATOM 2258 N N . LEU A 1 310 ? 34.930 31.299 34.620 1.00 33.41 342 LEU A N 1
ATOM 2259 C CA . LEU A 1 310 ? 33.489 31.096 34.622 1.00 33.30 342 LEU A CA 1
ATOM 2260 C C . LEU A 1 310 ? 33.181 29.641 34.951 1.00 33.38 342 LEU A C 1
ATOM 2261 O O . LEU A 1 310 ? 33.741 28.727 34.344 1.00 33.11 342 LEU A O 1
ATOM 2266 N N . THR A 1 311 ? 32.303 29.440 35.929 1.00 33.96 343 THR A N 1
ATOM 2267 C CA . THR A 1 311 ? 31.854 28.103 36.302 1.00 34.25 343 THR A CA 1
ATOM 2268 C C . THR A 1 311 ? 30.555 27.779 35.573 1.00 33.62 343 THR A C 1
ATOM 2269 O O . THR A 1 311 ? 29.856 28.682 35.108 1.00 33.25 343 THR A O 1
ATOM 2273 N N . ARG A 1 312 ? 30.238 26.489 35.478 1.00 33.70 344 ARG A N 1
ATOM 2274 C CA . ARG A 1 312 ? 28.972 26.043 34.900 1.00 33.27 344 ARG A CA 1
ATOM 2275 C C . ARG A 1 312 ? 27.792 26.578 35.712 1.00 33.83 344 ARG A C 1
ATOM 2276 O O . ARG A 1 312 ? 26.801 27.036 35.144 1.00 33.42 344 ARG A O 1
ATOM 2284 N N . ALA A 1 313 ? 27.918 26.527 37.039 1.00 34.77 345 ALA A N 1
ATOM 2285 C CA . ALA A 1 313 ? 26.888 27.024 37.953 1.00 35.56 345 ALA A CA 1
ATOM 2286 C C . ALA A 1 313 ? 26.533 28.490 37.696 1.00 35.39 345 ALA A C 1
ATOM 2287 O O . ALA A 1 313 ? 25.354 28.852 37.670 1.00 35.48 345 ALA A O 1
ATOM 2289 N N . LYS A 1 314 ? 27.555 29.322 37.496 1.00 35.27 346 LYS A N 1
ATOM 2290 C CA . LYS A 1 314 ? 27.358 30.746 37.212 1.00 35.29 346 LYS A CA 1
ATOM 2291 C C . LYS A 1 314 ? 26.727 30.965 35.837 1.00 34.33 346 LYS A C 1
ATOM 2292 O O . LYS A 1 314 ? 25.807 31.772 35.697 1.00 34.37 346 LYS A O 1
ATOM 2298 N N . PHE A 1 315 ? 27.221 30.240 34.832 1.00 33.70 347 PHE A N 1
ATOM 2299 C CA . PHE A 1 315 ? 26.655 30.291 33.482 1.00 32.91 347 PHE A CA 1
ATOM 2300 C C . PHE A 1 315 ? 25.174 29.906 33.486 1.00 33.23 347 PHE A C 1
ATOM 2301 O O . PHE A 1 315 ? 24.360 30.537 32.807 1.00 32.92 347 PHE A O 1
ATOM 2309 N N . GLU A 1 316 ? 24.842 28.872 34.257 1.00 34.04 348 GLU A N 1
ATOM 2310 C CA . GLU A 1 316 ? 23.458 28.437 34.438 1.00 34.71 348 GLU A CA 1
ATOM 2311 C C . GLU A 1 316 ? 22.628 29.500 35.157 1.00 35.67 348 GLU A C 1
ATOM 2312 O O . GLU A 1 316 ? 21.502 29.786 34.749 1.00 35.66 348 GLU A O 1
ATOM 2318 N N . GLU A 1 317 ? 23.196 30.083 36.213 1.00 36.67 349 GLU A N 1
ATOM 2319 C CA . GLU A 1 317 ? 22.544 31.154 36.973 1.00 37.79 349 GLU A CA 1
ATOM 2320 C C . GLU A 1 317 ? 22.197 32.352 36.085 1.00 37.24 349 GLU A C 1
ATOM 2321 O O . GLU A 1 317 ? 21.085 32.880 36.152 1.00 37.60 349 GLU A O 1
ATOM 2327 N N . LEU A 1 318 ? 23.150 32.758 35.249 1.00 36.63 350 LEU A N 1
ATOM 2328 C CA . LEU A 1 318 ? 22.980 33.907 34.357 1.00 36.26 350 LEU A CA 1
ATOM 2329 C C . LEU A 1 318 ? 21.932 33.680 33.265 1.00 35.78 350 LEU A C 1
ATOM 2330 O O . LEU A 1 318 ? 21.333 34.638 32.768 1.00 35.74 350 LEU A O 1
ATOM 2335 N N . ASN A 1 319 ? 21.710 32.417 32.905 1.00 35.45 351 ASN A N 1
ATOM 2336 C CA . ASN A 1 319 ? 20.850 32.073 31.771 1.00 34.94 351 ASN A CA 1
ATOM 2337 C C . ASN A 1 319 ? 19.579 31.290 32.107 1.00 35.57 351 ASN A C 1
ATOM 2338 O O . ASN A 1 319 ? 18.797 30.969 31.210 1.00 35.21 351 ASN A O 1
ATOM 2343 N N . LEU A 1 320 ? 19.372 31.000 33.391 1.00 36.73 352 LEU A N 1
ATOM 2344 C CA . LEU A 1 320 ? 18.255 30.156 33.831 1.00 37.69 352 LEU A CA 1
ATOM 2345 C C . LEU A 1 320 ? 16.894 30.634 33.328 1.00 38.01 352 LEU A C 1
ATOM 2346 O O . LEU A 1 320 ? 16.101 29.832 32.830 1.00 38.05 352 LEU A O 1
ATOM 2351 N N . ASP A 1 321 ? 16.637 31.936 33.453 1.00 38.44 353 ASP A N 1
ATOM 2352 C CA . ASP A 1 321 ? 15.386 32.535 32.985 1.00 38.84 353 ASP A CA 1
ATOM 2353 C C . ASP A 1 321 ? 15.177 32.345 31.483 1.00 37.94 353 ASP A C 1
ATOM 2354 O O . ASP A 1 321 ? 14.061 32.070 31.041 1.00 38.06 353 ASP A O 1
ATOM 2359 N N . LEU A 1 322 ? 16.253 32.485 30.710 1.00 37.02 354 LEU A N 1
ATOM 2360 C CA . LEU A 1 322 ? 16.208 32.257 29.265 1.00 36.23 354 LEU A CA 1
ATOM 2361 C C . LEU A 1 322 ? 16.012 30.775 28.940 1.00 35.93 354 LEU A C 1
ATOM 2362 O O . LEU A 1 322 ? 15.268 30.431 28.017 1.00 35.67 354 LEU A O 1
ATOM 2367 N N . PHE A 1 323 ? 16.675 29.908 29.706 1.00 35.99 355 PHE A N 1
ATOM 2368 C CA . PHE A 1 323 ? 16.511 28.461 29.571 1.00 35.92 355 PHE A CA 1
ATOM 2369 C C . PHE A 1 323 ? 15.071 28.040 29.868 1.00 36.83 355 PHE A C 1
ATOM 2370 O O . PHE A 1 323 ? 14.485 27.249 29.129 1.00 36.68 355 PHE A O 1
ATOM 2378 N N . LYS A 1 324 ? 14.509 28.583 30.949 1.00 37.88 356 LYS A N 1
ATOM 2379 C CA . LYS A 1 324 ? 13.141 28.266 31.371 1.00 39.00 356 LYS A CA 1
ATOM 2380 C C . LYS A 1 324 ? 12.084 28.776 30.394 1.00 38.82 356 LYS A C 1
ATOM 2381 O O . LYS A 1 324 ? 11.010 28.180 30.276 1.00 39.46 356 LYS A O 1
ATOM 2387 N N . LYS A 1 325 ? 12.396 29.870 29.699 1.00 38.21 357 LYS A N 1
ATOM 2388 C CA . LYS A 1 325 ? 11.511 30.445 28.681 1.00 37.97 357 LYS A CA 1
ATOM 2389 C C . LYS A 1 325 ? 11.189 29.469 27.548 1.00 37.25 357 LYS A C 1
ATOM 2390 O O . LYS A 1 325 ? 10.141 29.580 26.913 1.00 37.43 357 LYS A O 1
ATOM 2396 N N . THR A 1 326 ? 12.089 28.517 27.306 1.00 36.28 358 THR A N 1
ATOM 2397 C CA . THR A 1 326 ? 11.919 27.537 26.231 1.00 35.50 358 THR A CA 1
ATOM 2398 C C . THR A 1 326 ? 10.793 26.531 26.491 1.00 36.23 358 THR A C 1
ATOM 2399 O O . THR A 1 326 ? 10.262 25.934 25.554 1.00 36.00 358 THR A O 1
ATOM 2403 N N . LEU A 1 327 ? 10.429 26.352 27.758 1.00 37.19 359 LEU A N 1
ATOM 2404 C CA . LEU A 1 327 ? 9.398 25.381 28.139 1.00 38.12 359 LEU A CA 1
ATOM 2405 C C . LEU A 1 327 ? 7.972 25.848 27.826 1.00 38.80 359 LEU A C 1
ATOM 2406 O O . LEU A 1 327 ? 7.067 25.024 27.667 1.00 39.38 359 LEU A O 1
ATOM 2411 N N . LYS A 1 328 ? 7.781 27.163 27.737 1.00 38.69 360 LYS A N 1
ATOM 2412 C CA . LYS A 1 328 ? 6.470 27.743 27.423 1.00 39.30 360 LYS A CA 1
ATOM 2413 C C . LYS A 1 328 ? 5.942 27.373 26.024 1.00 38.67 360 LYS A C 1
ATOM 2414 O O . LYS A 1 328 ? 4.794 26.942 25.905 1.00 39.37 360 LYS A O 1
ATOM 2420 N N . PRO A 1 329 ? 6.765 27.551 24.962 1.00 37.34 361 PRO A N 1
ATOM 2421 C CA . PRO A 1 329 ? 6.369 27.070 23.632 1.00 36.85 361 PRO A CA 1
ATOM 2422 C C . PRO A 1 329 ? 6.132 25.558 23.543 1.00 37.06 361 PRO A C 1
ATOM 2423 O O . PRO A 1 329 ? 5.287 25.126 22.758 1.00 37.24 361 PRO A O 1
ATOM 2427 N N . VAL A 1 330 ? 6.871 24.771 24.329 1.00 37.06 362 VAL A N 1
ATOM 2428 C CA . VAL A 1 330 ? 6.669 23.317 24.389 1.00 37.51 362 VAL A CA 1
ATOM 2429 C C . VAL A 1 330 ? 5.265 23.016 24.919 1.00 39.04 362 VAL A C 1
ATOM 2430 O O . VAL A 1 330 ? 4.544 22.186 24.360 1.00 39.28 362 VAL A O 1
ATOM 2434 N N . GLU A 1 331 ? 4.893 23.712 25.991 1.00 40.11 363 GLU A N 1
ATOM 2435 C CA . GLU A 1 331 ? 3.555 23.634 26.576 1.00 41.97 363 GLU A CA 1
ATOM 2436 C C . GLU A 1 331 ? 2.482 24.070 25.575 1.00 42.23 363 GLU A C 1
ATOM 2437 O O . GLU A 1 331 ? 1.433 23.432 25.468 1.00 43.20 363 GLU A O 1
ATOM 2443 N N . LYS A 1 332 ? 2.762 25.145 24.837 1.00 41.61 364 LYS A N 1
ATOM 2444 C CA . LYS A 1 332 ? 1.829 25.690 23.851 1.00 41.97 364 LYS A CA 1
ATOM 2445 C C . LYS A 1 332 ? 1.567 24.715 22.701 1.00 41.72 364 LYS A C 1
ATOM 2446 O O . LYS A 1 332 ? 0.428 24.572 22.254 1.00 42.50 364 LYS A O 1
ATOM 2452 N N . VAL A 1 333 ? 2.624 24.048 22.238 1.00 40.79 365 VAL A N 1
ATOM 2453 C CA . VAL A 1 333 ? 2.526 23.057 21.161 1.00 40.62 365 VAL A CA 1
ATOM 2454 C C . VAL A 1 333 ? 1.636 21.873 21.565 1.00 41.93 365 VAL A C 1
ATOM 2455 O O . VAL A 1 333 ? 0.812 21.407 20.773 1.00 42.26 365 VAL A O 1
ATOM 2459 N N . LEU A 1 334 ? 1.798 21.411 22.804 1.00 42.72 366 LEU A N 1
ATOM 2460 C CA . LEU A 1 334 ? 0.996 20.312 23.342 1.00 44.19 366 LEU A CA 1
ATOM 2461 C C . LEU A 1 334 ? -0.470 20.714 23.511 1.00 45.77 366 LEU A C 1
ATOM 2462 O O . LEU A 1 334 ? -1.370 19.905 23.279 1.00 46.79 366 LEU A O 1
ATOM 2467 N N . GLN A 1 335 ? -0.693 21.966 23.909 1.00 46.25 367 GLN A N 1
ATOM 2468 C CA . GLN A 1 335 ? -2.040 22.522 24.058 1.00 47.88 367 GLN A CA 1
ATOM 2469 C C . GLN A 1 335 ? -2.740 22.706 22.711 1.00 47.90 367 GLN A C 1
ATOM 2470 O O . GLN A 1 335 ? -3.912 22.355 22.567 1.00 49.15 367 GLN A O 1
ATOM 2476 N N . ASP A 1 336 ? -2.015 23.254 21.734 1.00 46.81 368 ASP A N 1
ATOM 2477 C CA . ASP A 1 336 ? -2.552 23.494 20.389 1.00 46.82 368 ASP A CA 1
ATOM 2478 C C . ASP A 1 336 ? -2.917 22.202 19.659 1.00 47.18 368 ASP A C 1
ATOM 2479 O O . ASP A 1 336 ? -3.885 22.163 18.895 1.00 47.88 368 ASP A O 1
ATOM 2484 N N . SER A 1 337 ? -2.138 21.151 19.904 1.00 46.80 369 SER A N 1
ATOM 2485 C CA . SER A 1 337 ? -2.382 19.841 19.308 1.00 47.11 369 SER A CA 1
ATOM 2486 C C . SER A 1 337 ? -3.365 19.010 20.134 1.00 48.66 369 SER A C 1
ATOM 2487 O O . SER A 1 337 ? -3.960 18.056 19.627 1.00 49.40 369 SER A O 1
ATOM 2490 N N . GLY A 1 338 ? -3.525 19.376 21.404 1.00 49.31 370 GLY A N 1
ATOM 2491 C CA . GLY A 1 338 ? -4.437 18.682 22.311 1.00 50.85 370 GLY A CA 1
ATOM 2492 C C . GLY A 1 338 ? -3.889 17.368 22.839 1.00 50.94 370 GLY A C 1
ATOM 2493 O O . GLY A 1 338 ? -4.649 16.432 23.102 1.00 52.25 370 GLY A O 1
ATOM 2494 N N . LEU A 1 339 ? -2.568 17.302 22.996 1.00 49.53 371 LEU A N 1
ATOM 2495 C CA . LEU A 1 339 ? -1.899 16.109 23.510 1.00 49.49 371 LEU A CA 1
ATOM 2496 C C . LEU A 1 339 ? -1.349 16.328 24.919 1.00 49.59 371 LEU A C 1
ATOM 2497 O O . LEU A 1 339 ? -1.114 17.465 25.335 1.00 49.17 371 LEU A O 1
ATOM 2502 N N . GLU A 1 340 ? -1.162 15.228 25.646 1.00 50.11 372 GLU A N 1
ATOM 2503 C CA . GLU A 1 340 ? -0.521 15.250 26.960 1.00 50.20 372 GLU A CA 1
ATOM 2504 C C . GLU A 1 340 ? 0.962 14.918 26.812 1.00 48.44 372 GLU A C 1
ATOM 2505 O O . GLU A 1 340 ? 1.397 14.481 25.745 1.00 47.53 372 GLU A O 1
ATOM 2511 N N . LYS A 1 341 ? 1.731 15.123 27.882 1.00 48.05 373 LYS A N 1
ATOM 2512 C CA . LYS A 1 341 ? 3.171 14.831 27.889 1.00 46.53 373 LYS A CA 1
ATOM 2513 C C . LYS A 1 341 ? 3.449 13.347 27.647 1.00 46.47 373 LYS A C 1
ATOM 2514 O O . LYS A 1 341 ? 4.385 12.992 26.927 1.00 45.29 373 LYS A O 1
ATOM 2520 N N . LYS A 1 342 ? 2.623 12.492 28.251 1.00 47.60 374 LYS A N 1
ATOM 2521 C CA . LYS A 1 342 ? 2.745 11.038 28.130 1.00 47.76 374 LYS A CA 1
ATOM 2522 C C . LYS A 1 342 ? 2.431 10.535 26.720 1.00 46.91 374 LYS A C 1
ATOM 2523 O O . LYS A 1 342 ? 2.805 9.417 26.356 1.00 46.93 374 LYS A O 1
ATOM 2529 N N . ASP A 1 343 ? 1.743 11.364 25.938 1.00 46.08 375 ASP A N 1
ATOM 2530 C CA . ASP A 1 343 ? 1.362 11.019 24.569 1.00 45.28 375 ASP A CA 1
ATOM 2531 C C . ASP A 1 343 ? 2.509 11.208 23.571 1.00 43.10 375 ASP A C 1
ATOM 2532 O O . ASP A 1 343 ? 2.433 10.742 22.432 1.00 42.64 375 ASP A O 1
ATOM 2537 N N . VAL A 1 344 ? 3.563 11.895 24.006 1.00 41.60 376 VAL A N 1
ATOM 2538 C CA . VAL A 1 344 ? 4.754 12.102 23.181 1.00 39.59 376 VAL A CA 1
ATOM 2539 C C . VAL A 1 344 ? 5.606 10.835 23.184 1.00 39.27 376 VAL A C 1
ATOM 2540 O O . VAL A 1 344 ? 6.051 10.376 24.240 1.00 39.79 376 VAL A O 1
ATOM 2544 N N . ASP A 1 345 ? 5.817 10.274 21.997 1.00 38.28 377 ASP A N 1
ATOM 2545 C CA . ASP A 1 345 ? 6.570 9.032 21.837 1.00 38.02 377 ASP A CA 1
ATOM 2546 C C . ASP A 1 345 ? 8.075 9.261 21.762 1.00 36.56 377 ASP A C 1
ATOM 2547 O O . ASP A 1 345 ? 8.856 8.459 22.274 1.00 36.69 377 ASP A O 1
ATOM 2552 N N . ASP A 1 346 ? 8.471 10.355 21.115 1.00 35.08 378 ASP A N 1
ATOM 2553 C CA . ASP A 1 346 ? 9.881 10.680 20.917 1.00 33.70 378 ASP A CA 1
ATOM 2554 C C . ASP A 1 346 ? 10.133 12.168 21.110 1.00 32.49 378 ASP A C 1
ATOM 2555 O O . ASP A 1 346 ? 9.355 13.004 20.643 1.00 32.03 378 ASP A O 1
ATOM 2560 N N . ILE A 1 347 ? 11.220 12.485 21.808 1.00 31.62 379 ILE A N 1
ATOM 2561 C CA . ILE A 1 347 ? 11.696 13.858 21.934 1.00 30.36 379 ILE A CA 1
ATOM 2562 C C . ILE A 1 347 ? 13.037 13.964 21.213 1.00 29.06 379 ILE A C 1
ATOM 2563 O O . ILE A 1 347 ? 14.033 13.386 21.651 1.00 28.95 379 ILE A O 1
ATOM 2568 N N . VAL A 1 348 ? 13.046 14.688 20.100 1.00 27.83 380 VAL A N 1
ATOM 2569 C CA . VAL A 1 348 ? 14.254 14.871 19.302 1.00 26.68 380 VAL A CA 1
ATOM 2570 C C . VAL A 1 348 ? 14.939 16.178 19.697 1.00 25.93 380 VAL A C 1
ATOM 2571 O O . VAL A 1 348 ? 14.372 17.261 19.531 1.00 25.74 380 VAL A O 1
ATOM 2575 N N . LEU A 1 349 ? 16.154 16.059 20.233 1.00 25.69 381 LEU A N 1
ATOM 2576 C CA . LEU A 1 349 ? 16.964 17.213 20.620 1.00 25.25 381 LEU A CA 1
ATOM 2577 C C . LEU A 1 349 ? 17.944 17.586 19.519 1.00 24.20 381 LEU A C 1
ATOM 2578 O O . LEU A 1 349 ? 18.906 16.856 19.261 1.00 24.30 381 LEU A O 1
ATOM 2583 N N . VAL A 1 350 ? 17.700 18.725 18.880 1.00 23.41 382 VAL A N 1
ATOM 2584 C CA . VAL A 1 350 ? 18.585 19.229 17.828 1.00 22.41 382 VAL A CA 1
ATOM 2585 C C . VAL A 1 350 ? 18.932 20.705 18.032 1.00 21.76 382 VAL A C 1
ATOM 2586 O O . VAL A 1 350 ? 18.286 21.403 18.818 1.00 21.95 382 VAL A O 1
ATOM 2590 N N . GLY A 1 351 ? 19.957 21.173 17.325 1.00 20.84 383 GLY A N 1
ATOM 2591 C CA . GLY A 1 351 ? 20.446 22.538 17.486 1.00 20.23 383 GLY A CA 1
ATOM 2592 C C . GLY A 1 351 ? 21.641 22.541 18.418 1.00 20.13 383 GLY A C 1
ATOM 2593 O O . GLY A 1 351 ? 21.668 21.801 19.402 1.00 20.36 383 GLY A O 1
ATOM 2594 N N . GLY A 1 352 ? 22.627 23.378 18.107 1.00 19.62 384 GLY A N 1
ATOM 2595 C CA . GLY A 1 352 ? 23.894 23.387 18.837 1.00 19.64 384 GLY A CA 1
ATOM 2596 C C . GLY A 1 352 ? 23.785 23.650 20.327 1.00 19.95 384 GLY A C 1
ATOM 2597 O O . GLY A 1 352 ? 24.548 23.091 21.121 1.00 20.27 384 GLY A O 1
ATOM 2598 N N . SER A 1 353 ? 22.831 24.496 20.704 1.00 20.00 385 SER A N 1
ATOM 2599 C CA . SER A 1 353 ? 22.661 24.908 22.096 1.00 20.52 385 SER A CA 1
ATOM 2600 C C . SER A 1 353 ? 22.082 23.814 22.993 1.00 21.08 385 SER A C 1
ATOM 2601 O O . SER A 1 353 ? 22.098 23.942 24.216 1.00 21.70 385 SER A O 1
ATOM 2604 N N . THR A 1 354 ? 21.582 22.735 22.394 1.00 21.15 386 THR A N 1
ATOM 2605 C CA . THR A 1 354 ? 21.017 21.633 23.180 1.00 21.83 386 THR A CA 1
ATOM 2606 C C . THR A 1 354 ? 22.102 20.758 23.813 1.00 22.27 386 THR A C 1
ATOM 2607 O O . THR A 1 354 ? 21.800 19.813 24.537 1.00 22.93 386 THR A O 1
ATOM 2611 N N . ARG A 1 355 ? 23.362 21.090 23.540 1.00 22.41 387 ARG A N 1
ATOM 2612 C CA . ARG A 1 355 ? 24.495 20.452 24.203 1.00 23.01 387 ARG A CA 1
ATOM 2613 C C . ARG A 1 355 ? 24.643 20.917 25.654 1.00 23.68 387 ARG A C 1
ATOM 2614 O O . ARG A 1 355 ? 25.306 20.256 26.453 1.00 23.96 387 ARG A O 1
ATOM 2622 N N . ILE A 1 356 ? 24.028 22.052 25.986 1.00 23.82 388 ILE A N 1
ATOM 2623 C CA . ILE A 1 356 ? 24.043 22.579 27.354 1.00 24.69 388 ILE A CA 1
ATOM 2624 C C . ILE A 1 356 ? 23.304 21.620 28.300 1.00 25.75 388 ILE A C 1
ATOM 2625 O O . ILE A 1 356 ? 22.106 21.386 28.130 1.00 25.77 388 ILE A O 1
ATOM 2630 N N . PRO A 1 357 ? 24.025 21.055 29.290 1.00 26.64 389 PRO A N 1
ATOM 2631 C CA . PRO A 1 357 ? 23.444 20.104 30.244 1.00 27.83 389 PRO A CA 1
ATOM 2632 C C . PRO A 1 357 ? 22.148 20.589 30.898 1.00 28.65 389 PRO A C 1
ATOM 2633 O O . PRO A 1 357 ? 21.193 19.818 30.992 1.00 29.19 389 PRO A O 1
ATOM 2637 N N . LYS A 1 358 ? 22.115 21.854 31.321 1.00 29.03 390 LYS A N 1
ATOM 2638 C CA . LYS A 1 358 ? 20.940 22.431 31.988 1.00 30.06 390 LYS A CA 1
ATOM 2639 C C . LYS A 1 358 ? 19.701 22.451 31.089 1.00 29.99 390 LYS A C 1
ATOM 2640 O O . LYS A 1 358 ? 18.587 22.208 31.559 1.00 30.78 390 LYS A O 1
ATOM 2646 N N . VAL A 1 359 ? 19.904 22.734 29.804 1.00 29.35 391 VAL A N 1
ATOM 2647 C CA . VAL A 1 359 ? 18.825 22.710 28.813 1.00 29.36 391 VAL A CA 1
ATOM 2648 C C . VAL A 1 359 ? 18.217 21.306 28.724 1.00 30.05 391 VAL A C 1
ATOM 2649 O O . VAL A 1 359 ? 16.993 21.149 28.749 1.00 30.41 391 VAL A O 1
ATOM 2653 N N . GLN A 1 360 ? 19.083 20.297 28.640 1.00 30.37 392 GLN A N 1
ATOM 2654 C CA . GLN A 1 360 ? 18.663 18.896 28.614 1.00 31.49 392 GLN A CA 1
ATOM 2655 C C . GLN A 1 360 ? 17.946 18.499 29.903 1.00 32.91 392 GLN A C 1
ATOM 2656 O O . GLN A 1 360 ? 16.935 17.796 29.862 1.00 33.54 392 GLN A O 1
ATOM 2662 N N . GLN A 1 361 ? 18.484 18.955 31.035 1.00 33.79 393 GLN A N 1
ATOM 2663 C CA . GLN A 1 361 ? 17.909 18.693 32.356 1.00 35.55 393 GLN A CA 1
ATOM 2664 C C . GLN A 1 361 ? 16.483 19.226 32.466 1.00 36.00 393 GLN A C 1
ATOM 2665 O O . GLN A 1 361 ? 15.582 18.520 32.922 1.00 36.93 393 GLN A O 1
ATOM 2671 N N . LEU A 1 362 ? 16.292 20.474 32.040 1.00 35.56 394 LEU A N 1
ATOM 2672 C CA . LEU A 1 362 ? 14.997 21.146 32.138 1.00 36.18 394 LEU A CA 1
ATOM 2673 C C . LEU A 1 362 ? 13.932 20.529 31.235 1.00 36.35 394 LEU A C 1
ATOM 2674 O O . LEU A 1 362 ? 12.761 20.461 31.613 1.00 37.32 394 LEU A O 1
ATOM 2679 N N . LEU A 1 363 ? 14.344 20.079 30.051 1.00 35.58 395 LEU A N 1
ATOM 2680 C CA . LEU A 1 363 ? 13.436 19.437 29.101 1.00 35.76 395 LEU A CA 1
ATOM 2681 C C . LEU A 1 363 ? 13.019 18.055 29.600 1.00 36.84 395 LEU A C 1
ATOM 2682 O O . LEU A 1 363 ? 11.852 17.674 29.486 1.00 37.48 395 LEU A O 1
ATOM 2687 N N . GLU A 1 364 ? 13.983 17.315 30.146 1.00 37.15 396 GLU A N 1
ATOM 2688 C CA . GLU A 1 364 ? 13.745 15.968 30.666 1.00 38.45 396 GLU A CA 1
ATOM 2689 C C . GLU A 1 364 ? 12.828 15.992 31.888 1.00 39.75 396 GLU A C 1
ATOM 2690 O O . GLU A 1 364 ? 11.928 15.161 32.003 1.00 40.64 396 GLU A O 1
ATOM 2696 N N . SER A 1 365 ? 13.059 16.949 32.786 1.00 39.99 397 SER A N 1
ATOM 2697 C CA . SER A 1 365 ? 12.238 17.102 33.989 1.00 41.44 397 SER A CA 1
ATOM 2698 C C . SER A 1 365 ? 10.829 17.594 33.658 1.00 41.79 397 SER A C 1
ATOM 2699 O O . SER A 1 365 ? 9.875 17.277 34.372 1.00 43.07 397 SER A O 1
ATOM 2702 N N . TYR A 1 366 ? 10.706 18.366 32.577 1.00 40.70 398 TYR A N 1
ATOM 2703 C CA . TYR A 1 366 ? 9.399 18.804 32.086 1.00 40.99 398 TYR A CA 1
ATOM 2704 C C . TYR A 1 366 ? 8.581 17.623 31.557 1.00 41.54 398 TYR A C 1
ATOM 2705 O O . TYR A 1 366 ? 7.366 17.564 31.757 1.00 42.60 398 TYR A O 1
ATOM 2714 N N . PHE A 1 367 ? 9.252 16.689 30.886 1.00 40.89 399 PHE A N 1
ATOM 2715 C CA . PHE A 1 367 ? 8.596 15.488 30.369 1.00 41.38 399 PHE A CA 1
ATOM 2716 C C . PHE A 1 367 ? 8.670 14.307 31.341 1.00 42.59 399 PHE A C 1
ATOM 2717 O O . PHE A 1 367 ? 8.707 13.145 30.923 1.00 42.77 399 PHE A O 1
ATOM 2725 N N . ASP A 1 368 ? 8.688 14.626 32.636 1.00 43.53 400 ASP A N 1
ATOM 2726 C CA . ASP A 1 368 ? 8.623 13.643 33.728 1.00 44.95 400 ASP A CA 1
ATOM 2727 C C . ASP A 1 368 ? 9.710 12.561 33.678 1.00 44.65 400 ASP A C 1
ATOM 2728 O O . ASP A 1 368 ? 9.464 11.402 34.026 1.00 45.68 400 ASP A O 1
ATOM 2733 N N . GLY A 1 369 ? 10.908 12.954 33.248 1.00 43.22 401 GLY A N 1
ATOM 2734 C CA . GLY A 1 369 ? 12.064 12.060 33.238 1.00 42.92 401 GLY A CA 1
ATOM 2735 C C . GLY A 1 369 ? 12.322 11.341 31.927 1.00 42.07 401 GLY A C 1
ATOM 2736 O O . GLY A 1 369 ? 13.257 10.544 31.832 1.00 41.88 401 GLY A O 1
ATOM 2737 N N . LYS A 1 370 ? 11.501 11.620 30.916 1.00 41.65 402 LYS A N 1
ATOM 2738 C CA . LYS A 1 370 ? 11.648 10.992 29.605 1.00 40.94 402 LYS A CA 1
ATOM 2739 C C . LYS A 1 370 ? 12.911 11.477 28.895 1.00 39.38 402 LYS A C 1
ATOM 2740 O O . LYS A 1 370 ? 13.096 12.679 28.690 1.00 38.53 402 LYS A O 1
ATOM 2746 N N . LYS A 1 371 ? 13.771 10.527 28.532 1.00 39.10 403 LYS A N 1
ATOM 2747 C CA . LYS A 1 371 ? 15.033 10.820 27.854 1.00 37.87 403 LYS A CA 1
ATOM 2748 C C . LYS A 1 371 ? 14.817 11.262 26.412 1.00 36.53 403 LYS A C 1
ATOM 2749 O O . LYS A 1 371 ? 14.083 10.622 25.654 1.00 36.55 403 LYS A O 1
ATOM 2755 N N . ALA A 1 372 ? 15.464 12.363 26.046 1.00 35.20 404 ALA A N 1
ATOM 2756 C CA . ALA A 1 372 ? 15.418 12.866 24.681 1.00 33.98 404 ALA A CA 1
ATOM 2757 C C . ALA A 1 372 ? 16.449 12.155 23.810 1.00 33.24 404 ALA A C 1
ATOM 2758 O O . ALA A 1 372 ? 17.503 11.740 24.296 1.00 33.42 404 ALA A O 1
ATOM 2760 N N . SER A 1 373 ? 16.129 12.010 22.527 1.00 32.43 405 SER A N 1
ATOM 2761 C CA . SER A 1 373 ? 17.053 11.435 21.555 1.00 31.50 405 SER A CA 1
ATOM 2762 C C . SER A 1 373 ? 18.082 12.481 21.128 1.00 30.21 405 SER A C 1
ATOM 2763 O O . SER A 1 373 ? 17.735 13.505 20.527 1.00 29.60 405 SER A O 1
ATOM 2766 N N . LYS A 1 374 ? 19.345 12.217 21.453 1.00 29.64 406 LYS A N 1
ATOM 2767 C CA . LYS A 1 374 ? 20.430 13.163 21.193 1.00 28.59 406 LYS A CA 1
ATOM 2768 C C . LYS A 1 374 ? 21.688 12.503 20.612 1.00 27.88 406 LYS A C 1
ATOM 2769 O O . LYS A 1 374 ? 22.739 13.138 20.521 1.00 27.32 406 LYS A O 1
ATOM 2775 N N . GLY A 1 375 ? 21.566 11.238 20.209 1.00 27.80 407 GLY A N 1
ATOM 2776 C CA . GLY A 1 375 ? 22.698 10.458 19.698 1.00 27.23 407 GLY A CA 1
ATOM 2777 C C . GLY A 1 375 ? 23.333 10.993 18.426 1.00 26.19 407 GLY A C 1
ATOM 2778 O O . GLY A 1 375 ? 24.531 10.813 18.199 1.00 25.98 407 GLY A O 1
ATOM 2779 N N . ILE A 1 376 ? 22.528 11.637 17.586 1.00 25.32 408 ILE A N 1
ATOM 2780 C CA . ILE A 1 376 ? 23.042 12.282 16.385 1.00 24.39 408 ILE A CA 1
ATOM 2781 C C . ILE A 1 376 ? 23.522 13.682 16.747 1.00 23.90 408 ILE A C 1
ATOM 2782 O O . ILE A 1 376 ? 22.842 14.413 17.467 1.00 23.69 408 ILE A O 1
ATOM 2787 N N . ASN A 1 377 ? 24.705 14.034 16.254 1.00 23.71 409 ASN A N 1
ATOM 2788 C CA . ASN A 1 377 ? 25.265 15.362 16.445 1.00 23.68 409 ASN A CA 1
ATOM 2789 C C . ASN A 1 377 ? 24.196 16.431 16.179 1.00 23.26 409 ASN A C 1
ATOM 2790 O O . ASN A 1 377 ? 23.696 16.533 15.059 1.00 22.71 409 ASN A O 1
ATOM 2795 N N . PRO A 1 378 ? 23.826 17.211 17.219 1.00 23.41 410 PRO A N 1
ATOM 2796 C CA . PRO A 1 378 ? 22.698 18.149 17.125 1.00 23.41 410 PRO A CA 1
ATOM 2797 C C . PRO A 1 378 ? 22.910 19.298 16.131 1.00 23.03 410 PRO A C 1
ATOM 2798 O O . PRO A 1 378 ? 21.928 19.881 15.659 1.00 22.78 410 PRO A O 1
ATOM 2802 N N . ASP A 1 379 ? 24.175 19.594 15.820 1.00 22.88 411 ASP A N 1
ATOM 2803 C CA . ASP A 1 379 ? 24.557 20.595 14.814 1.00 22.65 411 ASP A CA 1
ATOM 2804 C C . ASP A 1 379 ? 24.274 20.103 13.407 1.00 21.89 411 ASP A C 1
ATOM 2805 O O . ASP A 1 379 ? 24.210 20.898 12.462 1.00 21.35 411 ASP A O 1
ATOM 2810 N N . GLU A 1 380 ? 24.126 18.786 13.283 1.00 21.27 412 GLU A N 1
ATOM 2811 C CA . GLU A 1 380 ? 24.227 18.100 12.001 1.00 20.81 412 GLU A CA 1
ATOM 2812 C C . GLU A 1 380 ? 22.973 17.321 11.619 1.00 20.32 412 GLU A C 1
ATOM 2813 O O . GLU A 1 380 ? 22.817 16.937 10.462 1.00 20.11 412 GLU A O 1
ATOM 2819 N N . ALA A 1 381 ? 22.088 17.093 12.589 1.00 19.98 413 ALA A N 1
ATOM 2820 C CA . ALA A 1 381 ? 20.914 16.234 12.383 1.00 19.76 413 ALA A CA 1
ATOM 2821 C C . ALA A 1 381 ? 20.000 16.699 11.247 1.00 19.45 413 ALA A C 1
ATOM 2822 O O . ALA A 1 381 ? 19.477 15.874 10.497 1.00 19.43 413 ALA A O 1
ATOM 2824 N N . VAL A 1 382 ? 19.817 18.013 11.123 1.00 18.87 414 VAL A N 1
ATOM 2825 C CA . VAL A 1 382 ? 18.972 18.577 10.065 1.00 18.58 414 VAL A CA 1
ATOM 2826 C C . VAL A 1 382 ? 19.578 18.323 8.675 1.00 18.04 414 VAL A C 1
ATOM 2827 O O . VAL A 1 382 ? 18.893 17.821 7.782 1.00 18.02 414 VAL A O 1
ATOM 2831 N N . ALA A 1 383 ? 20.860 18.649 8.503 1.00 17.62 415 ALA A N 1
ATOM 2832 C CA . ALA A 1 383 ? 21.560 18.372 7.245 1.00 17.38 415 ALA A CA 1
ATOM 2833 C C . ALA A 1 383 ? 21.608 16.870 6.953 1.00 17.45 415 ALA A C 1
ATOM 2834 O O . ALA A 1 383 ? 21.481 16.450 5.800 1.00 17.62 415 ALA A O 1
ATOM 2836 N N . TYR A 1 384 ? 21.790 16.074 8.005 1.00 17.38 416 TYR A N 1
ATOM 2837 C CA . TYR A 1 384 ? 21.785 14.615 7.898 1.00 17.62 416 TYR A CA 1
ATOM 2838 C C . TYR A 1 384 ? 20.477 14.135 7.272 1.00 17.66 416 TYR A C 1
ATOM 2839 O O . TYR A 1 384 ? 20.488 13.392 6.285 1.00 17.64 416 TYR A O 1
ATOM 2848 N N . GLY A 1 385 ? 19.357 14.575 7.842 1.00 17.50 417 GLY A N 1
ATOM 2849 C CA . GLY A 1 385 ? 18.034 14.205 7.347 1.00 17.73 417 GLY A CA 1
ATOM 2850 C C . GLY A 1 385 ? 17.776 14.693 5.932 1.00 17.46 417 GLY A C 1
ATOM 2851 O O . GLY A 1 385 ? 17.145 13.995 5.134 1.00 17.63 417 GLY A O 1
ATOM 2852 N N . ALA A 1 386 ? 18.268 15.893 5.624 1.00 17.13 418 ALA A N 1
ATOM 2853 C CA . ALA A 1 386 ? 18.170 16.443 4.274 1.00 17.29 418 ALA A CA 1
ATOM 2854 C C . ALA A 1 386 ? 18.881 15.541 3.265 1.00 17.62 418 ALA A C 1
ATOM 2855 O O . ALA A 1 386 ? 18.356 15.276 2.180 1.00 17.93 418 ALA A O 1
ATOM 2857 N N . ALA A 1 387 ? 20.063 15.057 3.642 1.00 17.91 419 ALA A N 1
ATOM 2858 C CA . ALA A 1 387 ? 20.856 14.178 2.789 1.00 18.52 419 ALA A CA 1
ATOM 2859 C C . ALA A 1 387 ? 20.204 12.804 2.610 1.00 19.24 419 ALA A C 1
ATOM 2860 O O . ALA A 1 387 ? 20.301 12.203 1.535 1.00 19.42 419 ALA A O 1
ATOM 2862 N N . VAL A 1 388 ? 19.549 12.312 3.663 1.00 19.78 420 VAL A N 1
ATOM 2863 C CA . VAL A 1 388 ? 18.800 11.049 3.589 1.00 20.95 420 VAL A CA 1
ATOM 2864 C C . VAL A 1 388 ? 17.679 11.162 2.553 1.00 21.65 420 VAL A C 1
ATOM 2865 O O . VAL A 1 388 ? 17.512 10.281 1.709 1.00 22.09 420 VAL A O 1
ATOM 2869 N N . GLN A 1 389 ? 16.926 12.256 2.616 1.00 22.09 421 GLN A N 1
ATOM 2870 C CA . GLN A 1 389 ? 15.849 12.504 1.658 1.00 23.07 421 GLN A CA 1
ATOM 2871 C C . GLN A 1 389 ? 16.402 12.700 0.252 1.00 23.17 421 GLN A C 1
ATOM 2872 O O . GLN A 1 389 ? 15.821 12.219 -0.720 1.00 23.50 421 GLN A O 1
ATOM 2878 N N . ALA A 1 390 ? 17.530 13.402 0.158 1.00 22.94 422 ALA A N 1
ATOM 2879 C CA . ALA A 1 390 ? 18.229 13.596 -1.108 1.00 23.55 422 ALA A CA 1
ATOM 2880 C C . ALA A 1 390 ? 18.646 12.260 -1.729 1.00 24.47 422 ALA A C 1
ATOM 2881 O O . ALA A 1 390 ? 18.574 12.087 -2.947 1.00 24.80 422 ALA A O 1
ATOM 2883 N N . GLY A 1 391 ? 19.064 11.324 -0.877 1.00 25.13 423 GLY A N 1
ATOM 2884 C CA . GLY A 1 391 ? 19.501 9.992 -1.303 1.00 26.67 423 GLY A CA 1
ATOM 2885 C C . GLY A 1 391 ? 18.434 9.215 -2.054 1.00 27.94 423 GLY A C 1
ATOM 2886 O O . GLY A 1 391 ? 18.744 8.450 -2.970 1.00 28.60 423 GLY A O 1
ATOM 2887 N N . VAL A 1 392 ? 17.177 9.421 -1.662 1.00 28.55 424 VAL A N 1
ATOM 2888 C CA . VAL A 1 392 ? 16.022 8.803 -2.320 1.00 29.85 424 VAL A CA 1
ATOM 2889 C C . VAL A 1 392 ? 15.857 9.340 -3.748 1.00 30.29 424 VAL A C 1
ATOM 2890 O O . VAL A 1 392 ? 15.361 8.635 -4.633 1.00 31.24 424 VAL A O 1
ATOM 2894 N N . LEU A 1 393 ? 16.286 10.583 -3.961 1.00 30.08 425 LEU A N 1
ATOM 2895 C CA . LEU A 1 393 ? 16.188 11.243 -5.265 1.00 30.39 425 LEU A CA 1
ATOM 2896 C C . LEU A 1 393 ? 17.376 10.927 -6.181 1.00 30.66 425 LEU A C 1
ATOM 2897 O O . LEU A 1 393 ? 17.250 10.998 -7.407 1.00 31.26 425 LEU A O 1
ATOM 2902 N N . SER A 1 394 ? 18.521 10.588 -5.584 1.00 42.10 426 SER A N 1
ATOM 2903 C CA . SER A 1 394 ? 19.726 10.230 -6.340 1.00 41.94 426 SER A CA 1
ATOM 2904 C C . SER A 1 394 ? 19.554 8.924 -7.118 1.00 41.98 426 SER A C 1
ATOM 2905 O O . SER A 1 394 ? 18.991 7.955 -6.610 1.00 41.97 426 SER A O 1
#

Nearest PDB structures (foldseek):
  3qml-assembly1_A  TM=9.818E-01  e=6.155E-71  Saccharomyces cerevisiae
  5f0x-assembly2_B  TM=9.876E-01  e=5.938E-63  Homo sapiens
  6b1n-assembly1_A  TM=9.903E-01  e=1.742E-58  Homo sapiens
  5fpd-assembly1_A  TM=9.810E-01  e=2.409E-57  Homo sapiens
  5mkr-assembly1_A  TM=9.725E-01  e=3.731E-57  Homo sapiens

Solvent-accessible surface area: 17646 Å² total; per-residue (Å²): 182,96,38,21,1,0,0,0,21,12,12,18,17,52,1,2,1,0,1,64,106,143,87,112,5,63,11,6,46,10,124,96,51,64,116,31,3,3,5,25,0,0,4,40,132,138,101,121,32,43,0,18,37,0,47,116,37,38,35,80,25,60,114,20,0,1,40,24,8,26,38,1,3,19,32,115,44,117,49,227,54,0,66,111,10,34,168,136,17,68,7,74,22,44,79,86,126,34,80,2,1,0,35,5,48,30,169,63,111,164,85,44,8,30,6,32,58,1,2,3,26,1,0,8,26,2,28,108,19,0,38,130,103,33,66,78,152,1,46,22,0,0,0,1,1,7,20,104,14,78,110,54,16,54,80,3,3,75,56,0,0,99,96,12,44,2,76,12,38,136,30,14,28,18,9,14,0,0,0,19,13,48,38,27,32,171,25,145,132,65,48,22,0,0,1,2,20,0,16,21,8,23,1,23,0,4,0,0,12,0,76,141,46,106,42,98,55,79,12,53,37,31,54,65,74,4,0,2,56,46,0,6,93,80,1,6,170,57,6,25,139,22,2,103,182,126,76,67,40,70,2,56,143,60,113,128,3,29,20,71,0,77,132,18,0,28,120,5,20,125,23,3,28,96,91,138,51,20,190,4,90,12,120,65,8,18,121,58,55,78,1,63,29,93,8,59,38,71,73,3,28,116,37,0,72,110,29,2,100,113,2,19,142,14,0,65,110,0,9,114,96,32,64,54,120,75,186,57,3,61,30,1,0,3,0,10,34,9,2,89,6,26,46,3,37,90,26,4,56,76,35,8,113,40,69,154,23,39,113,79,37,55,18,32,10,0,9,0,54,0,0,0,36,41,0,20,126,36,73

Organism: Saccharomyces cerevisiae (strain ATCC 204508 / S288c) (NCBI:txid559292)

InterPro domains:
  IPR013126 Heat shock protein 70 family [PF00012] (52-654)
  IPR013126 Heat shock protein 70 family [PTHR19375] (52-611)
  IPR018181 Heat shock protein 70, conserved site [PS00297] (55-62)
  IPR018181 Heat shock protein 70, conserved site [PS00329] (242-255)
  IPR018181 Heat shock protein 70, conserved site [PS01036] (379-393)
  IPR029047 Heat shock protein 70kD, peptide-binding domain superfamily [G3DSA:2.60.34.10] (428-582)
  IPR029047 Heat shock protein 70kD, peptide-binding domain superfamily [SSF100920] (429-586)
  IPR029048 Heat shock protein 70kD, C-terminal domain superfamily [G3DSA:1.20.1270.10] (583-655)
  IPR029048 Heat shock protein 70kD, C-terminal domain superfamily [SSF100934] (580-661)
  IPR042050 Endoplasmic reticulum chaperone BIP, nucleotide-binding domain [cd10241] (50-425)
  IPR043129 ATPase, nucleotide binding domain [SSF53067] (50-233)
  IPR043129 ATPase, nucleotide binding domain [SSF53067] (235-427)

Radius of gyration: 20.99 Å; Cα contacts (8 Å, |Δi|>4): 793; chains: 1; bounding box: 53×52×53 Å

CATH classification: 3.30.420.40 (+3 more: 3.30.30.30, 3.30.420.40, 3.90.640.10)

Secondary structure (DSSP, 8-state):
---S-EEEEE-SSEEEEEEE-SS-EEE---TTS-SSEE--EEE-SS-EEESHHHHHTGGG-GGGEE--GGGTTT--TT-HHHHHHHTT-SSEEEEETTEEEEEEESSSSEEEE-HHHHHHHHHHHHHHHHHHHHTS---EEEEEE-TT--HHHHHHHHHHHHHTT-EEEEEEEHHHHHHHHTTTTS-SS-EEEEEEEE-SS-EEEEEEEEETTEEEEEEEEEETT-SHHHHHHHHHHHHHHHHHHHHS---TT-HHHHHHHHHHHHHHHHHTTT-SEEEEEEEEEETTEEEEEEEEHHHHHHHHHHHHHHTHHHHHHHHHHHT--GGG--EEEEESGGGGSHHHHHHHHHHTTTPPPB--S-TTTHHHHHHHHHHHHH-

GO terms:
  GO:0005783 endoplasmic reticulum (C, IDA)
  GO:0016887 ATP hydrolysis activity (F, IDA)
  GO:0034099 luminal surveillance complex (C, IDA)
  GO:0031204 post-translational protein targeting to membrane, translocation (P, IDA)
  GO:0070880 fungal-type cell wall beta-glucan biosynthetic process (P, IGI)
  GO:0000742 karyogamy involved in conjugation with cellular fusion (P, IMP)
  GO:0036503 ERAD pathway (P, IMP)
  GO:0031204 post-translational protein targeting to membrane, translocation (P, IMP)
  GO:0006616 SRP-dependent cotranslational protein targeting to membrane, translocation (P, IMP)
  GO:0070972 protein localization to endoplasmic reticulum (P, IMP)
  GO:0006986 response to unfolded protein (P, IMP)
  GO:0015450 protein-transporting ATPase activity (F, IDA)
  GO:0005515 protein binding (F, IPI)

Foldseek 3Di:
DQPFAKFKELDQFKIWIWADDDHDIDTFAAPVRHSIWTLKWFADQPDTDGTPVLLVCCLVGVQGMDGRLLQFALDFCPDPSNVVVCVPRNYDWDHDVRGTWTWDDHNNDIDIGHSLQSSLVHLLSSQVRVCVVVVHHGQEYAYEDAPPDDPSRQVSNCSSCVSSNYRHPYYHHQQVLLCVLVVVLDDPAKAWEWEWAAAAAWTKIWIWIHDNRDIDTQFIDTGRGAHPLVLLVLQLVVLQVVCCVVPVDRCPVPSSLSSLSSVQSSVQQLVQLPDQKDWRWDQCSDPRDIRIDMDGNVNSCVSCVVSLLVGVVRVVVNCVSNVHDLVRHPAYEYAYPNSSRPVSQVNVCVSSVNDHHDCPPPRPCSSSSSRNVVSNVVD